Protein AF-A0A1A8CD62-F1 (afdb_monomer_lite)

InterPro domains:
  IPR043866 E3 ubiquitin-protein ligase TTC3/DZIP3 domain [PF19179] (141-256)

Organism: Nothobranchius kadleci (NCBI:txid1051664)

Structure (mmCIF, N/CA/C/O backbone):
data_AF-A0A1A8CD62-F1
#
_entry.id   AF-A0A1A8CD62-F1
#
loop_
_atom_site.group_PDB
_atom_site.id
_atom_site.type_symbol
_atom_site.label_atom_id
_atom_site.label_alt_id
_atom_site.label_comp_id
_atom_site.label_asym_id
_atom_site.label_entity_id
_atom_site.label_seq_id
_atom_site.pdbx_PDB_ins_code
_atom_site.Cartn_x
_atom_site.Cartn_y
_atom_site.Cartn_z
_atom_site.occupancy
_atom_site.B_iso_or_equiv
_atom_site.auth_seq_id
_atom_site.auth_comp_id
_atom_site.auth_asym_id
_atom_site.auth_atom_id
_atom_site.pdbx_PDB_model_num
ATOM 1 N N . MET A 1 1 ? -17.666 22.002 33.756 1.00 59.59 1 MET A N 1
ATOM 2 C CA . MET A 1 1 ? -17.504 20.567 34.100 1.00 59.59 1 MET A CA 1
ATOM 3 C C . MET A 1 1 ? -18.468 19.656 33.348 1.00 59.59 1 MET A C 1
ATOM 5 O O . MET A 1 1 ? -17.994 18.857 32.555 1.00 59.59 1 MET A O 1
ATOM 9 N N . SER A 1 2 ? -19.795 19.779 33.528 1.00 69.69 2 SER A N 1
ATOM 10 C CA . SER A 1 2 ? -20.780 18.970 32.771 1.00 69.69 2 SER A CA 1
ATOM 11 C C . SER A 1 2 ? -20.661 19.167 31.253 1.00 69.69 2 SER A C 1
ATOM 13 O O . SER A 1 2 ? -20.661 18.191 30.508 1.00 69.69 2 SER A O 1
ATOM 15 N N . ASP A 1 3 ? -20.462 20.410 30.804 1.00 84.31 3 ASP A N 1
ATOM 16 C CA . ASP A 1 3 ? -20.359 20.716 29.372 1.00 84.31 3 ASP A CA 1
ATOM 17 C C . ASP A 1 3 ? -19.035 20.247 28.757 1.00 84.31 3 ASP A C 1
ATOM 19 O O . ASP A 1 3 ? -19.058 19.605 27.715 1.00 84.31 3 ASP A O 1
ATOM 23 N N . MET A 1 4 ? -17.905 20.415 29.455 1.00 86.44 4 MET A N 1
ATOM 24 C CA . MET A 1 4 ? -16.602 19.898 28.999 1.00 86.44 4 MET A CA 1
ATOM 25 C C . MET A 1 4 ? -16.584 18.372 28.872 1.00 86.44 4 MET A C 1
ATOM 27 O O . MET A 1 4 ? -15.991 17.826 27.951 1.00 86.44 4 MET A O 1
ATOM 31 N N . ARG A 1 5 ? -17.259 17.650 29.774 1.00 89.56 5 ARG A N 1
ATOM 32 C CA . ARG A 1 5 ? -17.357 16.189 29.673 1.00 89.56 5 ARG A CA 1
ATOM 33 C C . ARG A 1 5 ? -18.199 15.752 28.470 1.00 89.56 5 ARG A C 1
ATOM 35 O O . ARG A 1 5 ? -17.867 14.758 27.831 1.00 89.56 5 ARG A O 1
ATOM 42 N N . LYS A 1 6 ? -19.278 16.480 28.160 1.00 90.69 6 LYS A N 1
ATOM 43 C CA . LYS A 1 6 ? -20.094 16.238 26.958 1.00 90.69 6 LYS A CA 1
ATOM 44 C C . LYS A 1 6 ? -19.318 16.557 25.684 1.00 90.69 6 LYS A C 1
ATOM 46 O O . LYS A 1 6 ? -19.394 15.795 24.728 1.00 90.69 6 LYS A O 1
ATOM 51 N N . GLU A 1 7 ? -18.558 17.646 25.691 1.00 93.81 7 GLU A N 1
ATOM 52 C CA . GLU A 1 7 ? -17.676 18.020 24.588 1.00 93.81 7 GLU A CA 1
ATOM 53 C C . GLU A 1 7 ? -16.600 16.956 24.358 1.00 93.81 7 GLU A C 1
ATOM 55 O O . GLU A 1 7 ? -16.443 16.486 23.235 1.00 93.81 7 GLU A O 1
ATOM 60 N N . LEU A 1 8 ? -15.950 16.473 25.423 1.00 94.50 8 LEU A N 1
ATOM 61 C CA . LEU A 1 8 ? -15.012 15.357 25.327 1.00 94.50 8 LEU A CA 1
ATOM 62 C C . LEU A 1 8 ? -15.681 14.110 24.738 1.00 94.50 8 LEU A C 1
ATOM 64 O O . LEU A 1 8 ? -15.114 13.468 23.863 1.00 94.50 8 LEU A O 1
ATOM 68 N N . GLN A 1 9 ? -16.888 13.766 25.190 1.00 94.12 9 GLN A N 1
ATOM 69 C CA . GLN A 1 9 ? -17.626 12.623 24.654 1.00 94.12 9 GLN A CA 1
ATOM 70 C C . GLN A 1 9 ? -17.927 12.776 23.154 1.00 94.12 9 GLN A C 1
ATOM 72 O O . GLN A 1 9 ? -17.804 11.804 22.412 1.00 94.12 9 GLN A O 1
ATOM 77 N N . PHE A 1 10 ? -18.292 13.979 22.707 1.00 95.31 10 PHE A N 1
ATOM 78 C CA . PHE A 1 10 ? -18.509 14.276 21.292 1.00 95.31 10 PHE A CA 1
ATOM 79 C C . PHE A 1 10 ? -17.214 14.148 20.478 1.00 95.31 10 PHE A C 1
ATOM 81 O O . PHE A 1 10 ? -17.202 13.464 19.457 1.00 95.31 10 PHE A O 1
ATOM 88 N N . LEU A 1 11 ? -16.113 14.732 20.961 1.00 96.69 11 LEU A N 1
ATOM 89 C CA . LEU A 1 11 ? -14.796 14.620 20.324 1.00 96.69 11 LEU A CA 1
ATOM 90 C C . LEU A 1 11 ? -14.342 13.164 20.232 1.00 96.69 11 LEU A C 1
ATOM 92 O O . LEU A 1 11 ? -13.807 12.751 19.209 1.00 96.69 11 LEU A O 1
ATOM 96 N N . MET A 1 12 ? -14.600 12.369 21.271 1.00 96.00 12 MET A N 1
ATOM 97 C CA . MET A 1 12 ? -14.300 10.941 21.271 1.00 96.00 12 MET A CA 1
ATOM 98 C C . MET A 1 12 ? -15.084 10.185 20.207 1.00 96.00 12 MET A C 1
ATOM 100 O O . MET A 1 12 ? -14.492 9.367 19.503 1.00 96.00 12 MET A O 1
ATOM 104 N N . GLN A 1 13 ? -16.381 10.473 20.073 1.00 94.12 13 GLN A N 1
ATOM 105 C CA . GLN A 1 13 ? -17.226 9.883 19.036 1.00 94.12 13 GLN A CA 1
ATOM 106 C C . GLN A 1 13 ? -16.718 10.218 17.634 1.00 94.12 13 GLN A C 1
ATOM 108 O O . GLN A 1 13 ? -16.503 9.314 16.828 1.00 94.12 13 GLN A O 1
ATOM 113 N N . ASP A 1 14 ? -16.452 11.496 17.359 1.00 94.00 14 ASP A N 1
ATOM 114 C CA . ASP A 1 14 ? -15.931 11.917 16.056 1.00 94.00 14 ASP A CA 1
ATOM 115 C C . ASP A 1 14 ? -14.551 11.305 15.770 1.00 94.00 14 ASP A C 1
ATOM 117 O O . ASP A 1 14 ? -14.309 10.802 14.674 1.00 94.00 14 ASP A O 1
ATOM 121 N N . ALA A 1 15 ? -13.667 11.259 16.771 1.00 95.44 15 ALA A N 1
ATOM 122 C CA . ALA A 1 15 ? -12.316 10.732 16.624 1.00 95.44 15 ALA A CA 1
ATOM 123 C C . ALA A 1 15 ? -12.294 9.241 16.257 1.00 95.44 15 ALA A C 1
ATOM 125 O O . ALA A 1 15 ? -11.614 8.858 15.300 1.00 95.44 15 ALA A O 1
ATOM 126 N N . HIS A 1 16 ? -13.037 8.391 16.980 1.00 92.69 16 HIS A N 1
ATOM 127 C CA . HIS A 1 16 ? -13.048 6.958 16.673 1.00 92.69 16 HIS A CA 1
ATOM 128 C C . HIS A 1 16 ? -13.810 6.655 15.377 1.00 92.69 16 HIS A C 1
ATOM 130 O O . HIS A 1 16 ? -13.374 5.798 14.613 1.00 92.69 16 HIS A O 1
ATOM 136 N N . MET A 1 17 ? -14.897 7.381 15.081 1.00 92.81 17 MET A N 1
ATOM 137 C CA . MET A 1 17 ? -15.609 7.233 13.807 1.00 92.81 17 MET A CA 1
ATOM 138 C C . MET A 1 17 ? -14.712 7.630 12.635 1.00 92.81 17 MET A C 1
ATOM 140 O O . MET A 1 17 ? -14.642 6.920 11.639 1.00 92.81 17 MET A O 1
ATOM 144 N N . ALA A 1 18 ? -13.967 8.730 12.763 1.00 92.25 18 ALA A N 1
ATOM 145 C CA . ALA A 1 18 ? -13.008 9.146 11.750 1.00 92.25 18 ALA A CA 1
ATOM 146 C C . ALA A 1 18 ? -11.869 8.129 11.566 1.00 92.25 18 ALA A C 1
ATOM 148 O O . ALA A 1 18 ? -11.416 7.951 10.436 1.00 92.25 18 ALA A O 1
ATOM 149 N N . LEU A 1 19 ? -11.417 7.449 12.629 1.00 90.31 19 LEU A N 1
ATOM 150 C CA . LEU A 1 19 ? -10.460 6.341 12.507 1.00 90.31 19 LEU A CA 1
ATOM 151 C C . LEU A 1 19 ? -11.047 5.165 11.721 1.00 90.31 19 LEU A C 1
ATOM 153 O O . LEU A 1 19 ? -10.398 4.681 10.794 1.00 90.31 19 LEU A O 1
ATOM 157 N N . ASP A 1 20 ? -12.258 4.724 12.067 1.00 88.19 20 ASP A N 1
ATOM 158 C CA . ASP A 1 20 ? -12.927 3.609 11.387 1.00 88.19 20 ASP A CA 1
ATOM 159 C C . ASP A 1 20 ? -13.234 3.933 9.910 1.00 88.19 20 ASP A C 1
ATOM 161 O O . ASP A 1 20 ? -13.096 3.066 9.048 1.00 88.19 20 ASP A O 1
ATOM 165 N N . ASP A 1 21 ? -13.548 5.195 9.603 1.00 90.69 21 ASP A N 1
ATOM 166 C CA . ASP A 1 21 ? -13.783 5.705 8.244 1.00 90.69 21 ASP A CA 1
ATOM 167 C C . ASP A 1 21 ? -12.489 5.990 7.451 1.00 90.69 21 ASP A C 1
ATOM 169 O O . ASP A 1 21 ? -12.551 6.498 6.327 1.00 90.69 21 ASP A O 1
ATOM 173 N N . LEU A 1 22 ? -11.305 5.731 8.021 1.00 88.38 22 LEU A N 1
ATOM 174 C CA . LEU A 1 22 ? -9.994 6.038 7.424 1.00 88.38 22 LEU A CA 1
ATOM 175 C C . LEU A 1 22 ? -9.773 7.539 7.129 1.00 88.38 22 LEU A C 1
ATOM 177 O O . LEU A 1 22 ? -8.967 7.920 6.274 1.00 88.38 22 LEU A O 1
ATOM 181 N N . ARG A 1 23 ? -10.459 8.421 7.862 1.00 93.00 23 ARG A N 1
ATOM 182 C CA . ARG A 1 23 ? -10.302 9.884 7.819 1.00 93.00 23 ARG A CA 1
ATOM 183 C C . ARG A 1 23 ? -9.226 10.337 8.812 1.00 93.00 23 ARG A C 1
ATOM 185 O O . ARG A 1 23 ? -9.494 11.103 9.738 1.00 93.00 23 ARG A O 1
ATOM 192 N N . SER A 1 24 ? -7.983 9.903 8.600 1.00 93.06 24 SER A N 1
ATOM 193 C CA . SER A 1 24 ? -6.886 10.028 9.580 1.00 93.06 24 SER A CA 1
ATOM 194 C C . SER A 1 24 ? -6.573 11.462 10.026 1.00 93.06 24 SER A C 1
ATOM 196 O O . SER A 1 24 ? -6.235 11.674 11.185 1.00 93.06 24 SER A O 1
ATOM 198 N N . ARG A 1 25 ? -6.726 12.470 9.151 1.00 95.06 25 ARG A N 1
ATOM 199 C CA . ARG A 1 25 ? -6.538 13.887 9.532 1.00 95.06 25 ARG A CA 1
ATOM 200 C C . ARG A 1 25 ? -7.602 14.374 10.511 1.00 95.06 25 ARG A C 1
ATOM 202 O O . ARG A 1 25 ? -7.264 15.019 11.497 1.00 95.06 25 ARG A O 1
ATOM 209 N N . ASN A 1 26 ? -8.863 14.029 10.259 1.00 94.88 26 ASN A N 1
ATOM 210 C CA . ASN A 1 26 ? -9.972 14.372 11.145 1.00 94.88 26 ASN A CA 1
ATOM 211 C C . ASN A 1 26 ? -9.812 13.659 12.489 1.00 94.88 26 ASN A C 1
ATOM 213 O O . ASN A 1 26 ? -9.926 14.298 13.527 1.00 94.88 26 ASN A O 1
ATOM 217 N N . ALA A 1 27 ? -9.456 12.371 12.466 1.00 96.50 27 ALA A N 1
ATOM 218 C CA . ALA A 1 27 ? -9.174 11.613 13.679 1.00 96.50 27 ALA A CA 1
ATOM 219 C C . ALA A 1 27 ? -8.044 12.250 14.502 1.00 96.50 27 ALA A C 1
ATOM 221 O O . ALA A 1 27 ? -8.212 12.489 15.696 1.00 96.50 27 ALA A O 1
ATOM 222 N N . ALA A 1 28 ? -6.910 12.577 13.869 1.00 96.50 28 ALA A N 1
ATOM 223 C CA . ALA A 1 28 ? -5.775 13.204 14.545 1.00 96.50 28 ALA A CA 1
ATOM 224 C C . ALA A 1 28 ? -6.158 14.555 15.168 1.00 96.50 28 ALA A C 1
ATOM 226 O O . ALA A 1 28 ? -5.782 14.832 16.308 1.00 96.50 28 ALA A O 1
ATOM 227 N N . GLN A 1 29 ? -6.945 15.366 14.453 1.00 97.12 29 GLN A N 1
ATOM 228 C CA . GLN A 1 29 ? -7.450 16.641 14.954 1.00 97.12 29 GLN A CA 1
ATOM 229 C C . GLN A 1 29 ? -8.401 16.456 16.143 1.00 97.12 29 GLN A C 1
ATOM 231 O O . GLN A 1 29 ? -8.217 17.117 17.162 1.00 97.12 29 GLN A O 1
ATOM 236 N N . ALA A 1 30 ? -9.379 15.555 16.043 1.00 97.12 30 ALA A N 1
ATOM 237 C CA . ALA A 1 30 ? -10.371 15.321 17.090 1.00 97.12 30 ALA A CA 1
ATOM 238 C C . ALA A 1 30 ? -9.733 14.750 18.369 1.00 97.12 30 ALA A C 1
ATOM 240 O O . ALA A 1 30 ? -9.969 15.272 19.460 1.00 97.12 30 ALA A O 1
ATOM 241 N N . PHE A 1 31 ? -8.836 13.758 18.252 1.00 97.88 31 PHE A N 1
ATOM 242 C CA . PHE A 1 31 ? -8.041 13.304 19.400 1.00 97.88 31 PHE A CA 1
ATOM 243 C C . PHE A 1 31 ? -7.157 14.414 19.960 1.00 97.88 31 PHE A C 1
ATOM 245 O O . PHE A 1 31 ? -6.906 14.453 21.163 1.00 97.88 31 PHE A O 1
ATOM 252 N N . GLY A 1 32 ? -6.665 15.309 19.104 1.00 96.94 32 GLY A N 1
ATOM 253 C CA . GLY A 1 32 ? -5.857 16.422 19.557 1.00 96.94 32 GLY A CA 1
ATOM 254 C C . GLY A 1 32 ? -6.628 17.426 20.393 1.00 96.94 32 GLY A C 1
ATOM 255 O O . GLY A 1 32 ? -6.209 17.719 21.506 1.00 96.94 32 GLY A O 1
ATOM 256 N N . GLN A 1 33 ? -7.802 17.834 19.923 1.00 97.00 33 GLN A N 1
ATOM 257 C CA . GLN A 1 33 ? -8.717 18.684 20.683 1.00 97.00 33 GLN A CA 1
ATOM 258 C C . GLN A 1 33 ? -9.151 18.016 21.995 1.00 97.00 33 GLN A C 1
ATOM 260 O O . GLN A 1 33 ? -9.226 18.675 23.029 1.00 97.00 33 GLN A O 1
ATOM 265 N N . ALA A 1 34 ? -9.383 16.698 21.980 1.00 96.56 34 ALA A N 1
ATOM 266 C CA . ALA A 1 34 ? -9.701 15.942 23.188 1.00 96.56 34 ALA A CA 1
ATOM 267 C C . ALA A 1 34 ? -8.547 15.973 24.206 1.00 96.56 34 ALA A C 1
ATOM 269 O O . ALA A 1 34 ? -8.785 16.155 25.399 1.00 96.56 34 ALA A O 1
ATOM 270 N N . LEU A 1 35 ? -7.300 15.827 23.750 1.00 95.81 35 LEU A N 1
ATOM 271 C CA . LEU A 1 35 ? -6.116 15.917 24.608 1.00 95.81 35 LEU A CA 1
ATOM 272 C C . LEU A 1 35 ? -5.921 17.328 25.173 1.00 95.81 35 LEU A C 1
ATOM 274 O O . LEU A 1 35 ? -5.675 17.449 26.371 1.00 95.81 35 LEU A O 1
ATOM 278 N N . ASP A 1 36 ? -6.102 18.373 24.364 1.00 95.06 36 ASP A N 1
ATOM 279 C CA . ASP A 1 36 ? -6.014 19.769 24.817 1.00 95.06 36 ASP A CA 1
ATOM 280 C C . ASP A 1 36 ? -7.058 20.054 25.914 1.00 95.06 36 ASP A C 1
ATOM 282 O O . ASP A 1 36 ? -6.767 20.670 26.944 1.00 95.06 36 ASP A O 1
ATOM 286 N N . LEU A 1 37 ? -8.275 19.525 25.745 1.00 94.31 37 LEU A N 1
ATOM 287 C CA . LEU A 1 37 ? -9.343 19.625 26.736 1.00 94.31 37 LEU A CA 1
ATOM 288 C C . LEU A 1 37 ? -8.982 18.898 28.043 1.00 94.31 37 LEU A C 1
ATOM 290 O O . LEU A 1 37 ? -9.209 19.437 29.129 1.00 94.31 37 LEU A O 1
ATOM 294 N N . VAL A 1 38 ? -8.380 17.708 27.957 1.00 93.50 38 VAL A N 1
ATOM 295 C CA . VAL A 1 38 ? -7.912 16.940 29.126 1.00 93.50 38 VAL A CA 1
ATOM 296 C C . VAL A 1 38 ? -6.777 17.647 29.863 1.00 93.50 38 VAL A C 1
ATOM 298 O O . VAL A 1 38 ? -6.758 17.640 31.096 1.00 93.50 38 VAL A O 1
ATOM 301 N N . GLU A 1 39 ? -5.857 18.283 29.139 1.00 91.00 39 GLU A N 1
ATOM 302 C CA . GLU A 1 39 ? -4.789 19.091 29.735 1.00 91.00 39 GLU A CA 1
ATOM 303 C C . GLU A 1 39 ? -5.353 20.334 30.440 1.00 91.00 39 GLU A C 1
ATOM 305 O O . GLU A 1 39 ? -4.861 20.702 31.507 1.00 91.00 39 GLU A O 1
ATOM 310 N N . SER A 1 40 ? -6.437 20.921 29.916 1.00 90.19 40 SER A N 1
ATOM 311 C CA . SER A 1 40 ? -7.086 22.097 30.511 1.00 90.19 40 SER A CA 1
ATOM 312 C C . SER A 1 40 ? -7.910 21.811 31.777 1.00 90.19 40 SER A C 1
ATOM 314 O O . SER A 1 40 ? -7.906 22.632 32.692 1.00 90.19 40 SER A O 1
ATOM 316 N N . ALA A 1 41 ? -8.607 20.670 31.853 1.00 82.06 41 ALA A N 1
ATOM 317 C CA . ALA A 1 41 ? -9.519 20.343 32.958 1.00 82.06 41 ALA A CA 1
ATOM 318 C C . ALA A 1 41 ? -8.994 19.280 33.928 1.00 82.06 41 ALA A C 1
ATOM 320 O O . ALA A 1 41 ? -9.689 18.938 34.862 1.00 82.06 41 ALA A O 1
ATOM 321 N N . THR A 1 42 ? -7.777 18.764 33.772 1.00 86.69 42 THR A N 1
ATOM 322 C CA . THR A 1 42 ? -7.264 17.572 34.475 1.00 86.69 42 THR A CA 1
ATOM 323 C C . THR A 1 42 ? -8.066 16.277 34.196 1.00 86.69 42 THR A C 1
ATOM 325 O O . THR A 1 42 ? -9.298 16.266 34.145 1.00 86.69 42 THR A O 1
ATOM 328 N N . PRO A 1 43 ? -7.405 15.108 34.063 1.00 88.75 43 PRO A N 1
ATOM 329 C CA . PRO A 1 43 ? -8.101 13.850 33.761 1.00 88.75 43 PRO A CA 1
ATOM 330 C C . PRO A 1 43 ? -9.172 13.442 34.789 1.00 88.75 43 PRO A C 1
ATOM 332 O O . PRO A 1 43 ? -10.243 12.960 34.420 1.00 88.75 43 PRO A O 1
ATOM 335 N N . LYS A 1 44 ? -8.910 13.654 36.089 1.00 88.38 44 LYS A N 1
ATOM 336 C CA . LYS A 1 44 ? -9.796 13.210 37.184 1.00 88.38 44 LYS A CA 1
ATOM 337 C C . LYS A 1 44 ? -11.140 13.935 37.182 1.00 88.38 44 LYS A C 1
ATOM 339 O O . LYS A 1 44 ? -12.177 13.325 37.424 1.00 88.38 44 LYS A O 1
ATOM 344 N N . GLU A 1 45 ? -11.116 15.223 36.884 1.00 87.25 45 GLU A N 1
ATOM 345 C CA . GLU A 1 45 ? -12.287 16.096 36.783 1.00 87.25 45 GLU A CA 1
ATOM 346 C C . GLU A 1 45 ? -13.216 15.724 35.617 1.00 87.25 45 GLU A C 1
ATOM 348 O O . GLU A 1 45 ? -14.435 15.889 35.708 1.00 87.25 45 GLU A O 1
ATOM 353 N N . LEU A 1 46 ? -12.655 15.164 34.544 1.00 89.06 46 LEU A N 1
ATOM 354 C CA . LEU A 1 46 ? -13.401 14.624 33.404 1.00 89.06 46 LEU A CA 1
ATOM 355 C C . LEU A 1 46 ? -13.852 13.169 33.626 1.00 89.06 46 LEU A C 1
ATOM 357 O O . LEU A 1 46 ? -14.586 12.611 32.805 1.00 89.06 46 LEU A O 1
ATOM 361 N N . GLY A 1 47 ? -13.466 12.569 34.757 1.00 90.25 47 GLY A N 1
ATOM 362 C CA . GLY A 1 47 ? -13.769 11.184 35.104 1.00 90.25 47 GLY A CA 1
ATOM 363 C C . GLY A 1 47 ? -12.964 10.166 34.297 1.00 90.25 47 GLY A C 1
ATOM 364 O O . GLY A 1 47 ? -13.468 9.072 34.057 1.00 90.25 47 GLY A O 1
ATOM 365 N N . LEU A 1 48 ? -11.758 10.535 33.855 1.00 94.38 48 LEU A N 1
ATOM 366 C CA . LEU A 1 48 ? -10.856 9.671 33.098 1.00 94.38 48 LEU A CA 1
ATOM 367 C C . LEU A 1 48 ? -9.851 8.973 34.017 1.00 94.38 48 LEU A C 1
ATOM 369 O O . LEU A 1 48 ? -9.273 9.580 34.924 1.00 94.38 48 LEU A O 1
ATOM 373 N N . SER A 1 49 ? -9.610 7.697 33.742 1.00 94.06 49 SER A N 1
ATOM 374 C CA . SER A 1 49 ? -8.512 6.920 34.311 1.00 94.06 49 SER A CA 1
ATOM 375 C C . SER A 1 49 ? -7.198 7.164 33.558 1.00 94.06 49 SER A C 1
ATOM 377 O O . SER A 1 49 ? -7.165 7.760 32.481 1.00 94.06 49 SER A O 1
ATOM 379 N N . THR A 1 50 ? -6.091 6.651 34.099 1.00 94.12 50 THR A N 1
ATOM 380 C CA . THR A 1 50 ? -4.799 6.647 33.398 1.00 94.12 50 THR A CA 1
ATOM 381 C C . THR A 1 50 ? -4.874 5.909 32.058 1.00 94.12 50 THR A C 1
ATOM 383 O O . THR A 1 50 ? -4.332 6.392 31.066 1.00 94.12 50 THR A O 1
ATOM 386 N N . LEU A 1 51 ? -5.590 4.777 32.006 1.00 94.81 51 LEU A N 1
ATOM 387 C CA . LEU A 1 51 ? -5.797 4.009 30.774 1.00 94.81 51 LEU A CA 1
ATOM 388 C C . LEU A 1 51 ? -6.576 4.808 29.728 1.00 94.81 51 LEU A C 1
ATOM 390 O O . LEU A 1 51 ? -6.249 4.736 28.548 1.00 94.81 51 LEU A O 1
ATOM 394 N N . ASP A 1 52 ? -7.552 5.617 30.144 1.00 95.56 52 ASP A N 1
ATOM 395 C CA . ASP A 1 52 ? -8.307 6.463 29.216 1.00 95.56 52 ASP A CA 1
ATOM 396 C C . ASP A 1 52 ? -7.413 7.519 28.551 1.00 95.56 52 ASP A C 1
ATOM 398 O O . ASP A 1 52 ? -7.496 7.748 27.344 1.00 95.56 52 ASP A O 1
ATOM 402 N N . VAL A 1 53 ? -6.509 8.131 29.322 1.00 95.81 53 VAL A N 1
ATOM 403 C CA . VAL A 1 53 ? -5.527 9.089 28.788 1.00 95.81 53 VAL A CA 1
ATOM 404 C C . VAL A 1 53 ? -4.546 8.397 27.840 1.00 95.81 53 VAL A C 1
ATOM 406 O O . VAL A 1 53 ? -4.233 8.930 26.776 1.00 95.81 53 VAL A O 1
ATOM 409 N N . LEU A 1 54 ? -4.096 7.188 28.181 1.00 97.19 54 LEU A N 1
ATOM 410 C CA . LEU A 1 54 ? -3.244 6.385 27.304 1.00 97.19 54 LEU A CA 1
ATOM 411 C C . LEU A 1 54 ? -3.954 6.002 25.999 1.00 97.19 54 LEU A C 1
ATOM 413 O O . LEU A 1 54 ? -3.339 6.067 24.938 1.00 97.19 54 LEU A O 1
ATOM 417 N N . LEU A 1 55 ? -5.252 5.688 26.041 1.00 97.19 55 LEU A N 1
ATOM 418 C CA . LEU A 1 55 ? -6.049 5.431 24.841 1.00 97.19 55 LEU A CA 1
ATOM 419 C C . LEU A 1 55 ? -6.174 6.671 23.951 1.00 97.19 55 LEU A C 1
ATOM 421 O O . LEU A 1 55 ? -6.032 6.545 22.739 1.00 97.19 55 LEU A O 1
ATOM 425 N N . LEU A 1 56 ? -6.375 7.864 24.517 1.00 97.06 56 LEU A N 1
ATOM 426 C CA . LEU A 1 56 ? -6.377 9.117 23.747 1.00 97.06 56 LEU A CA 1
ATOM 427 C C . LEU A 1 56 ? -5.054 9.330 22.997 1.00 97.06 56 LEU A C 1
ATOM 429 O O . LEU A 1 56 ? -5.045 9.608 21.795 1.00 97.06 56 LEU A O 1
ATOM 433 N N . LEU A 1 57 ? -3.932 9.166 23.705 1.00 97.88 57 LEU A N 1
ATOM 434 C CA . LEU A 1 57 ? -2.592 9.285 23.129 1.00 97.88 57 LEU A CA 1
ATOM 435 C C . LEU A 1 57 ? -2.358 8.224 22.045 1.00 97.88 57 LEU A C 1
ATOM 437 O O . LEU A 1 57 ? -1.835 8.538 20.973 1.00 97.88 57 LEU A O 1
ATOM 441 N N . PHE A 1 58 ? -2.787 6.987 22.293 1.00 98.06 58 PHE A N 1
ATOM 442 C CA . PHE A 1 58 ? -2.686 5.878 21.350 1.00 98.06 58 PHE A CA 1
ATOM 443 C C . PHE A 1 58 ? -3.515 6.126 20.084 1.00 98.06 58 PHE A C 1
ATOM 445 O O . PHE A 1 58 ? -2.986 6.003 18.981 1.00 98.06 58 PHE A O 1
ATOM 452 N N . GLY A 1 59 ? -4.770 6.562 20.218 1.00 97.62 59 GLY A N 1
ATOM 453 C CA . GLY A 1 59 ? -5.642 6.906 19.093 1.00 97.62 59 GLY A CA 1
ATOM 454 C C . GLY A 1 59 ? -5.056 8.013 18.215 1.00 97.62 59 GLY A C 1
ATOM 455 O O . GLY A 1 59 ? -4.964 7.845 16.995 1.00 97.62 59 GLY A O 1
ATOM 456 N N . ARG A 1 60 ? -4.552 9.099 18.824 1.00 98.12 60 ARG A N 1
ATOM 457 C CA . ARG A 1 60 ? -3.844 10.167 18.091 1.00 98.12 60 ARG A CA 1
ATOM 458 C C . ARG A 1 60 ? -2.598 9.636 17.385 1.00 98.12 60 ARG A C 1
ATOM 460 O O . ARG A 1 60 ? -2.368 9.967 16.226 1.00 98.12 60 ARG A O 1
ATOM 467 N N . THR A 1 61 ? -1.818 8.793 18.062 1.00 98.38 61 THR A N 1
ATOM 468 C CA . THR A 1 61 ? -0.608 8.175 17.499 1.00 98.38 61 THR A CA 1
ATOM 469 C C . THR A 1 61 ? -0.939 7.346 16.260 1.00 98.38 61 THR A C 1
ATOM 471 O O . THR A 1 61 ? -0.273 7.496 15.234 1.00 98.38 61 THR A O 1
ATOM 474 N N . LEU A 1 62 ? -1.980 6.509 16.315 1.00 97.44 62 LEU A N 1
ATOM 475 C CA . LEU A 1 62 ? -2.429 5.728 15.162 1.00 97.44 62 LEU A CA 1
ATOM 476 C C . LEU A 1 62 ? -2.879 6.640 14.016 1.00 97.44 62 LEU A C 1
ATOM 478 O O . LEU A 1 62 ? -2.433 6.448 12.888 1.00 97.44 62 LEU A O 1
ATOM 482 N N . ALA A 1 63 ? -3.680 7.669 14.301 1.00 97.62 63 ALA A N 1
ATOM 483 C CA . ALA A 1 63 ? -4.143 8.617 13.290 1.00 97.62 63 ALA A CA 1
ATOM 484 C C . ALA A 1 63 ? -2.975 9.328 12.577 1.00 97.62 63 ALA A C 1
ATOM 486 O O . ALA A 1 63 ? -2.919 9.340 11.347 1.00 97.62 63 ALA A O 1
ATOM 487 N N . LEU A 1 64 ? -2.006 9.854 13.334 1.00 98.00 64 LEU A N 1
ATOM 488 C CA . LEU A 1 64 ? -0.795 10.492 12.800 1.00 98.00 64 LEU A CA 1
ATOM 489 C C . LEU A 1 64 ? 0.054 9.514 11.974 1.00 98.00 64 LEU A C 1
ATOM 491 O O . LEU A 1 64 ? 0.525 9.847 10.887 1.00 98.00 64 LEU A O 1
ATOM 495 N N . THR A 1 65 ? 0.186 8.275 12.449 1.00 97.56 65 THR A N 1
ATOM 496 C CA . THR A 1 65 ? 0.910 7.214 11.736 1.00 97.56 65 THR A CA 1
ATOM 497 C C . THR A 1 65 ? 0.247 6.882 10.399 1.00 97.56 65 THR A C 1
ATOM 499 O O . THR A 1 65 ? 0.931 6.667 9.400 1.00 97.56 65 THR A O 1
ATOM 502 N N . GLU A 1 66 ? -1.084 6.867 10.340 1.00 94.00 66 GLU A N 1
ATOM 503 C CA . GLU A 1 66 ? -1.821 6.629 9.098 1.00 94.00 66 GLU A CA 1
ATOM 504 C C . GLU A 1 66 ? -1.743 7.810 8.110 1.00 94.00 66 GLU A C 1
ATOM 506 O O . GLU A 1 66 ? -1.824 7.576 6.904 1.00 94.00 66 GLU A O 1
ATOM 511 N N . ILE A 1 67 ? -1.525 9.051 8.575 1.00 94.38 67 ILE A N 1
ATOM 512 C CA . ILE A 1 67 ? -1.216 10.203 7.699 1.00 94.38 67 ILE A CA 1
ATOM 513 C C . ILE A 1 67 ? 0.144 10.008 7.011 1.00 94.38 67 ILE A C 1
ATOM 515 O O . ILE A 1 67 ? 0.269 10.263 5.811 1.00 94.38 67 ILE A O 1
ATOM 519 N N . GLY A 1 68 ? 1.149 9.542 7.759 1.00 90.56 68 GLY A N 1
ATOM 520 C CA . GLY A 1 68 ? 2.418 9.051 7.213 1.00 90.56 68 GLY A CA 1
ATOM 521 C C . GLY A 1 68 ? 3.371 10.112 6.657 1.00 90.56 68 GLY A C 1
ATOM 522 O O . GLY A 1 68 ? 4.304 9.754 5.946 1.00 90.56 68 GLY A O 1
ATOM 523 N N . GLN A 1 69 ? 3.148 11.395 6.946 1.00 91.62 69 GLN A N 1
ATOM 524 C CA . GLN A 1 69 ? 4.090 12.474 6.625 1.00 91.62 69 GLN A CA 1
ATOM 525 C C . GLN A 1 69 ? 5.193 12.574 7.704 1.00 91.62 69 GLN A C 1
ATOM 527 O O . GLN A 1 69 ? 4.955 12.176 8.849 1.00 91.62 69 GLN A O 1
ATOM 532 N N . PRO A 1 70 ? 6.401 13.075 7.377 1.00 92.19 70 PRO A N 1
ATOM 533 C CA . PRO A 1 70 ? 7.529 13.107 8.316 1.00 92.19 70 PRO A CA 1
ATOM 534 C C . PRO A 1 70 ? 7.250 13.859 9.626 1.00 92.19 70 PRO A C 1
ATOM 536 O O . PRO A 1 70 ? 7.673 13.418 10.701 1.00 92.19 70 PRO A O 1
ATOM 539 N N . GLU A 1 71 ? 6.537 14.982 9.556 1.00 94.94 71 GLU A N 1
ATOM 540 C CA . GLU A 1 71 ? 6.196 15.812 10.710 1.00 94.94 71 GLU A CA 1
ATOM 541 C C . GLU A 1 71 ? 5.259 15.063 11.669 1.00 94.94 71 GLU A C 1
ATOM 543 O O . GLU A 1 71 ? 5.543 14.957 12.865 1.00 94.94 71 GLU A O 1
ATOM 548 N N . GLU A 1 72 ? 4.197 14.462 11.137 1.00 96.94 72 GLU A N 1
ATOM 549 C CA . GLU A 1 72 ? 3.217 13.676 11.883 1.00 96.94 72 GLU A CA 1
ATOM 550 C C . GLU A 1 72 ? 3.829 12.400 12.473 1.00 96.94 72 GLU A C 1
ATOM 552 O O . GLU A 1 72 ? 3.525 12.051 13.613 1.00 96.94 72 GLU A O 1
ATOM 557 N N . LEU A 1 73 ? 4.729 11.720 11.754 1.00 96.19 73 LEU A N 1
ATOM 558 C CA . LEU A 1 73 ? 5.454 10.559 12.286 1.00 96.19 73 LEU A CA 1
ATOM 559 C C . LEU A 1 73 ? 6.384 10.957 13.440 1.00 96.19 73 LEU A C 1
ATOM 561 O O . LEU A 1 73 ? 6.461 10.250 14.448 1.00 96.19 73 LEU A O 1
ATOM 565 N N . THR A 1 74 ? 7.035 12.119 13.340 1.00 95.88 74 THR A N 1
ATOM 566 C CA . THR A 1 74 ? 7.850 12.673 14.431 1.00 95.88 74 THR A CA 1
ATOM 567 C C . THR A 1 74 ? 6.988 13.002 15.652 1.00 95.88 74 THR A C 1
ATOM 569 O O . THR A 1 74 ? 7.383 12.741 16.790 1.00 95.88 74 THR A O 1
ATOM 572 N N . GLU A 1 75 ? 5.797 13.566 15.447 1.00 97.56 75 GLU A N 1
ATOM 573 C CA . GLU A 1 75 ? 4.842 13.823 16.525 1.00 97.56 75 GLU A CA 1
ATOM 574 C C . GLU A 1 75 ? 4.324 12.522 17.157 1.00 97.56 75 GLU A C 1
ATOM 576 O O . GLU A 1 75 ? 4.310 12.406 18.383 1.00 97.56 75 GLU A O 1
ATOM 581 N N . ALA A 1 76 ? 3.992 11.512 16.350 1.00 98.12 76 ALA A N 1
ATOM 582 C CA . ALA A 1 76 ? 3.580 10.192 16.825 1.00 98.12 76 ALA A CA 1
ATOM 583 C C . ALA A 1 76 ? 4.648 9.555 17.734 1.00 98.12 76 ALA A C 1
ATOM 585 O O . ALA A 1 76 ? 4.324 9.038 18.803 1.00 98.12 76 ALA A O 1
ATOM 586 N N . GLN A 1 77 ? 5.932 9.656 17.370 1.00 96.31 77 GLN A N 1
ATOM 587 C CA . GLN A 1 77 ? 7.037 9.194 18.220 1.00 96.31 77 GLN A CA 1
ATOM 588 C C . GLN A 1 77 ? 7.117 9.965 19.544 1.00 96.31 77 GLN A C 1
ATOM 590 O O . GLN A 1 77 ? 7.293 9.351 20.595 1.00 96.31 77 GLN A O 1
ATOM 595 N N . LYS A 1 78 ? 6.926 11.292 19.538 1.00 97.12 78 LYS A N 1
ATOM 596 C CA . LYS A 1 78 ? 6.888 12.091 20.780 1.00 97.12 78 LYS A CA 1
ATOM 597 C C . LYS A 1 78 ? 5.738 11.671 21.697 1.00 97.12 78 LYS A C 1
ATOM 599 O O . LYS A 1 78 ? 5.929 11.589 22.910 1.00 97.12 78 LYS A O 1
ATOM 604 N N . LEU A 1 79 ? 4.561 11.382 21.137 1.00 97.44 79 LEU A N 1
ATOM 605 C CA . LEU A 1 79 ? 3.424 10.863 21.903 1.00 97.44 79 LEU A CA 1
ATOM 606 C C . LEU A 1 79 ? 3.726 9.477 22.482 1.00 97.44 79 LEU A C 1
ATOM 608 O O . LEU A 1 79 ? 3.395 9.226 23.636 1.00 97.44 79 LEU A O 1
ATOM 612 N N . LEU A 1 80 ? 4.409 8.606 21.734 1.00 96.38 80 LEU A N 1
ATOM 613 C CA . LEU A 1 80 ? 4.870 7.301 22.221 1.00 96.38 80 LEU A CA 1
ATOM 614 C C . LEU A 1 80 ? 5.851 7.424 23.390 1.00 96.38 80 LEU A C 1
ATOM 616 O O . LEU A 1 80 ? 5.708 6.700 24.374 1.00 96.38 80 LEU A O 1
ATOM 620 N N . GLU A 1 81 ? 6.795 8.363 23.336 1.00 94.75 81 GLU A N 1
ATOM 621 C CA . GLU A 1 81 ? 7.679 8.648 24.473 1.00 94.75 81 GLU A CA 1
ATOM 622 C C . GLU A 1 81 ? 6.907 9.212 25.675 1.00 94.75 81 GLU A C 1
ATOM 624 O O . GLU A 1 81 ? 7.147 8.794 26.809 1.00 94.75 81 GLU A O 1
ATOM 629 N N . LYS A 1 82 ? 5.907 10.079 25.446 1.00 94.50 82 LYS A N 1
ATOM 630 C CA . LYS A 1 82 ? 4.990 10.533 26.508 1.00 94.50 82 LYS A CA 1
ATOM 631 C C . LYS A 1 82 ? 4.246 9.344 27.126 1.00 94.50 82 LYS A C 1
ATOM 633 O O . LYS A 1 82 ? 4.215 9.241 28.346 1.00 94.50 82 LYS A O 1
ATOM 638 N N . MET A 1 83 ? 3.715 8.413 26.331 1.00 95.19 83 MET A N 1
ATOM 639 C CA . MET A 1 83 ? 3.033 7.209 26.833 1.00 95.19 83 MET A CA 1
ATOM 640 C C . MET A 1 83 ? 3.951 6.306 27.669 1.00 95.19 83 MET A C 1
ATOM 642 O O . MET A 1 83 ? 3.510 5.786 28.688 1.00 95.19 83 MET A O 1
ATOM 646 N N . LYS A 1 84 ? 5.232 6.165 27.304 1.00 90.50 84 LYS A N 1
ATOM 647 C CA . LYS A 1 84 ? 6.215 5.374 28.075 1.00 90.50 84 LYS A CA 1
ATOM 648 C C . LYS A 1 84 ? 6.506 5.932 29.471 1.00 90.50 84 LYS A C 1
ATOM 650 O O . LYS A 1 84 ? 6.966 5.182 30.326 1.00 90.50 84 LYS A O 1
ATOM 655 N N . SER A 1 85 ? 6.265 7.227 29.702 1.00 91.06 85 SER A N 1
ATOM 656 C CA . SER A 1 85 ? 6.427 7.849 31.023 1.00 91.06 85 SER A CA 1
ATOM 657 C C . SER A 1 85 ? 5.345 7.448 32.029 1.00 91.06 85 SER A C 1
ATOM 659 O O . SER A 1 85 ? 5.521 7.666 33.225 1.00 91.06 85 SER A O 1
ATOM 661 N N . TYR A 1 86 ? 4.242 6.847 31.570 1.00 91.25 86 TYR A N 1
ATOM 662 C CA . TYR A 1 86 ? 3.200 6.328 32.450 1.00 91.25 86 TYR A CA 1
ATOM 663 C C . TYR A 1 86 ? 3.601 4.954 32.998 1.00 91.25 86 TYR A C 1
ATOM 665 O O . TYR A 1 86 ? 4.012 4.070 32.248 1.00 91.25 86 TYR A O 1
ATOM 673 N N . GLU A 1 87 ? 3.407 4.734 34.299 1.00 86.06 87 GLU A N 1
ATOM 674 C CA . GLU A 1 87 ? 3.721 3.467 34.983 1.00 86.06 87 GLU A CA 1
ATOM 675 C C . GLU A 1 87 ? 2.683 2.352 34.716 1.00 86.06 87 GLU A C 1
ATOM 677 O O . GLU A 1 87 ? 2.377 1.543 35.589 1.00 86.06 87 GLU A O 1
ATOM 682 N N . GLU A 1 88 ? 2.123 2.281 33.504 1.00 90.62 88 GLU A N 1
ATOM 683 C CA . GLU A 1 88 ? 1.090 1.304 33.141 1.00 90.62 88 GLU A CA 1
ATOM 684 C C . GLU A 1 88 ? 1.673 0.172 32.289 1.00 90.62 88 GLU A C 1
ATOM 686 O O . GLU A 1 88 ? 1.599 0.155 31.056 1.00 90.62 88 GLU A O 1
ATOM 691 N N . ARG A 1 89 ? 2.272 -0.812 32.967 1.00 89.31 89 ARG A N 1
ATOM 692 C CA . ARG A 1 89 ? 2.985 -1.927 32.320 1.00 89.31 89 ARG A CA 1
ATOM 693 C C . ARG A 1 89 ? 2.101 -2.726 31.363 1.00 89.31 89 ARG A C 1
ATOM 695 O O . ARG A 1 89 ? 2.607 -3.250 30.371 1.00 89.31 89 ARG A O 1
ATOM 702 N N . THR A 1 90 ? 0.806 -2.839 31.653 1.00 90.75 90 THR A N 1
ATOM 703 C CA . THR A 1 90 ? -0.130 -3.598 30.814 1.00 90.75 90 THR A CA 1
ATOM 704 C C . THR A 1 90 ? -0.335 -2.945 29.449 1.00 90.75 90 THR A C 1
ATOM 706 O O . THR A 1 90 ? -0.502 -3.653 28.463 1.00 90.75 90 THR A O 1
ATOM 709 N N . PHE A 1 91 ? -0.230 -1.616 29.358 1.00 94.94 91 PHE A N 1
ATOM 710 C CA . PHE A 1 91 ? -0.416 -0.858 28.119 1.00 94.94 91 PHE A CA 1
ATOM 711 C C . PHE A 1 91 ? 0.817 -0.882 27.202 1.00 94.94 91 PHE A C 1
ATOM 713 O O . PHE A 1 91 ? 0.727 -0.609 26.006 1.00 94.94 91 PHE A O 1
ATOM 720 N N . GLN A 1 92 ? 1.981 -1.257 27.735 1.00 93.25 92 GLN A N 1
ATOM 721 C CA . GLN A 1 92 ? 3.251 -1.209 27.014 1.00 93.25 92 GLN A CA 1
ATOM 722 C C . GLN A 1 92 ? 3.265 -2.078 25.739 1.00 93.25 92 GLN A C 1
ATOM 724 O O . GLN A 1 92 ? 3.950 -1.732 24.775 1.00 93.25 92 GLN A O 1
ATOM 729 N N . CYS A 1 93 ? 2.471 -3.156 25.676 1.00 95.06 93 CYS A N 1
ATOM 730 C CA . CYS A 1 93 ? 2.330 -3.950 24.452 1.00 95.06 93 CYS A CA 1
ATOM 731 C C . CYS A 1 93 ? 1.758 -3.118 23.287 1.00 95.06 93 CYS A C 1
ATOM 733 O O . CYS A 1 93 ? 2.218 -3.256 22.152 1.00 95.06 93 CYS A O 1
ATOM 735 N N . LEU A 1 94 ? 0.820 -2.204 23.564 1.00 97.25 94 LEU A N 1
ATOM 736 C CA . LEU A 1 94 ? 0.247 -1.285 22.578 1.00 97.25 94 LEU A CA 1
ATOM 737 C C . LEU A 1 94 ? 1.250 -0.200 22.175 1.00 97.25 94 LEU A C 1
ATOM 739 O O . LEU A 1 94 ? 1.322 0.142 20.997 1.00 97.25 94 LEU A O 1
ATOM 743 N N . CYS A 1 95 ? 2.079 0.283 23.109 1.00 96.62 95 CYS A N 1
ATOM 744 C CA . CYS A 1 95 ? 3.173 1.209 22.798 1.00 96.62 95 CYS A CA 1
ATOM 745 C C . CYS A 1 95 ? 4.175 0.588 21.815 1.00 96.62 95 CYS A C 1
ATOM 747 O O . CYS A 1 95 ? 4.534 1.220 20.822 1.00 96.62 95 CYS A O 1
ATOM 749 N N . PHE A 1 96 ? 4.594 -0.660 22.049 1.00 97.38 96 PHE A N 1
ATOM 750 C CA . PHE A 1 96 ? 5.471 -1.380 21.121 1.00 97.38 96 PHE A CA 1
ATOM 751 C C . PHE A 1 96 ? 4.810 -1.586 19.755 1.00 97.38 96 PHE A C 1
ATOM 753 O O . PHE A 1 96 ? 5.433 -1.336 18.726 1.00 97.38 96 PHE A O 1
ATOM 760 N N . TYR A 1 97 ? 3.533 -1.969 19.729 1.00 98.06 97 TYR A N 1
ATOM 761 C CA . TYR A 1 97 ? 2.784 -2.106 18.481 1.00 98.06 97 TYR A CA 1
ATOM 762 C C . TYR A 1 97 ? 2.705 -0.786 17.696 1.00 98.06 97 TYR A C 1
ATOM 764 O O . TYR A 1 97 ? 3.037 -0.756 16.511 1.00 98.06 97 TYR A O 1
ATOM 772 N N . ALA A 1 98 ? 2.323 0.316 18.345 1.00 98.12 98 ALA A N 1
ATOM 773 C CA . ALA A 1 98 ? 2.234 1.625 17.701 1.00 98.12 98 ALA A CA 1
ATOM 774 C C . ALA A 1 9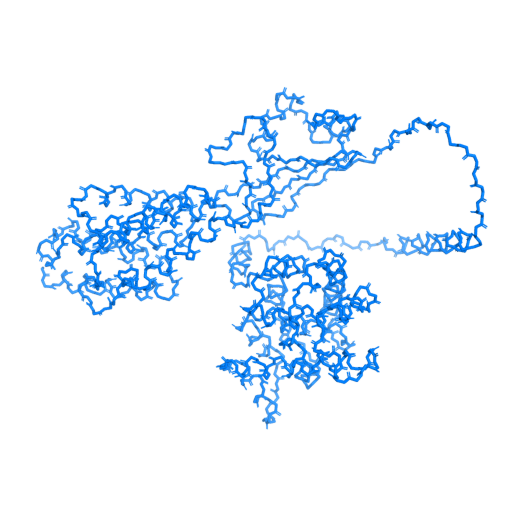8 ? 3.600 2.116 17.198 1.00 98.12 98 ALA A C 1
ATOM 776 O O . ALA A 1 98 ? 3.695 2.629 16.085 1.00 98.12 98 ALA A O 1
ATOM 777 N N . LEU A 1 99 ? 4.677 1.891 17.957 1.00 97.88 99 LEU A N 1
ATOM 778 C CA . LEU A 1 99 ? 6.030 2.224 17.511 1.00 97.88 99 LEU A CA 1
ATOM 779 C C . LEU A 1 99 ? 6.470 1.355 16.319 1.00 97.88 99 LEU A C 1
ATOM 781 O O . LEU A 1 99 ? 7.057 1.861 15.363 1.00 97.88 99 LEU A O 1
ATOM 785 N N . GLY A 1 100 ? 6.117 0.068 16.322 1.00 98.06 100 GLY A N 1
ATOM 786 C CA . GLY A 1 100 ? 6.296 -0.817 15.172 1.00 98.06 100 GLY A CA 1
ATOM 787 C C . GLY A 1 100 ? 5.549 -0.319 13.933 1.00 98.06 100 GLY A C 1
ATOM 788 O O . GLY A 1 100 ? 6.118 -0.304 12.844 1.00 98.06 100 GLY A O 1
ATOM 789 N N . LYS A 1 101 ? 4.310 0.163 14.090 1.00 98.12 101 LYS A N 1
ATOM 790 C CA . LYS A 1 101 ? 3.514 0.770 13.009 1.00 98.12 101 LYS A CA 1
ATOM 791 C C . LYS A 1 101 ? 4.172 2.029 12.441 1.00 98.12 101 LYS A C 1
ATOM 793 O O . LYS A 1 101 ? 4.189 2.179 11.221 1.00 98.12 101 LYS A O 1
ATOM 798 N N . VAL A 1 102 ? 4.750 2.887 13.283 1.00 97.62 102 VAL A N 1
ATOM 799 C CA . VAL A 1 102 ? 5.529 4.057 12.837 1.00 97.62 102 VAL A CA 1
ATOM 800 C C . VAL A 1 102 ? 6.723 3.616 11.989 1.00 97.62 102 VAL A C 1
ATOM 802 O O . VAL A 1 102 ? 6.866 4.060 10.853 1.00 97.62 102 VAL A O 1
ATOM 805 N N . PHE A 1 103 ? 7.541 2.682 12.477 1.00 96.56 103 PHE A N 1
ATOM 806 C CA . PHE A 1 103 ? 8.697 2.198 11.712 1.00 96.56 103 PHE A CA 1
ATOM 807 C C . PHE A 1 103 ? 8.306 1.451 10.438 1.00 96.56 103 PHE A C 1
ATOM 809 O O . PHE A 1 103 ? 9.017 1.525 9.436 1.00 96.56 103 PHE A O 1
ATOM 816 N N . LEU A 1 104 ? 7.168 0.758 10.449 1.00 96.44 104 LEU A N 1
ATOM 817 C CA . LEU A 1 104 ? 6.616 0.134 9.256 1.00 96.44 104 LEU A CA 1
ATOM 818 C C . LEU A 1 104 ? 6.234 1.191 8.211 1.00 96.44 104 LEU A C 1
ATOM 820 O O . LEU A 1 104 ? 6.547 1.017 7.038 1.00 96.44 104 LEU A O 1
ATOM 824 N N . ARG A 1 105 ? 5.623 2.307 8.630 1.00 95.19 105 ARG A N 1
ATOM 825 C CA . ARG A 1 105 ? 5.336 3.450 7.748 1.00 95.19 105 ARG A CA 1
ATOM 826 C C . ARG A 1 105 ? 6.596 4.112 7.192 1.00 95.19 105 ARG A C 1
ATOM 828 O O . ARG A 1 105 ? 6.579 4.560 6.054 1.00 95.19 105 ARG A O 1
ATOM 835 N N . GLU A 1 106 ? 7.694 4.096 7.940 1.00 93.38 106 GLU A N 1
ATOM 836 C CA . GLU A 1 106 ? 9.024 4.526 7.477 1.00 93.38 106 GLU A CA 1
ATOM 837 C C . GLU A 1 106 ? 9.744 3.467 6.608 1.00 93.38 106 GLU A C 1
ATOM 839 O O . GLU A 1 106 ? 10.921 3.633 6.280 1.00 93.38 106 GLU A O 1
ATOM 844 N N . ASN A 1 107 ? 9.095 2.341 6.276 1.00 94.88 107 ASN A N 1
ATOM 845 C CA . ASN A 1 107 ? 9.679 1.157 5.625 1.00 94.88 107 ASN A CA 1
ATOM 846 C C . ASN A 1 107 ? 11.002 0.699 6.288 1.00 94.88 107 ASN A C 1
ATOM 848 O O . ASN A 1 107 ? 11.955 0.296 5.614 1.00 94.88 107 ASN A O 1
ATOM 852 N N . ARG A 1 108 ? 11.099 0.804 7.620 1.00 94.31 108 ARG A N 1
ATOM 853 C CA . ARG A 1 108 ? 12.220 0.325 8.451 1.00 94.31 108 ARG A CA 1
ATOM 854 C C . ARG A 1 108 ? 11.874 -1.037 9.043 1.00 94.31 108 ARG A C 1
ATOM 856 O O . ARG A 1 108 ? 11.794 -1.212 10.260 1.00 94.31 108 ARG A O 1
ATOM 863 N N . PHE A 1 109 ? 11.668 -2.009 8.158 1.00 94.62 109 PHE A N 1
ATOM 864 C CA . PHE A 1 109 ? 11.106 -3.322 8.486 1.00 94.62 109 PHE A CA 1
ATOM 865 C C . PHE A 1 109 ? 11.871 -4.071 9.581 1.00 94.62 109 PHE A C 1
ATOM 867 O O . PHE A 1 109 ? 11.246 -4.629 10.474 1.00 94.62 109 PHE A O 1
ATOM 874 N N . ALA A 1 110 ? 13.207 -4.020 9.584 1.00 91.88 110 ALA A N 1
ATOM 875 C CA . ALA A 1 110 ? 14.012 -4.680 10.615 1.00 91.88 110 ALA A CA 1
ATOM 876 C C . ALA A 1 110 ? 13.758 -4.112 12.025 1.00 91.88 110 ALA A C 1
ATOM 878 O O . ALA A 1 110 ? 13.655 -4.861 12.994 1.00 91.88 110 ALA A O 1
ATOM 879 N N . VAL A 1 111 ? 13.610 -2.788 12.144 1.00 94.62 111 VAL A N 1
ATOM 880 C CA . VAL A 1 111 ? 13.330 -2.133 13.431 1.00 94.62 111 VAL A CA 1
ATOM 881 C C . VAL A 1 111 ? 11.877 -2.378 13.840 1.00 94.62 111 VAL A C 1
ATOM 883 O O . VAL A 1 111 ? 11.611 -2.716 14.992 1.00 94.62 111 VAL A O 1
ATOM 886 N N . ALA A 1 112 ? 10.943 -2.280 12.888 1.00 97.50 112 ALA A N 1
ATOM 887 C CA . ALA A 1 112 ? 9.531 -2.583 13.108 1.00 97.50 112 ALA A CA 1
ATOM 888 C C . ALA A 1 112 ? 9.319 -4.032 13.583 1.00 97.50 112 ALA A C 1
ATOM 890 O O . ALA A 1 112 ? 8.558 -4.266 14.520 1.00 97.50 112 ALA A O 1
ATOM 891 N N . LEU A 1 113 ? 10.038 -4.994 12.992 1.00 97.81 113 LEU A N 1
ATOM 892 C CA . LEU A 1 113 ? 10.001 -6.410 13.363 1.00 97.81 113 LEU A CA 1
ATOM 893 C C . LEU A 1 113 ? 10.318 -6.620 14.842 1.00 97.81 113 LEU A C 1
ATOM 895 O O . LEU A 1 113 ? 9.619 -7.384 15.511 1.00 97.81 113 LEU A O 1
ATOM 899 N N . GLN A 1 114 ? 11.350 -5.942 15.350 1.00 97.44 114 GLN A N 1
ATOM 900 C CA . GLN A 1 114 ? 11.715 -6.031 16.759 1.00 97.44 114 GLN A CA 1
ATOM 901 C C . GLN A 1 114 ? 10.579 -5.512 17.645 1.00 97.44 114 GLN A C 1
ATOM 903 O O . GLN A 1 114 ? 10.164 -6.210 18.563 1.00 97.44 114 GLN A O 1
ATOM 908 N N . GLN A 1 115 ? 10.009 -4.347 17.318 1.00 98.19 115 GLN A N 1
ATOM 909 C CA . GLN A 1 115 ? 8.914 -3.761 18.099 1.00 98.19 115 GLN A CA 1
ATOM 910 C C . GLN A 1 115 ? 7.666 -4.656 18.122 1.00 98.19 115 GLN A C 1
ATOM 912 O O . GLN A 1 115 ? 7.081 -4.887 19.179 1.00 98.19 115 GLN A O 1
ATOM 917 N N . PHE A 1 116 ? 7.268 -5.215 16.976 1.00 98.56 116 PHE A N 1
ATOM 918 C CA . PHE A 1 116 ? 6.139 -6.146 16.932 1.00 98.56 116 PHE A CA 1
ATOM 919 C C . PHE A 1 116 ? 6.432 -7.450 17.677 1.00 98.56 116 PHE A C 1
ATOM 921 O O . PHE A 1 116 ? 5.548 -7.983 18.346 1.00 98.56 116 PHE A O 1
ATOM 928 N N . SER A 1 117 ? 7.671 -7.943 17.611 1.00 97.75 117 SER A N 1
ATOM 929 C CA . SER A 1 117 ? 8.089 -9.128 18.364 1.00 97.75 117 SER A CA 1
ATOM 930 C C . SER A 1 117 ? 8.022 -8.879 19.870 1.00 97.75 117 SER A C 1
ATOM 932 O O . SER A 1 117 ? 7.457 -9.705 20.583 1.00 97.75 117 SER A O 1
ATOM 934 N N . ASP A 1 118 ? 8.513 -7.733 20.346 1.00 96.69 118 ASP A N 1
ATOM 935 C CA . ASP A 1 118 ? 8.452 -7.342 21.759 1.00 96.69 118 ASP A CA 1
ATOM 936 C C . ASP A 1 118 ? 6.996 -7.216 22.234 1.00 96.69 118 ASP A C 1
ATOM 938 O O . ASP A 1 118 ? 6.628 -7.764 23.276 1.00 96.69 118 ASP A O 1
ATOM 942 N N . SER A 1 119 ? 6.135 -6.586 21.425 1.00 97.50 119 SER A N 1
ATOM 943 C CA . SER A 1 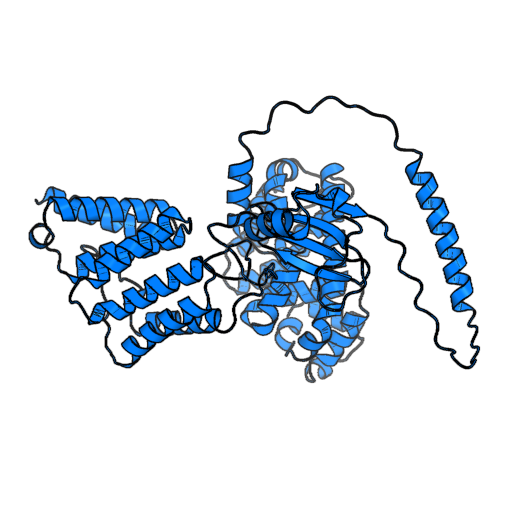119 ? 4.691 -6.512 21.679 1.00 97.50 119 SER A CA 1
ATOM 944 C C . SER A 1 119 ? 4.055 -7.905 21.801 1.00 97.50 119 SER A C 1
ATOM 946 O O . SER A 1 119 ? 3.366 -8.192 22.783 1.00 97.50 119 SER A O 1
ATOM 948 N N . LEU A 1 120 ? 4.348 -8.814 20.863 1.00 97.06 120 LEU A N 1
ATOM 949 C CA . LEU A 1 120 ? 3.817 -10.180 20.877 1.00 97.06 120 LEU A CA 1
ATOM 950 C C . LEU A 1 120 ? 4.320 -10.985 22.081 1.00 97.06 120 LEU A C 1
ATOM 952 O O . LEU A 1 120 ? 3.558 -11.767 22.649 1.00 97.06 120 LEU A O 1
ATOM 956 N N . GLN A 1 121 ? 5.574 -10.798 22.500 1.00 96.19 121 GLN A N 1
ATOM 957 C CA . GLN A 1 121 ? 6.097 -11.440 23.709 1.00 96.19 121 GLN A CA 1
ATOM 958 C C . GLN A 1 121 ? 5.350 -10.979 24.963 1.00 96.19 121 GLN A C 1
ATOM 960 O O . GLN A 1 121 ? 5.023 -11.805 25.814 1.00 96.19 121 GLN A O 1
ATOM 965 N N . MET A 1 122 ? 5.009 -9.692 25.071 1.00 95.25 122 MET A N 1
ATOM 966 C CA . MET A 1 122 ? 4.190 -9.197 26.183 1.00 95.25 122 MET A CA 1
ATOM 967 C C . MET A 1 122 ? 2.801 -9.839 26.205 1.00 95.25 122 MET A C 1
ATOM 969 O O . MET A 1 122 ? 2.365 -10.304 27.259 1.00 95.25 122 MET A O 1
ATOM 973 N N . VAL A 1 123 ? 2.147 -9.945 25.045 1.00 94.19 123 VAL A N 1
ATOM 974 C CA . VAL A 1 123 ? 0.840 -10.608 24.914 1.00 94.19 123 VAL A CA 1
ATOM 975 C C . VAL A 1 123 ? 0.928 -12.090 25.297 1.00 94.19 123 VAL A C 1
ATOM 977 O O . VAL A 1 123 ? 0.099 -12.569 26.067 1.00 94.19 123 VAL A O 1
ATOM 980 N N . LYS A 1 124 ? 1.962 -12.813 24.841 1.00 93.00 124 LYS A N 1
ATOM 981 C CA . LYS A 1 124 ? 2.207 -14.223 25.209 1.00 93.00 124 LYS A CA 1
ATOM 982 C C . LYS A 1 124 ? 2.433 -14.411 26.710 1.00 93.00 124 LYS A C 1
ATOM 984 O O . LYS A 1 124 ? 1.970 -15.395 27.278 1.00 93.00 124 LYS A O 1
ATOM 989 N N . ASN A 1 125 ? 3.076 -13.438 27.351 1.00 93.19 125 ASN A N 1
ATOM 990 C CA . ASN A 1 125 ? 3.277 -13.398 28.798 1.00 93.19 125 ASN A CA 1
ATOM 991 C C . ASN A 1 125 ? 2.040 -12.905 29.572 1.00 93.19 125 ASN A C 1
ATOM 993 O O . ASN A 1 125 ? 2.136 -12.690 30.778 1.00 93.19 125 ASN A O 1
ATOM 997 N N . GLN A 1 126 ? 0.894 -12.716 28.904 1.00 91.75 126 GLN A N 1
ATOM 998 C CA . GLN A 1 126 ? -0.362 -12.225 29.486 1.00 91.75 126 GLN A CA 1
ATOM 999 C C . GLN A 1 126 ? -0.251 -10.808 30.082 1.00 91.75 126 GLN A C 1
ATOM 1001 O O . GLN A 1 126 ? -1.036 -10.418 30.942 1.00 91.75 126 GLN A O 1
ATOM 1006 N N . ILE A 1 127 ? 0.704 -10.007 29.598 1.00 91.56 127 ILE A N 1
ATOM 1007 C CA . ILE A 1 127 ? 0.892 -8.604 29.979 1.00 91.56 127 ILE A CA 1
ATOM 1008 C C . ILE A 1 127 ? 0.198 -7.736 28.924 1.00 91.56 127 ILE A C 1
ATOM 1010 O O . ILE A 1 127 ? 0.829 -7.239 27.993 1.00 91.56 127 ILE A O 1
ATOM 1014 N N . SER A 1 128 ? -1.121 -7.609 29.052 1.00 90.88 128 SER A N 1
ATOM 1015 C CA . SER A 1 128 ? -1.974 -6.799 28.172 1.00 90.88 128 SER A CA 1
ATOM 1016 C C . SER A 1 128 ? -3.090 -6.143 28.991 1.00 90.88 128 SER A C 1
ATOM 1018 O O . SER A 1 128 ? -3.432 -6.672 30.052 1.00 90.88 128 SER A O 1
ATOM 1020 N N . PRO A 1 129 ? -3.680 -5.023 28.541 1.00 90.69 129 PRO A N 1
ATOM 1021 C CA . PRO A 1 129 ? -4.684 -4.312 29.329 1.00 90.69 129 PRO A CA 1
ATOM 1022 C C . PRO A 1 129 ? -6.079 -4.964 29.261 1.00 90.69 129 PRO A C 1
ATOM 1024 O O . PRO A 1 129 ? -7.014 -4.501 29.910 1.00 90.69 129 PRO A O 1
ATOM 1027 N N . GLY A 1 130 ? -6.237 -6.040 28.482 1.00 91.00 130 GLY A N 1
ATOM 1028 C CA . GLY A 1 130 ? -7.533 -6.642 28.183 1.00 91.00 130 GLY A CA 1
ATOM 1029 C C . GLY A 1 130 ? -8.387 -5.767 27.263 1.00 91.00 130 GLY A C 1
ATOM 1030 O O . GLY A 1 130 ? -7.916 -4.790 26.687 1.00 91.00 130 GLY A O 1
ATOM 1031 N N . LYS A 1 131 ? -9.664 -6.135 27.115 1.00 95.12 131 LYS A N 1
ATOM 1032 C CA . LYS A 1 131 ? -10.613 -5.428 26.248 1.00 95.12 131 LYS A CA 1
ATOM 1033 C C . LYS A 1 131 ? -10.951 -4.055 26.835 1.00 95.12 131 LYS A C 1
ATOM 1035 O O . LYS A 1 131 ? -11.615 -3.982 27.867 1.00 95.12 131 LYS A O 1
ATOM 1040 N N . LEU A 1 132 ? -10.568 -2.992 26.132 1.00 96.12 132 LEU A N 1
ATOM 1041 C CA . LEU A 1 132 ? -10.892 -1.611 26.481 1.00 96.12 132 LEU A CA 1
ATOM 1042 C C . LEU A 1 132 ? -11.855 -0.984 25.464 1.00 96.12 132 LEU A C 1
ATOM 1044 O O . LEU A 1 132 ? -11.962 -1.414 24.312 1.00 96.12 132 LEU A O 1
ATOM 1048 N N . THR A 1 133 ? -12.547 0.065 25.896 1.00 96.62 133 THR A N 1
ATOM 1049 C CA . THR A 1 133 ? -13.394 0.912 25.047 1.00 96.62 133 THR A CA 1
ATOM 1050 C C . THR A 1 133 ? -12.800 2.304 24.933 1.00 96.62 133 THR A C 1
ATOM 1052 O O . THR A 1 133 ? -12.142 2.765 25.864 1.00 96.62 133 THR A O 1
ATOM 1055 N N . TRP A 1 134 ? -13.063 2.997 23.826 1.00 96.25 134 TRP A N 1
ATOM 1056 C CA . TRP A 1 134 ? -12.695 4.404 23.710 1.00 96.25 134 TRP A CA 1
ATOM 1057 C C . TRP A 1 134 ? -13.335 5.206 24.859 1.00 96.25 134 TRP A C 1
ATOM 1059 O O . TRP A 1 134 ? -14.524 4.995 25.142 1.00 96.25 134 TRP A O 1
ATOM 1069 N N . PRO A 1 135 ? -12.588 6.116 25.513 1.00 94.88 135 PRO A N 1
ATOM 1070 C CA . PRO A 1 135 ? -13.075 6.876 26.660 1.00 94.88 135 PRO A CA 1
ATOM 1071 C C . PRO A 1 135 ? -14.453 7.504 26.433 1.00 94.88 135 PRO A C 1
ATOM 1073 O O . PRO A 1 135 ? -14.709 8.096 25.389 1.00 94.88 135 PRO A O 1
ATOM 1076 N N . LEU A 1 136 ? -15.347 7.388 27.421 1.00 93.38 136 LEU A N 1
ATOM 1077 C CA . LEU A 1 136 ? -16.719 7.931 27.388 1.00 93.38 136 LEU A CA 1
ATOM 1078 C C . LEU A 1 136 ? -17.629 7.392 26.260 1.00 93.38 136 LEU A C 1
ATOM 1080 O O . LEU A 1 136 ? -18.725 7.921 26.042 1.00 93.38 136 LEU A O 1
ATOM 1084 N N . THR A 1 137 ? -17.229 6.316 25.581 1.00 93.31 137 THR A N 1
ATOM 1085 C CA . THR A 1 137 ? -18.032 5.636 24.555 1.00 93.31 137 THR A CA 1
ATOM 1086 C C . THR A 1 137 ? -18.275 4.167 24.918 1.00 93.31 137 THR A C 1
ATOM 1088 O O . THR A 1 137 ? -17.792 3.672 25.935 1.00 93.31 137 THR A O 1
ATOM 1091 N N . LYS A 1 138 ? -19.050 3.463 24.085 1.00 93.44 138 LYS A N 1
ATOM 1092 C CA . LYS A 1 138 ? -19.235 2.004 24.173 1.00 93.44 138 LYS A CA 1
ATOM 1093 C C . LYS A 1 138 ? -18.413 1.244 23.129 1.00 93.44 138 LYS A C 1
ATOM 1095 O O . LYS A 1 138 ? -18.462 0.016 23.104 1.00 93.44 138 LYS A O 1
ATOM 1100 N N . GLU A 1 139 ? -17.682 1.962 22.280 1.00 95.00 139 GLU A N 1
ATOM 1101 C CA . GLU A 1 139 ? -16.970 1.372 21.156 1.00 95.00 139 GLU A CA 1
ATOM 1102 C C . GLU A 1 139 ? -15.662 0.748 21.613 1.00 95.00 139 GLU A C 1
ATOM 1104 O O . GLU A 1 139 ? -14.878 1.348 22.349 1.00 95.00 139 GLU A O 1
ATOM 1109 N N . VAL A 1 140 ? -15.440 -0.491 21.187 1.00 95.94 140 VAL A N 1
ATOM 1110 C CA . VAL A 1 140 ? -14.286 -1.290 21.598 1.00 95.94 140 VAL A CA 1
ATOM 1111 C C . VAL A 1 140 ? -13.077 -0.911 20.756 1.00 95.94 140 VAL A C 1
ATOM 1113 O O . VAL A 1 140 ? -13.144 -0.917 19.528 1.00 95.94 140 VAL A O 1
ATOM 1116 N N . VAL A 1 141 ? -11.937 -0.688 21.406 1.00 96.12 141 VAL A N 1
ATOM 1117 C CA . VAL A 1 141 ? -10.664 -0.502 20.704 1.00 96.12 141 VAL A CA 1
ATOM 1118 C C . VAL A 1 141 ? -10.198 -1.864 20.200 1.00 96.12 141 VAL A C 1
ATOM 1120 O O . VAL A 1 141 ? -9.853 -2.740 20.999 1.00 96.12 141 VAL A O 1
ATOM 1123 N N . LYS A 1 142 ? -10.233 -2.080 18.881 1.00 92.94 142 LYS A N 1
ATOM 1124 C CA . LYS A 1 142 ? -9.991 -3.391 18.248 1.00 92.94 142 LYS A CA 1
ATOM 1125 C C . LYS A 1 142 ? -8.645 -3.980 18.673 1.00 92.94 142 LYS A C 1
ATOM 1127 O O . LYS A 1 142 ? -8.588 -5.138 19.075 1.00 92.94 142 LYS A O 1
ATOM 1132 N N . GLU A 1 143 ? -7.604 -3.155 18.704 1.00 94.19 143 GLU A N 1
ATOM 1133 C CA . GLU A 1 143 ? -6.230 -3.493 19.094 1.00 94.19 143 GLU A CA 1
ATOM 1134 C C . GLU A 1 143 ? -6.085 -3.932 20.559 1.00 94.19 143 GLU A C 1
ATOM 1136 O O . GLU A 1 143 ? -5.038 -4.435 20.939 1.00 94.19 143 GLU A O 1
ATOM 1141 N N . THR A 1 144 ? -7.116 -3.778 21.393 1.00 95.00 144 THR A N 1
ATOM 1142 C CA . THR A 1 144 ? -7.096 -4.232 22.796 1.00 95.00 144 THR A CA 1
ATOM 1143 C C . THR A 1 144 ? -7.749 -5.604 22.984 1.00 95.00 144 THR A C 1
ATOM 1145 O O . THR A 1 144 ? -7.660 -6.205 24.053 1.00 95.00 144 THR A O 1
ATOM 1148 N N . GLN A 1 145 ? -8.399 -6.142 21.947 1.00 94.62 145 GLN A N 1
ATOM 1149 C CA . GLN A 1 145 ? -9.003 -7.472 21.996 1.00 94.62 145 GLN A CA 1
ATOM 1150 C C . GLN A 1 145 ? -7.916 -8.549 21.825 1.00 94.62 145 GLN A C 1
ATOM 1152 O O . GLN A 1 145 ? -7.248 -8.541 20.792 1.00 94.62 145 GLN A O 1
ATOM 1157 N N . PRO A 1 146 ? -7.740 -9.492 22.774 1.00 89.50 146 PRO A N 1
ATOM 1158 C CA . PRO A 1 146 ? -6.582 -10.393 22.789 1.00 89.50 146 PRO A CA 1
ATOM 1159 C C . PRO A 1 146 ? -6.366 -11.203 21.506 1.00 89.50 146 PRO A C 1
ATOM 1161 O O . PRO A 1 146 ? -5.254 -11.221 20.982 1.00 89.50 146 PRO A O 1
ATOM 1164 N N . ASP A 1 147 ? -7.417 -11.844 20.982 1.00 90.56 147 ASP A N 1
ATOM 1165 C CA . ASP A 1 147 ? -7.301 -12.684 19.784 1.00 90.56 147 ASP A CA 1
ATOM 1166 C C . ASP A 1 147 ? -7.010 -11.852 18.536 1.00 90.56 147 ASP A C 1
ATOM 1168 O O . ASP A 1 147 ? -6.037 -12.110 17.833 1.00 90.56 147 ASP A O 1
ATOM 1172 N N . TYR A 1 148 ? -7.777 -10.780 18.326 1.00 94.25 148 TYR A N 1
ATOM 1173 C CA . TYR A 1 148 ? -7.557 -9.865 17.208 1.00 94.25 148 TYR A CA 1
ATOM 1174 C C . TYR A 1 148 ? -6.156 -9.243 17.240 1.00 94.25 148 TYR A C 1
ATOM 1176 O O . TYR A 1 148 ? -5.496 -9.135 16.206 1.00 94.25 148 TYR A O 1
ATOM 1184 N N . PHE A 1 149 ? -5.691 -8.828 18.419 1.00 95.88 149 PHE A N 1
ATOM 1185 C CA . PHE A 1 149 ? -4.401 -8.167 18.568 1.00 95.88 149 PHE A CA 1
ATOM 1186 C C . PHE A 1 149 ? -3.230 -9.118 18.311 1.00 95.88 149 PHE A C 1
ATOM 1188 O O . PHE A 1 149 ? -2.271 -8.736 17.641 1.00 95.88 149 PHE A O 1
ATOM 1195 N N . ARG A 1 150 ? -3.323 -10.371 18.772 1.00 94.81 150 ARG A N 1
ATOM 1196 C CA . ARG A 1 150 ? -2.333 -11.413 18.464 1.00 94.81 150 ARG A CA 1
ATOM 1197 C C . ARG A 1 150 ? -2.237 -11.651 16.955 1.00 94.81 150 ARG A C 1
ATOM 1199 O O . ARG A 1 150 ? -1.141 -11.561 16.407 1.00 94.81 150 ARG A O 1
ATOM 1206 N N . ASP A 1 151 ? -3.368 -11.867 16.288 1.00 95.00 151 ASP A N 1
ATOM 1207 C CA . ASP A 1 151 ? -3.408 -12.138 14.845 1.00 95.00 151 ASP A CA 1
ATOM 1208 C C . ASP A 1 151 ? -2.916 -10.924 14.029 1.00 95.00 151 ASP A C 1
ATOM 1210 O O . ASP A 1 151 ? -2.273 -11.048 12.984 1.00 95.00 151 ASP A O 1
ATOM 1214 N N . LEU A 1 152 ? -3.191 -9.707 14.510 1.00 96.44 152 LEU A N 1
ATOM 1215 C CA . LEU A 1 152 ? -2.662 -8.472 13.935 1.00 96.44 152 LEU A CA 1
ATOM 1216 C C . LEU A 1 152 ? -1.133 -8.398 14.044 1.00 96.44 152 LEU A C 1
ATOM 1218 O O . LEU A 1 152 ? -0.470 -8.098 13.051 1.00 96.44 152 LEU A O 1
ATOM 1222 N N . LEU A 1 153 ? -0.572 -8.699 15.218 1.00 97.44 153 LEU A N 1
ATOM 1223 C CA . LEU A 1 153 ? 0.874 -8.711 15.439 1.00 97.44 153 LEU A CA 1
ATOM 1224 C C . LEU A 1 153 ? 1.580 -9.762 14.583 1.00 97.44 153 LEU A C 1
ATOM 1226 O O . LEU A 1 153 ? 2.623 -9.464 14.006 1.00 97.44 153 LEU A O 1
ATOM 1230 N N . GLU A 1 154 ? 1.017 -10.964 14.466 1.00 97.00 154 GLU A N 1
ATOM 1231 C CA . GLU A 1 154 ? 1.586 -12.038 13.645 1.00 97.00 154 GLU A CA 1
ATOM 1232 C C . GLU A 1 154 ? 1.666 -11.640 12.167 1.00 97.00 154 GLU A C 1
ATOM 1234 O O . GLU A 1 154 ? 2.734 -11.770 11.565 1.00 97.00 154 GLU A O 1
ATOM 1239 N N . ARG A 1 155 ? 0.605 -11.030 11.619 1.00 96.38 155 ARG A N 1
ATOM 1240 C CA . ARG A 1 155 ? 0.615 -10.481 10.251 1.00 96.38 155 ARG A CA 1
ATOM 1241 C C . ARG A 1 155 ? 1.656 -9.377 10.067 1.00 96.38 155 ARG A C 1
ATOM 1243 O O . ARG A 1 155 ? 2.365 -9.354 9.064 1.00 96.38 155 ARG A O 1
ATOM 1250 N N . CYS A 1 156 ? 1.777 -8.462 11.031 1.00 96.38 156 CYS A N 1
ATOM 1251 C CA . CYS A 1 156 ? 2.797 -7.411 10.984 1.00 96.38 156 CYS A CA 1
ATOM 1252 C C . CYS A 1 156 ? 4.225 -7.982 11.045 1.00 96.38 156 CYS A C 1
ATOM 1254 O O . CYS A 1 156 ? 5.108 -7.507 10.333 1.00 96.38 156 CYS A O 1
ATOM 1256 N N . ILE A 1 157 ? 4.458 -9.010 11.865 1.00 96.94 157 ILE A N 1
ATOM 1257 C CA . ILE A 1 157 ? 5.747 -9.709 11.961 1.00 96.94 157 ILE A CA 1
ATOM 1258 C C . ILE A 1 157 ? 6.081 -10.409 10.645 1.00 96.94 157 ILE A C 1
ATOM 1260 O O . ILE A 1 157 ? 7.218 -10.314 10.185 1.00 96.94 157 ILE A O 1
ATOM 1264 N N . GLU A 1 158 ? 5.119 -11.099 10.038 1.00 96.56 158 GLU A N 1
ATOM 1265 C CA . GLU A 1 158 ? 5.303 -11.782 8.757 1.00 96.56 158 GLU A CA 1
ATOM 1266 C C . GLU A 1 158 ? 5.678 -10.799 7.643 1.00 96.56 158 GLU A C 1
ATOM 1268 O O . GLU A 1 158 ? 6.704 -10.988 6.987 1.00 96.56 158 GLU A O 1
ATOM 1273 N N . LEU A 1 159 ? 4.940 -9.692 7.522 1.00 91.81 159 LEU A N 1
ATOM 1274 C CA . LEU A 1 159 ? 5.251 -8.609 6.585 1.00 91.81 159 LEU A CA 1
ATOM 1275 C C . LEU A 1 159 ? 6.679 -8.074 6.779 1.00 91.81 159 LEU A C 1
ATOM 1277 O O . LEU A 1 159 ? 7.398 -7.848 5.812 1.00 91.81 159 LEU A O 1
ATOM 1281 N N . CYS A 1 160 ? 7.116 -7.873 8.025 1.00 92.25 160 CYS A N 1
ATOM 1282 C CA . CYS A 1 160 ? 8.459 -7.361 8.298 1.00 92.25 160 CYS A CA 1
ATOM 1283 C C . CYS A 1 160 ? 9.573 -8.405 8.105 1.00 92.25 160 CYS A C 1
ATOM 1285 O O . CYS A 1 160 ? 10.723 -8.018 7.893 1.00 92.25 160 CYS A O 1
ATOM 1287 N N . ARG A 1 161 ? 9.269 -9.708 8.189 1.00 92.69 161 ARG A N 1
ATOM 1288 C CA . ARG A 1 161 ? 10.211 -10.791 7.845 1.00 92.69 161 ARG A CA 1
ATOM 1289 C C . ARG A 1 161 ? 10.405 -10.910 6.340 1.00 92.69 161 ARG A C 1
ATOM 1291 O O . ARG A 1 161 ? 11.509 -11.220 5.900 1.00 92.69 161 ARG A O 1
ATOM 1298 N N . PHE A 1 162 ? 9.347 -10.646 5.581 1.00 90.19 162 PHE A N 1
ATOM 1299 C CA . PHE A 1 162 ? 9.328 -10.723 4.126 1.00 90.19 162 PHE A CA 1
ATOM 1300 C C . PHE A 1 162 ? 8.894 -9.379 3.528 1.00 90.19 162 PHE A C 1
ATOM 1302 O O . PHE A 1 162 ? 7.815 -9.283 2.939 1.00 90.19 162 PHE A O 1
ATOM 1309 N N . PRO A 1 163 ? 9.710 -8.321 3.695 1.00 90.56 163 PRO A N 1
ATOM 1310 C CA . PRO A 1 163 ? 9.354 -7.007 3.192 1.00 90.56 163 PRO A CA 1
ATOM 1311 C C . PRO A 1 163 ? 9.340 -6.986 1.656 1.00 90.56 163 PRO A C 1
ATOM 1313 O O . PRO A 1 163 ? 10.046 -7.778 1.019 1.00 90.56 163 PRO A O 1
ATOM 1316 N N . PRO A 1 164 ? 8.584 -6.058 1.044 1.00 87.94 164 PRO A N 1
ATOM 1317 C CA . PRO A 1 164 ? 8.663 -5.826 -0.392 1.00 87.94 164 PRO A CA 1
ATOM 1318 C C . PRO A 1 164 ? 10.097 -5.473 -0.802 1.00 87.94 164 PRO A C 1
ATOM 1320 O O . PRO A 1 164 ? 10.854 -4.876 -0.033 1.00 87.94 164 PRO A O 1
ATOM 1323 N N . ALA A 1 165 ? 10.475 -5.831 -2.030 1.00 90.12 165 ALA A N 1
ATOM 1324 C CA . ALA A 1 165 ? 11.782 -5.465 -2.556 1.00 90.12 165 ALA A CA 1
ATOM 1325 C C . ALA A 1 165 ? 11.902 -3.931 -2.652 1.00 90.12 165 ALA A C 1
ATOM 1327 O O . ALA A 1 165 ? 10.954 -3.280 -3.095 1.00 90.12 165 ALA A O 1
ATOM 1328 N N . PRO A 1 166 ? 13.048 -3.342 -2.269 1.00 93.62 166 PRO A N 1
ATOM 1329 C CA . PRO A 1 166 ? 13.256 -1.911 -2.426 1.00 93.62 166 PRO A CA 1
ATOM 1330 C C . PRO A 1 166 ? 13.340 -1.524 -3.903 1.00 93.62 166 PRO A C 1
ATOM 1332 O O . PRO A 1 166 ? 13.888 -2.266 -4.723 1.00 93.62 166 PRO A O 1
ATOM 1335 N N . ASP A 1 167 ? 12.862 -0.325 -4.229 1.00 93.06 167 ASP A N 1
ATOM 1336 C CA . ASP A 1 167 ? 12.919 0.228 -5.586 1.00 93.06 167 ASP A CA 1
ATOM 1337 C C . ASP A 1 167 ? 14.363 0.486 -6.041 1.00 93.06 167 ASP A C 1
ATOM 1339 O O . ASP A 1 167 ? 14.693 0.375 -7.228 1.00 93.06 167 ASP A O 1
ATOM 1343 N N . ALA A 1 168 ? 15.231 0.827 -5.085 1.00 93.81 168 ALA A N 1
ATOM 1344 C CA . ALA A 1 168 ? 16.664 0.979 -5.279 1.00 93.81 168 ALA A CA 1
ATOM 1345 C C . ALA A 1 168 ? 17.441 0.720 -3.979 1.00 93.81 168 ALA A C 1
ATOM 1347 O O . ALA A 1 168 ? 16.906 0.827 -2.877 1.00 93.81 168 ALA A O 1
ATOM 1348 N N . VAL A 1 169 ? 18.736 0.418 -4.086 1.00 94.62 169 VAL A N 1
ATOM 1349 C CA . VAL A 1 169 ? 19.626 0.275 -2.920 1.00 94.62 169 VAL A CA 1
ATOM 1350 C C . VAL A 1 169 ? 20.848 1.158 -3.098 1.00 94.62 169 VAL A C 1
ATOM 1352 O O . VAL A 1 169 ? 21.644 0.963 -4.018 1.00 94.62 169 VAL A O 1
ATOM 1355 N N . CYS A 1 170 ? 21.027 2.109 -2.185 1.00 94.88 170 CYS A N 1
ATOM 1356 C CA . CYS A 1 170 ? 22.167 3.011 -2.188 1.00 94.88 170 CYS A CA 1
ATOM 1357 C C . CYS A 1 170 ? 23.485 2.234 -2.038 1.00 94.88 170 CYS A C 1
ATOM 1359 O O . CYS A 1 170 ? 23.700 1.545 -1.044 1.00 94.88 170 CYS A O 1
ATOM 1361 N N . ARG A 1 171 ? 24.390 2.373 -3.013 1.00 93.00 171 ARG A N 1
ATOM 1362 C CA . ARG A 1 171 ? 25.697 1.689 -3.055 1.00 93.00 171 ARG A CA 1
ATOM 1363 C C . ARG A 1 171 ? 26.873 2.579 -2.656 1.00 93.00 171 ARG A C 1
ATOM 1365 O O . ARG A 1 171 ? 28.014 2.264 -2.979 1.00 93.00 171 ARG A O 1
ATOM 1372 N N . LEU A 1 172 ? 26.611 3.701 -1.984 1.00 90.31 172 LEU A N 1
ATOM 1373 C CA . LEU A 1 172 ? 27.680 4.497 -1.383 1.00 90.31 172 LEU A CA 1
ATOM 1374 C C . LEU A 1 172 ? 28.241 3.739 -0.171 1.00 90.31 172 LEU A C 1
ATOM 1376 O O . LEU A 1 172 ? 27.458 3.302 0.666 1.00 90.31 172 LEU A O 1
ATOM 1380 N N . GLU A 1 173 ? 29.569 3.614 -0.073 1.00 83.81 173 GLU A N 1
ATOM 1381 C CA . GLU A 1 173 ? 30.248 2.874 1.010 1.00 83.81 173 GLU A CA 1
ATOM 1382 C C . GLU A 1 173 ? 29.791 3.322 2.404 1.00 83.81 173 GLU A C 1
ATOM 1384 O O . GLU A 1 173 ? 29.531 2.495 3.273 1.00 83.81 173 GLU A O 1
ATOM 1389 N N . ILE A 1 174 ? 29.634 4.637 2.587 1.00 86.19 174 ILE A N 1
ATOM 1390 C CA . ILE A 1 174 ? 29.054 5.242 3.785 1.00 86.19 174 ILE A CA 1
ATOM 1391 C C . ILE A 1 174 ? 27.820 6.025 3.346 1.00 86.19 174 ILE A C 1
ATOM 1393 O O . ILE A 1 174 ? 27.914 7.165 2.887 1.00 86.19 174 ILE A O 1
ATOM 1397 N N . CYS A 1 175 ? 26.653 5.387 3.426 1.00 89.44 175 CYS A N 1
ATOM 1398 C CA . CYS A 1 175 ? 25.388 6.024 3.084 1.00 89.44 175 CYS A CA 1
ATOM 1399 C C . CYS A 1 175 ? 25.134 7.233 4.000 1.00 89.44 175 CYS A C 1
ATOM 1401 O O . CYS A 1 175 ? 25.167 7.116 5.219 1.00 89.44 175 CYS A O 1
ATOM 1403 N N . LEU A 1 176 ? 24.844 8.392 3.403 1.00 87.19 176 LEU A N 1
ATOM 1404 C CA . LEU A 1 176 ? 24.505 9.619 4.135 1.00 87.19 176 LEU A CA 1
ATOM 1405 C C . LEU A 1 176 ? 23.040 9.665 4.589 1.00 87.19 176 LEU A C 1
ATOM 1407 O O . LEU A 1 176 ? 22.642 10.613 5.263 1.00 87.19 176 LEU A O 1
ATOM 1411 N N . CYS A 1 177 ? 22.219 8.695 4.177 1.00 82.69 177 CYS A N 1
ATOM 1412 C CA . CYS A 1 177 ? 20.881 8.540 4.730 1.00 82.69 177 CYS A CA 1
ATOM 1413 C C . CYS A 1 177 ? 21.014 7.914 6.126 1.00 82.69 177 CYS A C 1
ATOM 1415 O O . CYS A 1 177 ? 21.519 6.795 6.225 1.00 82.69 177 CYS A O 1
ATOM 1417 N N . PRO A 1 178 ? 20.582 8.601 7.197 1.00 74.12 178 PRO A N 1
ATOM 1418 C CA . PRO A 1 178 ? 20.784 8.121 8.562 1.00 74.12 178 PRO A CA 1
ATOM 1419 C C . PRO A 1 178 ? 19.895 6.920 8.913 1.00 74.12 178 PRO A C 1
ATOM 1421 O O . PRO A 1 178 ? 20.138 6.259 9.918 1.00 74.12 178 PRO A O 1
ATOM 1424 N N . LEU A 1 179 ? 18.855 6.648 8.117 1.00 79.19 179 LEU A N 1
ATOM 1425 C CA . LEU A 1 179 ? 17.853 5.633 8.432 1.00 79.19 179 LEU A CA 1
ATOM 1426 C C . LEU A 1 179 ? 18.200 4.256 7.860 1.00 79.19 179 LEU A C 1
ATOM 1428 O O . LEU A 1 179 ? 18.121 3.268 8.589 1.00 79.19 179 LEU A O 1
ATOM 1432 N N . LYS A 1 180 ? 18.527 4.182 6.563 1.00 87.75 180 LYS A N 1
ATOM 1433 C CA . LYS A 1 180 ? 18.721 2.920 5.828 1.00 87.75 180 LYS A CA 1
ATOM 1434 C C . LYS A 1 180 ? 19.368 3.132 4.453 1.00 87.75 180 LYS A C 1
ATOM 1436 O O . LYS A 1 180 ? 19.516 4.262 3.984 1.00 87.75 180 LYS A O 1
ATOM 1441 N N . THR A 1 181 ? 19.777 2.037 3.811 1.00 92.06 181 THR A N 1
ATOM 1442 C CA . THR A 1 181 ? 20.386 2.057 2.464 1.00 92.06 181 THR A CA 1
ATOM 1443 C C . THR A 1 181 ? 19.375 1.803 1.350 1.00 92.06 181 THR A C 1
ATOM 1445 O O . THR A 1 181 ? 19.560 2.263 0.225 1.00 92.06 181 THR A O 1
ATOM 1448 N N . GLU A 1 182 ? 18.321 1.076 1.684 1.00 93.62 182 GLU A N 1
ATOM 1449 C CA . GLU A 1 182 ? 17.173 0.728 0.873 1.00 93.62 182 GLU A CA 1
ATOM 1450 C C . GLU A 1 182 ? 16.320 1.969 0.621 1.00 93.62 182 GLU A C 1
ATOM 1452 O O . GLU A 1 182 ? 16.032 2.731 1.541 1.00 93.62 182 GLU A O 1
ATOM 1457 N N . ILE A 1 183 ? 15.911 2.156 -0.626 1.00 94.12 183 ILE A N 1
ATOM 1458 C CA . ILE A 1 183 ? 15.123 3.294 -1.081 1.00 94.12 183 ILE A CA 1
ATOM 1459 C C . ILE A 1 183 ? 13.776 2.752 -1.526 1.00 94.12 183 ILE A C 1
ATOM 1461 O O . ILE A 1 183 ? 13.723 1.938 -2.452 1.00 94.12 183 ILE A O 1
ATOM 1465 N N . TYR A 1 184 ? 12.709 3.236 -0.901 1.00 93.12 184 TYR A N 1
ATOM 1466 C CA . TYR A 1 184 ? 11.345 2.951 -1.323 1.00 93.12 184 TYR A CA 1
ATOM 1467 C C . TYR A 1 184 ? 10.694 4.236 -1.828 1.00 93.12 184 TYR A C 1
ATOM 1469 O O . TYR A 1 184 ? 10.823 5.296 -1.214 1.00 93.12 184 TYR A O 1
ATOM 1477 N N . LEU A 1 185 ? 9.940 4.154 -2.922 1.00 91.38 185 LEU A N 1
ATOM 1478 C CA . LEU A 1 185 ? 9.110 5.268 -3.397 1.00 91.38 185 LEU A CA 1
ATOM 1479 C C . LEU A 1 185 ? 8.052 5.672 -2.359 1.00 91.38 185 LEU A C 1
ATOM 1481 O O . LEU A 1 185 ? 7.582 6.807 -2.354 1.00 91.38 185 LEU A O 1
ATOM 1485 N N . THR A 1 186 ? 7.688 4.737 -1.482 1.00 90.12 186 THR A N 1
ATOM 1486 C CA . THR A 1 186 ? 6.762 4.921 -0.363 1.00 90.12 186 THR A CA 1
ATOM 1487 C C . THR A 1 186 ? 7.423 5.477 0.897 1.00 90.12 186 THR A C 1
ATOM 1489 O O . THR A 1 186 ? 6.758 5.540 1.930 1.00 90.12 186 THR A O 1
ATOM 1492 N N . ASP A 1 187 ? 8.712 5.832 0.869 1.00 91.06 187 ASP A N 1
ATOM 1493 C CA . ASP A 1 187 ? 9.355 6.460 2.023 1.00 91.06 187 ASP A CA 1
ATOM 1494 C C . ASP A 1 187 ? 8.742 7.849 2.291 1.00 91.06 187 ASP A C 1
ATOM 1496 O O . ASP A 1 187 ? 8.612 8.647 1.358 1.00 91.06 187 ASP A O 1
ATOM 1500 N N . PRO A 1 188 ? 8.378 8.176 3.549 1.00 89.31 188 PRO A N 1
ATOM 1501 C CA . PRO A 1 188 ? 7.753 9.456 3.897 1.00 89.31 188 PRO A CA 1
ATOM 1502 C C . PRO A 1 188 ? 8.542 10.690 3.445 1.00 89.31 188 PRO A C 1
ATOM 1504 O O . PRO A 1 188 ? 7.963 11.716 3.098 1.00 89.31 188 PRO A O 1
ATOM 1507 N N . ASP A 1 189 ? 9.871 10.596 3.445 1.00 85.94 189 ASP A N 1
ATOM 1508 C CA . ASP A 1 189 ? 10.796 11.666 3.084 1.00 85.94 189 ASP A CA 1
ATOM 1509 C C . ASP A 1 189 ? 11.447 11.454 1.708 1.00 85.94 189 ASP A C 1
ATOM 1511 O O . ASP A 1 189 ? 12.496 12.042 1.414 1.00 85.94 189 ASP A O 1
ATOM 1515 N N . PHE A 1 190 ? 10.838 10.630 0.848 1.00 91.12 190 PHE A N 1
ATOM 1516 C CA . PHE A 1 190 ? 11.394 10.283 -0.452 1.00 91.12 190 PHE A CA 1
ATOM 1517 C C . PHE A 1 190 ? 11.651 11.528 -1.319 1.00 91.12 190 PHE A C 1
ATOM 1519 O O . PHE A 1 190 ? 10.747 12.238 -1.759 1.00 91.12 190 PHE A O 1
ATOM 1526 N N . LYS A 1 191 ? 12.931 11.783 -1.612 1.00 89.50 191 LYS A N 1
ATOM 1527 C CA . LYS A 1 191 ? 13.391 12.936 -2.413 1.00 89.50 191 LYS A CA 1
ATOM 1528 C C . LYS A 1 191 ? 13.780 12.570 -3.846 1.00 89.50 191 LYS A C 1
ATOM 1530 O O . LYS A 1 191 ? 14.277 13.430 -4.578 1.00 89.50 191 LYS A O 1
ATOM 1535 N N . GLY A 1 192 ? 13.579 11.317 -4.250 1.00 92.25 192 GLY A N 1
ATOM 1536 C CA . GLY A 1 192 ? 14.158 10.761 -5.468 1.00 92.25 192 GLY A CA 1
ATOM 1537 C C . GLY A 1 192 ? 15.432 9.955 -5.213 1.00 92.25 192 GLY A C 1
ATOM 1538 O O . GLY A 1 192 ? 15.935 9.862 -4.090 1.00 92.25 192 GLY A O 1
ATOM 1539 N N . TYR A 1 193 ? 15.998 9.409 -6.285 1.00 95.94 193 TYR A N 1
ATOM 1540 C CA . TYR A 1 193 ? 17.297 8.737 -6.273 1.00 95.94 193 TYR A CA 1
ATOM 1541 C C . TYR A 1 193 ? 17.970 8.833 -7.645 1.00 95.94 193 TYR A C 1
ATOM 1543 O O . TYR A 1 193 ? 17.345 9.195 -8.645 1.00 95.94 193 TYR A O 1
ATOM 1551 N N . VAL A 1 194 ? 19.266 8.538 -7.699 1.00 95.56 194 VAL A N 1
ATOM 1552 C CA . VAL A 1 194 ? 20.040 8.500 -8.944 1.00 95.56 194 VAL A CA 1
ATOM 1553 C C . VAL A 1 194 ? 20.421 7.066 -9.253 1.00 95.56 194 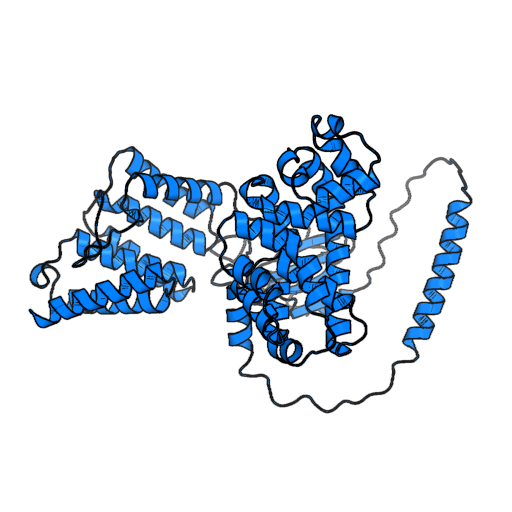VAL A C 1
ATOM 1555 O O . VAL A 1 194 ? 20.940 6.361 -8.393 1.00 95.56 194 VAL A O 1
ATOM 1558 N N . GLN A 1 195 ? 20.203 6.656 -10.496 1.00 96.19 195 GLN A N 1
ATOM 1559 C CA . GLN A 1 195 ? 20.629 5.374 -11.037 1.00 96.19 195 GLN A CA 1
ATOM 1560 C C . GLN A 1 195 ? 21.667 5.611 -12.130 1.00 96.19 195 GLN A C 1
ATOM 1562 O O . GLN A 1 195 ? 21.442 6.376 -13.068 1.00 96.19 195 GLN A O 1
ATOM 1567 N N . MET A 1 196 ? 22.783 4.901 -12.056 1.00 93.62 196 MET A N 1
ATOM 1568 C CA . MET A 1 196 ? 23.834 4.934 -13.065 1.00 93.62 196 MET A CA 1
ATOM 1569 C C . MET A 1 196 ? 24.028 3.546 -13.658 1.00 93.62 196 MET A C 1
ATOM 1571 O O . MET A 1 196 ? 24.020 2.540 -12.943 1.00 93.62 196 MET A O 1
ATOM 1575 N N . CYS A 1 197 ? 24.235 3.492 -14.972 1.00 93.69 197 CYS A N 1
ATOM 1576 C CA . CYS A 1 197 ? 24.585 2.261 -15.668 1.00 93.69 197 CYS A CA 1
ATOM 1577 C C . CYS A 1 197 ? 25.824 2.449 -16.542 1.00 93.69 197 CYS A C 1
ATOM 1579 O O . CYS A 1 197 ? 26.062 3.529 -17.090 1.00 93.69 197 CYS A O 1
ATOM 1581 N N . CYS A 1 198 ? 26.618 1.387 -16.670 1.00 93.31 198 CYS A N 1
ATOM 1582 C CA . CYS A 1 198 ? 27.810 1.372 -17.514 1.00 93.31 198 CYS A CA 1
ATOM 1583 C C . CYS A 1 198 ? 27.618 0.518 -18.776 1.00 93.31 198 CYS A C 1
ATOM 1585 O O . CYS A 1 198 ? 26.685 -0.280 -18.878 1.00 93.31 198 CYS A O 1
ATOM 1587 N N . CYS A 1 199 ? 28.555 0.620 -19.719 1.00 89.50 199 CYS A N 1
ATOM 1588 C CA . CYS A 1 199 ? 28.530 -0.134 -20.978 1.00 89.50 199 CYS A CA 1
ATOM 1589 C C . CYS A 1 199 ? 28.689 -1.664 -20.820 1.00 89.50 199 CYS A C 1
ATOM 1591 O O . CYS A 1 199 ? 28.470 -2.403 -21.783 1.00 89.50 199 CYS A O 1
ATOM 1593 N N . GLN A 1 200 ? 29.038 -2.135 -19.617 1.00 88.06 200 GLN A N 1
ATOM 1594 C CA . GLN A 1 200 ? 29.073 -3.552 -19.224 1.00 88.06 200 GLN A CA 1
ATOM 1595 C C . GLN A 1 200 ? 27.814 -3.985 -18.448 1.00 88.06 200 GLN A C 1
ATOM 1597 O O . GLN A 1 200 ? 27.768 -5.085 -17.912 1.00 88.06 200 GLN A O 1
ATOM 1602 N N . SER A 1 201 ? 26.764 -3.157 -18.430 1.00 87.56 201 SER A N 1
ATOM 1603 C CA . SER A 1 201 ? 25.466 -3.427 -17.787 1.00 87.56 201 SER A CA 1
ATOM 1604 C C . SER A 1 201 ? 25.480 -3.465 -16.254 1.00 87.56 201 SER A C 1
ATOM 1606 O O . SER A 1 201 ? 24.513 -3.927 -15.653 1.00 87.56 201 SER A O 1
ATOM 1608 N N . CYS A 1 202 ? 26.523 -2.947 -15.597 1.00 91.88 202 CYS A N 1
ATOM 1609 C CA . CYS A 1 202 ? 26.451 -2.690 -14.157 1.00 91.88 202 CYS A CA 1
ATOM 1610 C C . CYS A 1 202 ? 25.388 -1.622 -13.880 1.00 91.88 202 CYS A C 1
ATOM 1612 O O . CYS A 1 202 ? 25.262 -0.665 -14.648 1.00 91.88 202 CYS A O 1
ATOM 1614 N N . ARG A 1 203 ? 24.666 -1.771 -12.767 1.00 93.19 203 ARG A N 1
ATOM 1615 C CA . ARG A 1 203 ? 23.672 -0.820 -12.261 1.00 93.19 203 ARG A CA 1
ATOM 1616 C C . ARG A 1 203 ? 24.032 -0.478 -10.820 1.00 93.19 203 ARG A C 1
ATOM 1618 O O . ARG A 1 203 ? 24.160 -1.376 -9.994 1.00 93.19 203 ARG A O 1
ATOM 1625 N N . VAL A 1 204 ? 24.217 0.807 -10.541 1.00 94.44 204 VAL A N 1
ATOM 1626 C CA . VAL A 1 204 ? 24.463 1.328 -9.190 1.00 94.44 204 VAL A CA 1
ATOM 1627 C C . VAL A 1 204 ? 23.520 2.484 -8.913 1.00 94.44 204 VAL A C 1
ATOM 1629 O O . VAL A 1 204 ? 23.167 3.239 -9.821 1.00 94.44 204 VAL A O 1
ATOM 1632 N N . GLU A 1 205 ? 23.092 2.599 -7.665 1.00 96.00 205 GLU A N 1
ATOM 1633 C CA . GLU A 1 205 ? 22.047 3.524 -7.247 1.00 96.00 205 GLU A CA 1
ATOM 1634 C C . GLU A 1 205 ? 22.478 4.278 -6.001 1.00 96.00 205 GLU A C 1
ATOM 1636 O O . GLU A 1 205 ? 23.261 3.772 -5.197 1.00 96.00 205 GLU A O 1
ATOM 1641 N N . PHE A 1 206 ? 21.969 5.496 -5.845 1.00 95.19 206 PHE A N 1
ATOM 1642 C CA . PHE A 1 206 ? 22.316 6.376 -4.739 1.00 95.19 206 PHE A CA 1
ATOM 1643 C C . PHE A 1 206 ? 21.122 7.240 -4.343 1.00 95.19 206 PHE A C 1
ATOM 1645 O O . PHE A 1 206 ? 20.432 7.785 -5.207 1.00 95.19 206 PHE A O 1
ATOM 1652 N N . HIS A 1 207 ? 20.938 7.470 -3.041 1.00 94.75 207 HIS A N 1
ATOM 1653 C CA . HIS A 1 207 ? 20.107 8.581 -2.570 1.00 94.75 207 HIS A CA 1
ATOM 1654 C C . HIS A 1 207 ? 20.590 9.903 -3.187 1.00 94.75 207 HIS A C 1
ATOM 1656 O O . HIS A 1 207 ? 21.790 10.074 -3.404 1.00 94.75 207 HIS A O 1
ATOM 1662 N N . ILE A 1 208 ? 19.705 10.887 -3.378 1.00 92.94 208 ILE A N 1
ATOM 1663 C CA . ILE A 1 208 ? 20.086 12.198 -3.945 1.00 92.94 208 ILE A CA 1
ATOM 1664 C C . ILE A 1 208 ? 21.247 12.855 -3.182 1.00 92.94 208 ILE A C 1
ATOM 1666 O O . ILE A 1 208 ? 22.176 13.372 -3.798 1.00 92.94 208 ILE A O 1
ATOM 1670 N N . ASN A 1 209 ? 21.231 12.819 -1.848 1.00 92.38 209 ASN A N 1
ATOM 1671 C CA . ASN A 1 209 ? 22.300 13.415 -1.039 1.00 92.38 209 ASN A CA 1
ATOM 1672 C C . ASN A 1 209 ? 23.609 12.616 -1.128 1.00 92.38 209 ASN A C 1
ATOM 1674 O O . ASN A 1 209 ? 24.684 13.208 -1.207 1.00 92.38 209 ASN A O 1
ATOM 1678 N N . CYS A 1 210 ? 23.515 11.283 -1.188 1.00 94.00 210 CYS A N 1
ATOM 1679 C CA . CYS A 1 210 ? 24.669 10.409 -1.409 1.00 94.00 210 CYS A CA 1
ATOM 1680 C C . CYS A 1 210 ? 25.298 10.672 -2.781 1.00 94.00 210 CYS A C 1
ATOM 1682 O O . CYS A 1 210 ? 26.514 10.793 -2.886 1.00 94.00 210 CYS A O 1
ATOM 1684 N N . TRP A 1 211 ? 24.470 10.836 -3.816 1.00 93.88 211 TRP A N 1
ATOM 1685 C CA . TRP A 1 211 ? 24.919 11.210 -5.150 1.00 93.88 211 TRP A CA 1
ATOM 1686 C C . TRP A 1 211 ? 25.634 12.561 -5.152 1.00 93.88 211 TRP A C 1
ATOM 1688 O O . TRP A 1 211 ? 26.736 12.645 -5.678 1.00 93.88 211 TRP A O 1
ATOM 1698 N N . LYS A 1 212 ? 25.056 13.601 -4.534 1.00 92.50 212 LYS A N 1
ATOM 1699 C CA . LYS A 1 212 ? 25.692 14.928 -4.443 1.00 92.50 212 LYS A CA 1
ATOM 1700 C C . LYS A 1 212 ? 27.082 14.846 -3.808 1.00 92.50 212 LYS A C 1
ATOM 1702 O O . LYS A 1 212 ? 28.037 15.352 -4.379 1.00 92.50 212 LYS A O 1
ATOM 1707 N N . SER A 1 213 ? 27.213 14.143 -2.683 1.00 92.75 213 SER A N 1
ATOM 1708 C CA . SER A 1 213 ? 28.510 13.953 -2.022 1.00 92.75 213 SER A CA 1
ATOM 1709 C C . SER A 1 213 ? 29.502 13.157 -2.880 1.00 92.75 213 SER A C 1
ATOM 1711 O O . SER A 1 213 ? 30.671 13.533 -2.994 1.00 92.75 213 SER A O 1
ATOM 1713 N N . LEU A 1 214 ? 29.043 12.092 -3.546 1.00 92.12 214 LEU A N 1
ATOM 1714 C CA . LEU A 1 214 ? 29.871 11.315 -4.468 1.00 92.12 214 LEU A CA 1
ATOM 1715 C C . LEU A 1 214 ? 30.338 12.161 -5.665 1.00 92.12 214 LEU A C 1
ATOM 1717 O O . LEU A 1 214 ? 31.488 12.061 -6.088 1.00 92.12 214 LEU A O 1
ATOM 1721 N N . LYS A 1 215 ? 29.459 13.018 -6.188 1.00 91.94 215 LYS A N 1
ATOM 1722 C CA . LYS A 1 215 ? 29.736 13.948 -7.285 1.00 91.94 215 LYS A CA 1
ATOM 1723 C C . LYS A 1 215 ? 30.847 14.929 -6.914 1.00 91.94 215 LYS A C 1
ATOM 1725 O O . LYS A 1 215 ? 31.797 15.082 -7.680 1.00 91.94 215 LYS A O 1
ATOM 1730 N N . THR A 1 216 ? 30.796 15.500 -5.715 1.00 90.25 216 THR A N 1
ATOM 1731 C CA . THR A 1 216 ? 31.843 16.397 -5.210 1.00 90.25 216 THR A CA 1
ATOM 1732 C C . THR A 1 216 ? 33.164 15.659 -4.987 1.00 90.25 216 THR A C 1
ATOM 1734 O O . THR A 1 216 ? 34.214 16.109 -5.439 1.00 90.25 216 THR A O 1
ATOM 1737 N N . THR A 1 217 ? 33.126 14.490 -4.341 1.00 89.12 217 THR A N 1
ATOM 1738 C CA . THR A 1 217 ? 34.340 13.763 -3.923 1.00 89.12 217 THR A CA 1
ATOM 1739 C C . THR A 1 217 ? 35.054 13.031 -5.059 1.00 89.12 217 THR A C 1
ATOM 1741 O O . THR A 1 217 ? 36.282 13.059 -5.113 1.00 89.12 217 THR A O 1
ATOM 1744 N N . LYS A 1 218 ? 34.324 12.370 -5.969 1.00 87.88 218 LYS A N 1
ATOM 1745 C CA . LYS A 1 218 ? 34.912 11.553 -7.051 1.00 87.88 218 LYS A CA 1
ATOM 1746 C C . LYS A 1 218 ? 34.881 12.208 -8.424 1.00 87.88 218 LYS A C 1
ATOM 1748 O O . LYS A 1 218 ? 35.686 11.835 -9.274 1.00 87.88 218 LYS A O 1
ATOM 1753 N N . PHE A 1 219 ? 33.979 13.159 -8.648 1.00 88.69 219 PHE A N 1
ATOM 1754 C CA . PHE A 1 219 ? 33.804 13.798 -9.953 1.00 88.69 219 PHE A CA 1
ATOM 1755 C C . PHE A 1 219 ? 34.065 15.307 -9.935 1.00 88.69 219 PHE A C 1
ATOM 1757 O O . PHE A 1 219 ? 33.869 15.947 -10.964 1.00 88.69 219 PHE A O 1
ATOM 1764 N N . SER A 1 220 ? 34.521 15.875 -8.812 1.00 88.56 220 SER A N 1
ATOM 1765 C CA . SER A 1 220 ? 34.832 17.308 -8.680 1.00 88.56 220 SER A CA 1
ATOM 1766 C C . SER A 1 220 ? 33.693 18.213 -9.174 1.00 88.56 220 SER A C 1
ATOM 1768 O O . SER A 1 220 ? 33.934 19.201 -9.861 1.00 88.56 220 SER A O 1
ATOM 1770 N N . ASP A 1 221 ? 32.447 17.819 -8.887 1.00 86.00 221 ASP A N 1
ATOM 1771 C CA . ASP A 1 221 ? 31.213 18.513 -9.285 1.00 86.00 221 ASP A CA 1
ATOM 1772 C C . ASP A 1 221 ? 31.005 18.716 -10.801 1.00 86.00 221 ASP A C 1
ATOM 1774 O O . ASP A 1 221 ? 30.162 19.517 -11.213 1.00 86.00 221 ASP A O 1
ATOM 1778 N N . LYS A 1 222 ? 31.686 17.925 -11.646 1.00 87.38 222 LYS A N 1
ATOM 1779 C CA . LYS A 1 222 ? 31.416 17.834 -13.095 1.00 87.38 222 LYS A CA 1
ATOM 1780 C C . LYS A 1 222 ? 29.929 17.643 -13.381 1.00 87.38 222 LYS A C 1
ATOM 1782 O O . LYS A 1 222 ? 29.237 16.944 -12.643 1.00 87.38 222 LYS A O 1
ATOM 1787 N N . ASN A 1 223 ? 29.417 18.216 -14.468 1.00 86.12 223 ASN A N 1
ATOM 1788 C CA . ASN A 1 223 ? 28.008 18.038 -14.820 1.00 86.12 223 ASN A CA 1
ATOM 1789 C C . ASN A 1 223 ? 27.706 16.566 -15.195 1.00 86.12 223 ASN A C 1
ATOM 1791 O O . ASN A 1 223 ? 28.598 15.786 -15.520 1.00 86.12 223 ASN A O 1
ATOM 1795 N N . GLU A 1 224 ? 26.436 16.160 -15.164 1.00 87.56 224 GLU A N 1
ATOM 1796 C CA . GLU A 1 224 ? 26.031 14.771 -15.416 1.00 87.56 224 GLU A CA 1
ATOM 1797 C C . GLU A 1 224 ? 26.420 14.265 -16.814 1.00 87.56 224 GLU A C 1
ATOM 1799 O O . GLU A 1 224 ? 26.629 13.066 -16.982 1.00 87.56 224 GLU A O 1
ATOM 1804 N N . LYS A 1 225 ? 26.536 15.153 -17.811 1.00 85.62 225 LYS A N 1
ATOM 1805 C CA . LYS A 1 225 ? 26.971 14.795 -19.169 1.00 85.62 225 LYS A CA 1
ATOM 1806 C C . LYS A 1 225 ? 28.477 14.538 -19.232 1.00 85.62 225 LYS A C 1
ATOM 1808 O O . LYS A 1 225 ? 28.887 13.619 -19.927 1.00 85.62 225 LYS A O 1
ATOM 1813 N N . ASP A 1 226 ? 29.268 15.296 -18.482 1.00 86.25 226 ASP A N 1
ATOM 1814 C CA . ASP A 1 226 ? 30.727 15.175 -18.400 1.00 86.25 226 ASP A CA 1
ATOM 1815 C C . ASP A 1 226 ? 31.153 13.952 -17.578 1.00 86.25 226 ASP A C 1
ATOM 1817 O O . ASP A 1 226 ? 32.263 13.453 -17.733 1.00 86.25 226 ASP A O 1
ATOM 1821 N N . ILE A 1 227 ? 30.273 13.467 -16.695 1.00 89.81 227 ILE A N 1
ATOM 1822 C CA . ILE A 1 227 ? 30.468 12.212 -15.955 1.00 89.81 227 ILE A CA 1
ATOM 1823 C C . ILE A 1 227 ? 30.232 10.991 -16.863 1.00 89.81 227 ILE A C 1
ATOM 1825 O O . ILE A 1 227 ? 30.732 9.897 -16.583 1.00 89.81 227 ILE A O 1
ATOM 1829 N N . LEU A 1 228 ? 29.496 11.142 -17.971 1.00 85.38 228 LEU A N 1
ATOM 1830 C CA . LEU A 1 228 ? 29.424 10.083 -18.979 1.00 85.38 228 LEU A CA 1
ATOM 1831 C C . LEU A 1 228 ? 30.841 9.816 -19.510 1.00 85.38 228 LEU A C 1
ATOM 1833 O O . LEU A 1 228 ? 31.628 10.737 -19.685 1.00 85.38 228 LEU A O 1
ATOM 1837 N N . HIS A 1 229 ? 31.156 8.550 -19.785 1.00 86.12 229 HIS A N 1
ATOM 1838 C CA . HIS A 1 229 ? 32.486 8.049 -20.178 1.00 86.12 229 HIS A CA 1
ATOM 1839 C C . HIS A 1 229 ? 33.531 7.901 -19.064 1.00 86.12 229 HIS A C 1
ATOM 1841 O O . HIS A 1 229 ? 34.554 7.247 -19.297 1.00 86.12 229 HIS A O 1
ATOM 1847 N N . GLU A 1 230 ? 33.273 8.408 -17.857 1.00 90.75 230 GLU A N 1
ATOM 1848 C CA . GLU A 1 230 ? 34.119 8.115 -16.697 1.00 90.75 230 GLU A CA 1
ATOM 1849 C C . GLU A 1 230 ? 34.066 6.619 -16.336 1.00 90.75 230 GLU A C 1
ATOM 1851 O O . GLU A 1 230 ? 33.160 5.876 -16.744 1.00 90.75 230 GLU A O 1
ATOM 1856 N N . LYS A 1 231 ? 35.065 6.149 -15.579 1.00 90.81 231 LYS A N 1
ATOM 1857 C CA . LYS A 1 231 ? 35.163 4.738 -15.167 1.00 90.81 231 LYS A CA 1
ATOM 1858 C C . LYS A 1 231 ? 33.944 4.316 -14.341 1.00 90.81 231 LYS A C 1
ATOM 1860 O O . LYS A 1 231 ? 33.431 5.081 -13.527 1.00 90.81 231 LYS A O 1
ATOM 1865 N N . CYS A 1 232 ? 33.489 3.080 -14.543 1.00 92.12 232 CYS A N 1
ATOM 1866 C CA . CYS A 1 232 ? 32.403 2.506 -13.759 1.00 92.12 232 CYS A CA 1
ATOM 1867 C C . CYS A 1 232 ? 32.746 2.499 -12.261 1.00 92.12 232 CYS A C 1
ATOM 1869 O O . CYS A 1 232 ? 33.877 2.228 -11.870 1.00 92.12 232 CYS A O 1
ATOM 1871 N N . LEU A 1 233 ? 31.742 2.786 -11.432 1.00 89.19 233 LEU A N 1
ATOM 1872 C CA . LEU A 1 233 ? 31.873 2.826 -9.975 1.00 89.19 233 LEU A CA 1
ATOM 1873 C C . LEU A 1 233 ? 31.861 1.435 -9.326 1.00 89.19 233 LEU A C 1
ATOM 1875 O O . LEU A 1 233 ? 32.193 1.310 -8.152 1.00 89.19 233 LEU A O 1
ATOM 1879 N N . THR A 1 234 ? 31.452 0.399 -10.061 1.00 89.44 234 THR A N 1
ATOM 1880 C CA . THR A 1 234 ? 31.460 -0.979 -9.567 1.00 89.44 234 THR A CA 1
ATOM 1881 C C . THR A 1 234 ? 32.903 -1.492 -9.506 1.00 89.44 234 THR A C 1
ATOM 1883 O O . THR A 1 234 ? 33.595 -1.403 -10.526 1.00 89.44 234 THR A O 1
ATOM 1886 N N . PRO A 1 235 ? 33.355 -2.048 -8.364 1.00 87.31 235 PRO A N 1
ATOM 1887 C CA . PRO A 1 235 ? 34.659 -2.699 -8.265 1.00 87.31 235 PRO A CA 1
ATOM 1888 C C . PRO A 1 235 ? 34.856 -3.720 -9.389 1.00 87.31 235 PRO A C 1
ATOM 1890 O O . PRO A 1 235 ? 33.900 -4.358 -9.827 1.00 87.31 235 PRO A O 1
ATOM 1893 N N . ASP A 1 236 ? 36.081 -3.822 -9.901 1.00 88.62 236 ASP A N 1
ATOM 1894 C CA . ASP A 1 236 ? 36.479 -4.745 -10.978 1.00 88.62 236 ASP A CA 1
ATOM 1895 C C . ASP A 1 236 ? 35.817 -4.519 -12.350 1.00 88.62 236 ASP A C 1
ATOM 1897 O O . ASP A 1 236 ? 36.146 -5.192 -13.334 1.00 88.62 236 ASP A O 1
ATOM 1901 N N . CYS A 1 237 ? 34.931 -3.529 -12.478 1.00 90.44 237 CYS A N 1
ATOM 1902 C CA . CYS A 1 237 ? 34.338 -3.186 -13.758 1.00 90.44 237 CYS A CA 1
ATOM 1903 C C . CYS A 1 237 ? 35.251 -2.251 -14.559 1.00 90.44 237 CYS A C 1
ATOM 1905 O O . CYS A 1 237 ? 35.468 -1.093 -14.214 1.00 90.44 237 CYS A O 1
ATOM 1907 N N . VAL A 1 238 ? 35.708 -2.731 -15.716 1.00 90.69 238 VAL A N 1
ATOM 1908 C CA . VAL A 1 238 ? 36.473 -1.938 -16.699 1.00 90.69 238 VAL A CA 1
ATOM 1909 C C . VAL A 1 238 ? 35.582 -1.121 -17.648 1.00 90.69 238 VAL A C 1
ATOM 1911 O O . VAL A 1 238 ? 36.052 -0.571 -18.643 1.00 90.69 238 VAL A O 1
ATOM 1914 N N . GLY A 1 239 ? 34.273 -1.092 -17.391 1.00 90.31 239 GLY A N 1
ATOM 1915 C CA . GLY A 1 239 ? 33.299 -0.354 -18.185 1.00 90.31 239 GLY A CA 1
ATOM 1916 C C . GLY A 1 239 ? 33.363 1.155 -17.958 1.00 90.31 239 GLY A C 1
ATOM 1917 O O . GLY A 1 239 ? 33.941 1.646 -16.991 1.00 90.31 239 GLY A O 1
ATOM 1918 N N . GLN A 1 240 ? 32.696 1.887 -18.840 1.00 92.50 240 GLN A N 1
ATOM 1919 C CA . GLN A 1 240 ? 32.494 3.328 -18.729 1.00 92.50 240 GLN A CA 1
ATOM 1920 C C . GLN A 1 240 ? 31.021 3.633 -18.478 1.00 92.50 240 GLN A C 1
ATOM 1922 O O . GLN A 1 240 ? 30.146 2.917 -18.978 1.00 92.50 240 GLN A O 1
ATOM 1927 N N . ILE A 1 241 ? 30.743 4.687 -17.716 1.00 93.62 241 ILE A N 1
ATOM 1928 C CA . ILE A 1 241 ? 29.383 5.143 -17.419 1.00 93.62 241 ILE A CA 1
ATOM 1929 C C . ILE A 1 241 ? 28.714 5.578 -18.725 1.00 93.62 241 ILE A C 1
ATOM 1931 O O . ILE A 1 241 ? 29.172 6.506 -19.386 1.00 93.62 241 ILE A O 1
ATOM 1935 N N . SER A 1 242 ? 27.635 4.894 -19.103 1.00 91.25 242 SER A N 1
ATOM 1936 C CA . SER A 1 242 ? 26.915 5.115 -20.362 1.00 91.25 242 SER A CA 1
ATOM 1937 C C . SER A 1 242 ? 25.561 5.779 -20.160 1.00 91.25 242 SER A C 1
ATOM 1939 O O . SER A 1 242 ? 25.032 6.360 -21.104 1.00 91.25 242 SER A O 1
ATOM 1941 N N . SER A 1 243 ? 24.978 5.688 -18.962 1.00 93.31 243 SER A N 1
ATOM 1942 C CA . SER A 1 243 ? 23.713 6.353 -18.664 1.00 93.31 243 SER A CA 1
ATOM 1943 C C . SER A 1 243 ? 23.582 6.762 -17.204 1.00 93.31 243 SER A C 1
ATOM 1945 O O . SER A 1 243 ? 23.935 5.988 -16.314 1.00 93.31 243 SER A O 1
ATOM 1947 N N . ILE A 1 244 ? 22.975 7.922 -16.967 1.00 94.69 244 ILE A N 1
ATOM 1948 C CA . ILE A 1 244 ? 22.587 8.416 -15.643 1.00 94.69 244 ILE A CA 1
ATOM 1949 C C . ILE A 1 244 ? 21.104 8.793 -15.700 1.00 94.69 244 ILE A C 1
ATOM 1951 O O . ILE A 1 244 ? 20.686 9.571 -16.558 1.00 94.69 244 ILE A O 1
ATOM 1955 N N . LYS A 1 245 ? 20.302 8.236 -14.795 1.00 94.38 245 LYS A N 1
ATOM 1956 C CA . LYS A 1 245 ? 18.876 8.532 -14.621 1.00 94.38 245 LYS A CA 1
ATOM 1957 C C . LYS A 1 245 ? 18.660 9.138 -13.243 1.00 94.38 245 LYS A C 1
ATOM 1959 O O . LYS A 1 245 ? 19.129 8.587 -12.251 1.00 94.38 245 LYS A O 1
ATOM 1964 N N . ILE A 1 246 ? 17.941 10.250 -13.184 1.00 93.44 246 ILE A N 1
ATOM 1965 C CA . ILE A 1 246 ? 17.560 10.904 -11.932 1.00 93.44 246 ILE A CA 1
ATOM 1966 C C . ILE A 1 246 ? 16.053 10.766 -11.784 1.00 93.44 246 ILE A C 1
ATOM 1968 O O . ILE A 1 246 ? 15.310 11.278 -12.621 1.00 93.44 246 ILE A O 1
ATOM 1972 N N . TYR A 1 247 ? 15.616 10.100 -10.723 1.00 93.25 247 TYR A N 1
ATOM 1973 C CA . TYR A 1 247 ? 14.213 9.985 -10.347 1.00 93.25 247 TYR A CA 1
ATOM 1974 C C . TYR A 1 247 ? 13.858 11.114 -9.375 1.00 93.25 247 TYR A C 1
ATOM 1976 O O . TYR A 1 247 ? 14.656 11.444 -8.496 1.00 93.25 247 TYR A O 1
ATOM 1984 N N . CYS A 1 248 ? 12.702 11.751 -9.553 1.00 87.94 248 CYS A N 1
ATOM 1985 C CA . CYS A 1 248 ? 12.213 12.817 -8.672 1.00 87.94 248 CYS A CA 1
ATOM 1986 C C . CYS A 1 248 ? 11.357 12.255 -7.518 1.00 87.94 248 CYS A C 1
ATOM 1988 O O . CYS A 1 248 ? 11.111 11.050 -7.488 1.00 87.94 248 CYS A O 1
ATOM 1990 N N . PRO A 1 249 ? 10.880 13.099 -6.577 1.00 87.94 249 PRO A N 1
ATOM 1991 C CA . PRO A 1 249 ? 10.028 12.659 -5.464 1.00 87.94 249 PRO A CA 1
ATOM 1992 C C . PRO A 1 249 ? 8.725 11.955 -5.872 1.00 87.94 249 PRO A C 1
ATOM 1994 O O . PRO A 1 249 ? 8.103 11.305 -5.049 1.00 87.94 249 PRO A O 1
ATOM 1997 N N . THR A 1 250 ? 8.291 12.062 -7.132 1.00 81.75 250 THR A N 1
ATOM 1998 C CA . THR A 1 250 ? 7.121 11.321 -7.641 1.00 81.75 250 THR A CA 1
ATOM 1999 C C . THR A 1 250 ? 7.471 9.910 -8.124 1.00 81.75 250 THR A C 1
ATOM 2001 O O . THR A 1 250 ? 6.598 9.192 -8.595 1.00 81.75 250 THR A O 1
ATOM 2004 N N . GLY A 1 251 ? 8.749 9.520 -8.077 1.00 81.94 251 GLY A N 1
ATOM 2005 C CA . GLY A 1 251 ? 9.245 8.249 -8.610 1.00 81.94 251 GLY A CA 1
ATOM 2006 C C . GLY A 1 251 ? 9.417 8.232 -10.130 1.00 81.94 251 GLY A C 1
ATOM 2007 O O . GLY A 1 251 ? 9.895 7.245 -10.681 1.00 81.94 251 GLY A O 1
ATOM 2008 N N . LEU A 1 252 ? 9.085 9.325 -10.824 1.00 85.25 252 LEU A N 1
ATOM 2009 C CA . LEU A 1 252 ? 9.259 9.449 -12.270 1.00 85.25 252 LEU A CA 1
ATOM 2010 C C . LEU A 1 252 ? 10.684 9.879 -12.634 1.00 85.25 252 LEU A C 1
ATOM 2012 O O . LEU A 1 252 ? 11.377 10.554 -11.870 1.00 85.25 252 LEU A O 1
ATOM 2016 N N . VAL A 1 253 ? 11.131 9.515 -13.838 1.00 88.94 253 VAL A N 1
ATOM 2017 C CA . VAL A 1 253 ? 12.430 9.958 -14.362 1.00 88.94 253 VAL A CA 1
ATOM 2018 C C . VAL A 1 253 ? 12.356 11.452 -14.676 1.00 88.94 253 VAL A C 1
ATOM 2020 O O . VAL A 1 253 ? 11.698 11.862 -15.627 1.00 88.94 253 VAL A O 1
ATOM 2023 N N . LYS A 1 254 ? 13.073 12.264 -13.899 1.00 85.06 254 LYS A N 1
ATOM 2024 C CA . LYS A 1 254 ? 13.217 13.708 -14.114 1.00 85.06 254 LYS A CA 1
ATOM 2025 C C . LYS A 1 254 ? 14.159 14.012 -15.270 1.00 85.06 254 LYS A C 1
ATOM 2027 O O . LYS A 1 254 ? 13.846 14.816 -16.137 1.00 85.06 254 LYS A O 1
ATOM 2032 N N . CYS A 1 255 ? 15.330 13.380 -15.253 1.00 85.19 255 CYS A N 1
ATOM 2033 C CA . CYS A 1 255 ? 16.381 13.594 -16.241 1.00 85.19 255 CYS A CA 1
ATOM 2034 C C . CYS A 1 255 ? 17.025 12.261 -16.611 1.00 85.19 255 CYS A C 1
ATOM 2036 O O . CYS A 1 255 ? 17.267 11.413 -15.747 1.00 85.19 255 CYS A O 1
ATOM 2038 N N . LYS A 1 256 ? 17.353 12.110 -17.893 1.00 88.81 256 LYS A N 1
ATOM 2039 C CA . LYS A 1 256 ? 18.069 10.959 -18.434 1.00 88.81 256 LYS A CA 1
ATOM 2040 C C . LYS A 1 256 ? 19.210 11.458 -19.311 1.00 88.81 256 LYS A C 1
ATOM 2042 O O . LYS A 1 256 ? 18.981 12.190 -20.269 1.00 88.81 256 LYS A O 1
ATOM 2047 N N . PHE A 1 257 ? 20.423 11.048 -18.980 1.00 87.06 257 PHE A N 1
ATOM 2048 C CA . PHE A 1 257 ? 21.627 11.329 -19.748 1.00 87.06 257 PHE A CA 1
ATOM 2049 C C . PHE A 1 257 ? 22.152 10.006 -20.290 1.00 87.06 257 PHE A C 1
ATOM 2051 O O . PHE A 1 257 ? 22.300 9.055 -19.525 1.00 87.06 257 PHE A O 1
ATOM 2058 N N . GLU A 1 258 ? 22.403 9.923 -21.593 1.00 85.31 258 GLU A N 1
ATOM 2059 C CA . GLU A 1 258 ? 22.881 8.704 -22.248 1.00 85.31 258 GLU A CA 1
ATOM 2060 C C . GLU A 1 258 ? 23.970 9.026 -23.261 1.00 85.31 258 GLU A C 1
ATOM 2062 O O . GLU A 1 258 ? 23.912 10.043 -23.950 1.00 85.31 258 GLU A O 1
ATOM 2067 N N . SER A 1 259 ? 24.940 8.122 -23.372 1.00 79.31 259 SER A N 1
ATOM 2068 C CA . SER A 1 259 ? 25.952 8.149 -24.417 1.00 79.31 259 SER A CA 1
ATOM 2069 C C . SER A 1 259 ? 26.146 6.765 -25.028 1.00 79.31 259 SER A C 1
ATOM 2071 O O . SER A 1 259 ? 26.237 5.748 -24.332 1.00 79.31 259 SER A O 1
ATOM 2073 N N . THR A 1 260 ? 26.227 6.719 -26.357 1.00 65.75 260 THR A N 1
ATOM 2074 C CA . THR A 1 260 ? 26.576 5.514 -27.114 1.00 65.75 260 THR A CA 1
ATOM 2075 C C . THR A 1 260 ? 28.070 5.241 -26.996 1.00 65.75 260 THR A C 1
ATOM 2077 O O . THR A 1 260 ? 28.870 5.698 -27.809 1.00 65.75 260 THR A O 1
ATOM 2080 N N . ILE A 1 261 ? 28.449 4.469 -25.979 1.00 66.81 261 ILE A N 1
ATOM 2081 C CA . ILE A 1 261 ? 29.817 3.974 -25.815 1.00 66.81 261 ILE A CA 1
ATOM 2082 C C . ILE A 1 261 ? 29.979 2.692 -26.631 1.00 66.81 261 ILE A C 1
ATOM 2084 O O . ILE A 1 261 ? 29.320 1.682 -26.370 1.00 66.81 261 ILE A O 1
ATOM 2088 N N . SER A 1 262 ? 30.872 2.723 -27.619 1.00 53.72 262 SER A N 1
ATOM 2089 C CA . SER A 1 262 ? 31.299 1.540 -28.366 1.00 53.72 262 SER A CA 1
ATOM 2090 C C . SER A 1 262 ? 31.869 0.509 -27.390 1.00 53.72 262 SER A C 1
ATOM 2092 O O . SER A 1 262 ? 32.878 0.772 -26.738 1.00 53.72 262 SER A O 1
ATOM 2094 N N . LYS A 1 263 ? 31.226 -0.660 -27.263 1.00 47.19 263 LYS A N 1
ATOM 2095 C CA . LYS A 1 263 ? 31.730 -1.753 -26.416 1.00 47.19 263 LYS A CA 1
ATOM 2096 C C . LYS A 1 263 ? 33.198 -2.040 -26.777 1.00 47.19 263 LYS A C 1
ATOM 2098 O O . LYS A 1 263 ? 33.467 -2.253 -27.963 1.00 47.19 263 LYS A O 1
ATOM 2103 N N . PRO A 1 264 ? 34.134 -2.085 -25.809 1.00 44.62 264 PRO A N 1
ATOM 2104 C CA . PRO A 1 264 ? 35.501 -2.501 -26.087 1.00 44.62 264 PRO A CA 1
ATOM 2105 C C . PRO A 1 264 ? 35.481 -3.894 -26.718 1.00 44.62 264 PRO A C 1
ATOM 2107 O O . PRO A 1 264 ? 34.820 -4.806 -26.212 1.00 44.62 264 PRO A O 1
ATOM 2110 N N . ALA A 1 265 ? 36.167 -4.051 -27.849 1.00 37.91 265 ALA A N 1
ATOM 2111 C CA . ALA A 1 265 ? 36.303 -5.334 -28.515 1.00 37.91 265 ALA A CA 1
ATOM 2112 C C . ALA A 1 265 ? 37.010 -6.309 -27.564 1.00 37.91 265 ALA A C 1
ATOM 2114 O O . ALA A 1 265 ? 38.198 -6.170 -27.285 1.00 37.91 265 ALA A O 1
ATOM 2115 N N . VAL A 1 266 ? 36.272 -7.293 -27.053 1.00 38.44 266 VAL A N 1
ATOM 2116 C CA . VAL A 1 266 ? 36.847 -8.396 -26.283 1.00 38.44 266 VAL A CA 1
ATOM 2117 C C . VAL A 1 266 ? 37.887 -9.086 -27.170 1.00 38.44 266 VAL A C 1
ATOM 2119 O O . VAL A 1 266 ? 37.547 -9.607 -28.236 1.00 38.44 266 VAL A O 1
ATOM 2122 N N . LEU A 1 267 ? 39.154 -9.065 -26.742 1.00 37.84 267 LEU A N 1
ATOM 2123 C CA . LEU A 1 267 ? 40.247 -9.819 -27.354 1.00 37.84 267 LEU A CA 1
ATOM 2124 C C . LEU A 1 267 ? 39.820 -11.287 -27.477 1.00 37.84 267 LEU A C 1
ATOM 2126 O O . LEU A 1 267 ? 39.603 -11.986 -26.485 1.00 37.84 267 LEU A O 1
ATOM 2130 N N . LYS A 1 268 ? 39.644 -11.744 -28.718 1.00 34.28 268 LYS A N 1
ATOM 2131 C CA . LYS A 1 268 ? 39.237 -13.113 -29.027 1.00 34.28 268 LYS A CA 1
ATOM 2132 C C . LYS A 1 268 ? 40.350 -14.073 -28.608 1.00 34.28 268 LYS A C 1
ATOM 2134 O O . LYS A 1 268 ? 41.398 -14.113 -29.246 1.00 34.28 268 LYS A O 1
ATOM 2139 N N . ARG A 1 269 ? 40.094 -14.903 -27.593 1.00 34.84 269 ARG A N 1
ATOM 2140 C CA . ARG A 1 269 ? 40.808 -16.180 -27.437 1.00 34.84 269 ARG A CA 1
ATOM 2141 C C . ARG A 1 269 ? 40.508 -17.066 -28.663 1.00 34.84 269 ARG A C 1
ATOM 2143 O O . ARG A 1 269 ? 39.365 -17.038 -29.135 1.00 34.84 269 ARG A O 1
ATOM 2150 N N . PRO A 1 270 ? 41.472 -17.838 -29.198 1.00 30.33 270 PRO A N 1
ATOM 2151 C CA . PRO A 1 270 ? 41.259 -18.612 -30.417 1.00 30.33 270 PRO A CA 1
ATOM 2152 C C . PRO A 1 270 ? 40.251 -19.735 -30.150 1.00 30.33 270 PRO A C 1
ATOM 2154 O O . PRO A 1 270 ? 40.461 -20.557 -29.261 1.00 30.33 270 PRO A O 1
ATOM 2157 N N . LYS A 1 271 ? 39.152 -19.779 -30.911 1.00 34.19 271 LYS A N 1
ATOM 2158 C CA . LYS A 1 271 ? 38.259 -20.944 -30.969 1.00 34.19 271 LYS A CA 1
ATOM 2159 C C . LYS A 1 271 ? 38.563 -21.730 -32.237 1.00 34.19 271 LYS A C 1
ATOM 2161 O O . LYS A 1 271 ? 38.517 -21.170 -33.331 1.00 34.19 271 LYS A O 1
ATOM 2166 N N . GLY A 1 272 ? 38.850 -23.018 -32.059 1.00 30.98 272 GLY A N 1
ATOM 2167 C CA . GLY A 1 272 ? 38.897 -24.005 -33.128 1.00 30.98 272 GLY A CA 1
ATOM 2168 C C . GLY A 1 272 ? 37.576 -24.054 -33.895 1.00 30.98 272 GLY A C 1
ATOM 2169 O O . GLY A 1 272 ? 36.493 -23.864 -33.339 1.00 30.98 272 GLY A O 1
ATOM 2170 N N . ASN A 1 273 ? 37.711 -24.250 -35.200 1.00 33.06 273 ASN A N 1
ATOM 2171 C CA . ASN A 1 273 ? 36.645 -24.225 -36.185 1.00 33.06 273 ASN A CA 1
ATOM 2172 C C . ASN A 1 273 ? 35.608 -25.330 -35.954 1.00 33.06 273 ASN A C 1
ATOM 2174 O O . ASN A 1 273 ? 35.951 -26.507 -35.949 1.00 33.06 273 ASN A O 1
ATOM 2178 N N . GLN A 1 274 ? 34.328 -24.962 -35.972 1.00 34.97 274 GLN A N 1
ATOM 2179 C CA . GLN A 1 274 ? 33.321 -25.818 -36.593 1.00 34.97 274 GLN A CA 1
ATOM 2180 C C . GLN A 1 274 ? 32.269 -24.953 -37.289 1.00 34.97 274 GLN A C 1
ATOM 2182 O O . GLN A 1 274 ? 31.614 -24.103 -36.687 1.00 34.97 274 GLN A O 1
ATOM 2187 N N . LYS A 1 275 ? 32.177 -25.128 -38.609 1.00 37.22 275 LYS A N 1
ATOM 2188 C CA . LYS A 1 275 ? 31.182 -24.492 -39.470 1.00 37.22 275 LYS A CA 1
ATOM 2189 C C . LYS A 1 275 ? 29.884 -25.288 -39.380 1.00 37.22 275 LYS A C 1
ATOM 2191 O O . LYS A 1 275 ? 29.882 -26.456 -39.737 1.00 37.22 275 LYS A O 1
ATOM 2196 N N . PHE A 1 276 ? 28.783 -24.618 -39.052 1.00 28.94 276 PHE A N 1
ATOM 2197 C CA . PHE A 1 276 ? 27.470 -24.969 -39.590 1.00 28.94 276 PHE A CA 1
ATOM 2198 C C . PHE A 1 276 ? 26.767 -23.692 -40.054 1.00 28.94 276 PHE A C 1
ATOM 2200 O O . PHE A 1 276 ? 26.372 -22.826 -39.273 1.00 28.94 276 PHE A O 1
ATOM 2207 N N . THR A 1 277 ? 26.676 -23.551 -41.371 1.00 42.00 277 THR A N 1
ATOM 2208 C CA . THR A 1 277 ? 25.906 -22.535 -42.087 1.00 42.00 277 THR A CA 1
ATOM 2209 C C . THR A 1 277 ? 24.482 -23.050 -42.260 1.00 42.00 277 THR A C 1
ATOM 2211 O O . THR A 1 277 ? 24.275 -23.981 -43.033 1.00 42.00 277 THR A O 1
ATOM 2214 N N . SER A 1 278 ? 23.492 -22.462 -41.580 1.00 51.81 278 SER A N 1
ATOM 2215 C CA . SER A 1 278 ? 22.082 -22.747 -41.874 1.00 51.81 278 SER A CA 1
ATOM 2216 C C . SER A 1 278 ? 21.421 -21.570 -42.596 1.00 51.81 278 SER A C 1
ATOM 2218 O O . SER A 1 278 ? 21.537 -20.406 -42.201 1.00 51.81 278 SER A O 1
ATOM 2220 N N . LEU A 1 279 ? 20.705 -21.901 -43.674 1.00 46.72 279 LEU A N 1
ATOM 2221 C CA . LEU A 1 279 ? 19.964 -20.999 -44.565 1.00 46.72 279 LEU A CA 1
ATOM 2222 C C . LEU A 1 279 ? 18.959 -20.076 -43.840 1.00 46.72 279 LEU A C 1
ATOM 2224 O O . LEU A 1 279 ? 18.626 -19.010 -44.356 1.00 46.72 279 LEU A O 1
ATOM 2228 N N . LYS A 1 280 ? 18.539 -20.413 -42.610 1.00 44.69 280 LYS A N 1
ATOM 2229 C CA . LYS A 1 280 ? 17.669 -19.570 -41.762 1.00 44.69 280 LYS A CA 1
ATOM 2230 C C . LYS A 1 280 ? 18.302 -18.220 -41.386 1.00 44.69 280 LYS A C 1
ATOM 2232 O O . LYS A 1 280 ? 17.578 -17.251 -41.183 1.00 44.69 280 LYS A O 1
ATOM 2237 N N . LYS A 1 281 ? 19.638 -18.117 -41.339 1.00 45.94 281 LYS A N 1
ATOM 2238 C CA . LYS A 1 281 ? 20.357 -16.876 -40.971 1.00 45.94 281 LYS A CA 1
ATOM 2239 C C . LYS A 1 281 ? 20.522 -15.874 -42.122 1.00 45.94 281 LYS A C 1
ATOM 2241 O O . LYS A 1 281 ? 20.886 -14.727 -41.875 1.00 45.94 281 LYS A O 1
ATOM 2246 N N . LEU A 1 282 ? 20.281 -16.302 -43.364 1.00 45.94 282 LEU A N 1
ATOM 2247 C CA . LEU A 1 282 ? 20.305 -15.432 -44.545 1.00 45.94 282 LEU A CA 1
ATOM 2248 C C . LEU A 1 282 ? 18.959 -14.715 -44.731 1.00 45.94 282 LEU A C 1
ATOM 2250 O O . LEU A 1 282 ? 18.958 -13.498 -44.901 1.00 45.94 282 LEU A O 1
ATOM 2254 N N . ARG A 1 283 ? 17.831 -15.418 -44.542 1.00 41.19 283 ARG A N 1
ATOM 2255 C CA . ARG A 1 283 ? 16.482 -14.828 -44.666 1.00 41.19 283 ARG A CA 1
ATOM 2256 C C . ARG A 1 283 ? 16.181 -13.766 -43.597 1.00 41.19 283 ARG A C 1
ATOM 2258 O O . ARG A 1 283 ? 15.660 -12.705 -43.923 1.00 41.19 283 ARG A O 1
ATOM 2265 N N . SER A 1 284 ? 16.627 -13.964 -42.350 1.00 47.44 284 SER A N 1
ATOM 2266 C CA . SER A 1 284 ? 16.433 -12.964 -41.281 1.00 47.44 284 SER A CA 1
ATOM 2267 C C . SER A 1 284 ? 17.259 -11.682 -41.473 1.00 47.44 284 SER A C 1
ATOM 2269 O O . SER A 1 284 ? 16.891 -10.615 -40.979 1.00 47.44 284 SER A O 1
ATOM 2271 N N . LYS A 1 285 ? 18.369 -11.755 -42.224 1.00 45.09 285 LYS A N 1
ATOM 2272 C CA . LYS A 1 285 ? 19.193 -10.590 -42.585 1.00 45.09 285 LYS A CA 1
ATOM 2273 C C . LYS A 1 285 ? 18.574 -9.755 -43.707 1.00 45.09 285 LYS A C 1
ATOM 2275 O O . LYS A 1 285 ? 18.781 -8.541 -43.720 1.00 45.09 285 LYS A O 1
ATOM 2280 N N . GLU A 1 286 ? 17.830 -10.376 -44.617 1.00 49.28 286 GLU A N 1
ATOM 2281 C CA . GLU A 1 286 ? 17.081 -9.677 -45.669 1.00 49.28 286 GLU A CA 1
ATOM 2282 C C . GLU A 1 286 ? 15.830 -8.995 -45.098 1.00 49.28 286 GLU A C 1
ATOM 2284 O O . GLU A 1 286 ? 15.629 -7.805 -45.348 1.00 49.28 286 GLU A O 1
ATOM 2289 N N . GLU A 1 287 ? 15.089 -9.658 -44.204 1.00 50.22 287 GLU A N 1
ATOM 2290 C CA . GLU A 1 287 ? 13.931 -9.066 -43.507 1.00 50.22 287 GLU A CA 1
ATOM 2291 C C . GLU A 1 287 ? 14.309 -7.860 -42.631 1.00 50.22 287 GLU A C 1
ATOM 2293 O O . GLU A 1 287 ? 13.627 -6.830 -42.647 1.00 50.22 287 GLU A O 1
ATOM 2298 N N . HIS A 1 288 ? 15.444 -7.919 -41.922 1.00 51.06 288 HIS A N 1
ATOM 2299 C CA . HIS A 1 288 ? 15.945 -6.777 -41.146 1.00 51.06 288 HIS A CA 1
ATOM 2300 C C . HIS A 1 288 ? 16.387 -5.596 -42.023 1.00 51.06 288 HIS A C 1
ATOM 2302 O O . HIS A 1 288 ? 16.336 -4.447 -41.577 1.00 51.06 288 HIS A O 1
ATOM 2308 N N . LYS A 1 289 ? 16.815 -5.846 -43.268 1.00 53.06 289 LYS A N 1
ATOM 2309 C CA . LYS A 1 289 ? 17.191 -4.794 -44.226 1.00 53.06 289 LYS A CA 1
ATOM 2310 C C . LYS A 1 289 ? 15.962 -4.094 -44.814 1.00 53.06 289 LYS A C 1
ATOM 2312 O O . LYS A 1 289 ? 16.026 -2.886 -45.038 1.00 53.06 289 LYS A O 1
ATOM 2317 N N . VAL A 1 290 ? 14.858 -4.818 -45.010 1.00 49.78 290 VAL A N 1
ATOM 2318 C CA . VAL A 1 290 ? 13.580 -4.266 -45.497 1.00 49.78 290 VAL A CA 1
ATOM 2319 C C . VAL A 1 290 ? 12.874 -3.457 -44.400 1.00 49.78 290 VAL A C 1
ATOM 2321 O O . VAL A 1 290 ? 12.523 -2.301 -44.638 1.00 49.78 290 VAL A O 1
ATOM 2324 N N . LYS A 1 291 ? 12.801 -3.971 -43.160 1.00 51.28 291 LYS A N 1
ATOM 2325 C CA . LYS A 1 291 ? 12.216 -3.241 -42.012 1.00 51.28 291 LYS A CA 1
ATOM 2326 C C . LYS A 1 291 ? 12.942 -1.924 -41.698 1.00 51.28 291 LYS A C 1
ATOM 2328 O O . LYS A 1 291 ? 12.313 -0.939 -41.324 1.00 51.28 291 LYS A O 1
ATOM 2333 N N . ARG A 1 292 ? 14.263 -1.865 -41.912 1.00 49.59 292 ARG A N 1
ATOM 2334 C CA . ARG A 1 292 ? 15.070 -0.647 -41.697 1.00 49.59 292 ARG A CA 1
ATOM 2335 C C . ARG A 1 292 ? 14.912 0.403 -42.807 1.00 49.59 292 ARG A C 1
ATOM 2337 O O . ARG A 1 292 ? 15.246 1.562 -42.572 1.00 49.59 292 ARG A O 1
ATOM 2344 N N . LYS A 1 293 ? 14.421 0.016 -43.994 1.00 46.53 293 LYS A N 1
ATOM 2345 C CA . LYS A 1 293 ? 14.072 0.945 -45.084 1.00 46.53 293 LYS A CA 1
ATOM 2346 C C . LYS A 1 293 ? 12.675 1.548 -44.895 1.00 46.53 293 LYS A C 1
ATOM 2348 O O . LYS A 1 293 ? 12.546 2.756 -45.050 1.00 46.53 293 LYS A O 1
ATOM 2353 N N . GLN A 1 294 ? 11.687 0.761 -44.459 1.00 47.06 294 GLN A N 1
ATOM 2354 C CA . GLN A 1 294 ? 10.336 1.267 -44.157 1.00 47.06 294 GLN A CA 1
ATOM 2355 C C . GLN A 1 294 ? 10.322 2.254 -42.977 1.00 47.06 294 GLN A C 1
ATOM 2357 O O . GLN A 1 294 ? 9.676 3.291 -43.061 1.00 47.06 294 GLN A O 1
ATOM 2362 N N . TYR A 1 295 ? 11.115 2.002 -41.928 1.00 43.16 295 TYR A N 1
ATOM 2363 C CA . TYR A 1 295 ? 11.194 2.896 -40.761 1.00 43.16 295 TYR A CA 1
ATOM 2364 C C . TYR A 1 295 ? 11.870 4.250 -41.056 1.00 43.16 295 TYR A C 1
ATOM 2366 O O . TYR A 1 295 ? 11.633 5.225 -40.350 1.00 43.16 295 TYR A O 1
ATOM 2374 N N . LYS A 1 296 ? 12.722 4.322 -42.093 1.00 44.38 296 LYS A N 1
ATOM 2375 C CA . LYS A 1 296 ? 13.360 5.577 -42.532 1.00 44.38 296 LYS A CA 1
ATOM 2376 C C . LYS A 1 296 ? 12.430 6.443 -43.385 1.00 44.38 296 LYS A C 1
ATOM 2378 O O . LYS A 1 296 ? 12.498 7.661 -43.277 1.00 44.38 296 LYS A O 1
ATOM 2383 N N . GLN A 1 297 ? 11.548 5.827 -44.176 1.00 40.78 297 GLN A N 1
ATOM 2384 C CA . GLN A 1 297 ? 10.558 6.554 -44.979 1.00 40.78 297 GLN A CA 1
ATOM 2385 C C . GLN A 1 297 ? 9.435 7.143 -44.109 1.00 40.78 297 GLN A C 1
ATOM 2387 O O . GLN A 1 297 ? 9.039 8.279 -44.329 1.00 40.78 297 GLN A O 1
ATOM 2392 N N . SER A 1 298 ? 9.012 6.458 -43.037 1.00 38.84 298 SER A N 1
ATOM 2393 C CA . SER A 1 298 ? 8.004 6.990 -42.100 1.00 38.84 298 SER A CA 1
ATOM 2394 C C . SER A 1 298 ? 8.499 8.144 -41.216 1.00 38.84 298 SER A C 1
ATOM 2396 O O . SER A 1 298 ? 7.694 8.837 -40.600 1.00 38.84 298 SER A O 1
ATOM 2398 N N . SER A 1 299 ? 9.819 8.344 -41.113 1.00 40.72 299 SER A N 1
ATOM 2399 C CA . SER A 1 299 ? 10.426 9.423 -40.317 1.00 40.72 299 SER A CA 1
ATOM 2400 C C . SER A 1 299 ? 10.653 10.729 -41.087 1.00 40.72 299 SER A C 1
ATOM 2402 O O . SER A 1 299 ? 10.924 11.749 -40.458 1.00 40.72 299 SER A O 1
ATOM 2404 N N . GLU A 1 300 ? 10.539 10.725 -42.419 1.00 35.75 300 GLU A N 1
ATOM 2405 C CA . GLU A 1 300 ? 10.730 11.926 -43.251 1.00 35.75 300 GLU A CA 1
ATOM 2406 C C . GLU A 1 300 ? 9.417 12.690 -43.532 1.00 35.75 300 GLU A C 1
ATOM 2408 O O . GLU A 1 300 ? 9.475 13.865 -43.877 1.00 35.75 300 GLU A O 1
ATOM 2413 N N . GLU A 1 301 ? 8.240 12.101 -43.272 1.00 33.62 301 GLU A N 1
ATOM 2414 C CA . GLU A 1 301 ? 6.925 12.722 -43.555 1.00 33.62 301 GLU A CA 1
ATOM 2415 C C . GLU A 1 301 ? 6.268 13.473 -42.377 1.00 33.62 301 GLU A C 1
ATOM 2417 O O . GLU A 1 301 ? 5.207 14.068 -42.540 1.00 33.62 301 GLU A O 1
ATOM 2422 N N . LYS A 1 302 ? 6.881 13.520 -41.186 1.00 34.97 302 LYS A N 1
ATOM 2423 C CA . LYS A 1 302 ? 6.357 14.304 -40.045 1.00 34.97 302 LYS A CA 1
ATOM 2424 C C . LYS A 1 302 ? 7.344 15.375 -39.588 1.00 34.97 302 LYS A C 1
ATOM 2426 O O . LYS A 1 302 ? 7.883 15.326 -38.485 1.00 34.97 302 LYS A O 1
ATOM 2431 N N . LYS A 1 303 ? 7.566 16.365 -40.454 1.00 34.81 303 LYS A N 1
ATOM 2432 C CA . LYS A 1 303 ? 8.102 17.683 -40.085 1.00 34.81 303 LYS A CA 1
ATOM 2433 C C . LYS A 1 303 ? 7.234 18.783 -40.692 1.00 34.81 303 LYS A C 1
ATOM 2435 O O . LYS A 1 303 ? 7.547 19.277 -41.764 1.00 34.81 303 LYS A O 1
ATOM 2440 N N . THR A 1 304 ? 6.204 19.193 -39.960 1.00 24.95 304 THR A N 1
ATOM 2441 C CA . THR A 1 304 ? 5.601 20.534 -40.035 1.00 24.95 304 THR A CA 1
ATOM 2442 C C . THR A 1 304 ? 4.939 20.830 -38.687 1.00 24.95 304 THR A C 1
ATOM 2444 O O . THR A 1 304 ? 4.161 20.021 -38.189 1.00 24.95 304 THR A O 1
ATOM 2447 N N . SER A 1 305 ? 5.337 21.953 -38.089 1.00 28.56 305 SER A N 1
ATOM 2448 C CA . SER A 1 305 ? 4.903 22.538 -36.808 1.00 28.56 305 SER A CA 1
ATOM 2449 C C . SER A 1 305 ? 3.410 22.922 -36.807 1.00 28.56 305 SER A C 1
ATOM 2451 O O . SER A 1 305 ? 2.838 23.062 -37.889 1.00 28.56 305 SER A O 1
ATOM 2453 N N . PRO A 1 306 ? 2.775 23.119 -35.633 1.00 26.66 306 PRO A N 1
ATOM 2454 C CA . PRO A 1 306 ? 2.883 24.409 -34.936 1.00 26.66 306 PRO A CA 1
ATOM 2455 C C . PRO A 1 306 ? 3.225 24.291 -33.441 1.00 26.66 306 PRO A C 1
ATOM 2457 O O . PRO A 1 306 ? 2.563 23.585 -32.683 1.00 26.66 306 PRO A O 1
ATOM 2460 N N . ASP A 1 307 ? 4.250 25.050 -33.048 1.00 31.47 307 ASP A N 1
ATOM 2461 C CA . ASP A 1 307 ? 4.296 25.727 -31.752 1.00 31.47 307 ASP A CA 1
ATOM 2462 C C . ASP A 1 307 ? 3.080 26.661 -31.606 1.00 31.47 307 ASP A C 1
ATOM 2464 O O . ASP A 1 307 ? 2.521 27.106 -32.606 1.00 31.47 307 ASP A O 1
ATOM 2468 N N . GLU A 1 308 ? 2.749 26.984 -30.353 1.00 32.81 308 GLU A N 1
ATOM 2469 C CA . GLU A 1 308 ? 1.607 27.782 -29.865 1.00 32.81 308 GLU A CA 1
ATOM 2470 C C . GLU A 1 308 ? 0.341 26.972 -29.535 1.00 32.81 308 GLU A C 1
ATOM 2472 O O . GLU A 1 308 ? -0.599 26.869 -30.311 1.00 32.81 308 GLU A O 1
ATOM 2477 N N . ILE A 1 309 ? 0.333 26.391 -28.330 1.00 28.69 309 ILE A N 1
ATOM 2478 C CA . ILE A 1 309 ? -0.627 26.652 -27.234 1.00 28.69 309 ILE A CA 1
ATOM 2479 C C . ILE A 1 309 ? -0.047 25.919 -26.017 1.00 28.69 309 ILE A C 1
ATOM 2481 O O . ILE A 1 309 ? -0.332 24.759 -25.733 1.00 28.69 309 ILE A O 1
ATOM 2485 N N . LEU A 1 310 ? 0.873 26.591 -25.329 1.00 33.56 310 LEU A N 1
ATOM 2486 C CA . LEU A 1 310 ? 1.397 26.148 -24.043 1.00 33.56 310 LEU A CA 1
ATOM 2487 C C . LEU A 1 310 ? 1.656 27.396 -23.213 1.00 33.56 310 LEU A C 1
ATOM 2489 O O . LEU A 1 310 ? 2.757 27.929 -23.195 1.00 33.56 310 LEU A O 1
ATOM 2493 N N . GLN A 1 311 ? 0.593 27.896 -22.590 1.00 36.88 311 GLN A N 1
ATOM 2494 C CA . GLN A 1 311 ? 0.645 28.701 -21.376 1.00 36.88 311 GLN A CA 1
ATOM 2495 C C . GLN A 1 311 ? -0.779 28.838 -20.830 1.00 36.88 311 GLN A C 1
ATOM 2497 O O . GLN A 1 311 ? -1.693 29.189 -21.566 1.00 36.88 311 GLN A O 1
ATOM 2502 N N . GLN A 1 312 ? -0.913 28.579 -19.525 1.00 30.27 312 GLN A N 1
ATOM 2503 C CA . GLN A 1 312 ? -2.123 28.627 -18.686 1.00 30.27 312 GLN A CA 1
ATOM 2504 C C . GLN A 1 312 ? -2.896 27.308 -18.506 1.00 30.27 312 GLN A C 1
ATOM 2506 O O . GLN A 1 312 ? -4.033 27.188 -18.949 1.00 30.27 312 GLN A O 1
ATOM 2511 N N . LYS A 1 313 ? -2.314 26.351 -17.760 1.00 29.38 313 LYS A N 1
ATOM 2512 C CA . LYS A 1 313 ? -3.039 25.545 -16.743 1.00 29.38 313 LYS A CA 1
ATOM 2513 C C . LYS A 1 313 ? -2.124 24.608 -15.931 1.00 29.38 313 LYS A C 1
ATOM 2515 O O . LYS A 1 313 ? -2.465 23.462 -15.677 1.00 29.38 313 LYS A O 1
ATOM 2520 N N . GLU A 1 314 ? -0.967 25.074 -15.474 1.00 31.72 314 GLU A N 1
ATOM 2521 C CA . GLU A 1 314 ? -0.123 24.275 -14.572 1.00 31.72 314 GLU A CA 1
ATOM 2522 C C . GLU A 1 314 ? 0.179 25.057 -13.303 1.00 31.72 314 GLU A C 1
ATOM 2524 O O . GLU A 1 314 ? 1.221 25.677 -13.185 1.00 31.72 314 GLU A O 1
ATOM 2529 N N . GLU A 1 315 ? -0.763 25.032 -12.361 1.00 27.92 315 GLU A N 1
ATOM 2530 C CA . GLU A 1 315 ? -0.448 25.268 -10.941 1.00 27.92 315 GLU A CA 1
ATOM 2531 C C . GLU A 1 315 ? -1.487 24.668 -9.969 1.00 27.92 315 GLU A C 1
ATOM 2533 O O . GLU A 1 315 ? -1.233 24.591 -8.773 1.00 27.92 315 GLU A O 1
ATOM 2538 N N . SER A 1 316 ? -2.615 24.117 -10.450 1.00 28.28 316 SER A N 1
ATOM 2539 C CA . SER A 1 316 ? -3.639 23.476 -9.598 1.00 28.28 316 SER A CA 1
ATOM 2540 C C . SER A 1 316 ? -3.763 21.945 -9.727 1.00 28.28 316 SER A C 1
ATOM 2542 O O . SER A 1 316 ? -4.458 21.320 -8.927 1.00 28.28 316 SER A O 1
ATOM 2544 N N . GLY A 1 317 ? -3.099 21.307 -10.702 1.00 33.03 317 GLY A N 1
ATOM 2545 C CA . GLY A 1 317 ? -3.290 19.879 -11.023 1.00 33.03 317 GLY A CA 1
ATOM 2546 C C . GLY A 1 317 ? -2.435 18.876 -10.231 1.00 33.03 317 GLY A C 1
ATOM 2547 O O . GLY A 1 317 ? -2.824 17.715 -10.087 1.00 33.03 317 GLY A O 1
ATOM 2548 N N . SER A 1 318 ? -1.293 19.298 -9.679 1.00 38.62 318 SER A N 1
ATOM 2549 C CA . SER A 1 318 ? -0.284 18.385 -9.109 1.00 38.62 318 SER A CA 1
ATOM 2550 C C . SER A 1 318 ? -0.710 17.737 -7.784 1.00 38.62 318 SER A C 1
ATOM 2552 O O . SER A 1 318 ? -0.454 16.553 -7.570 1.00 38.62 318 SER A O 1
ATOM 2554 N N . GLN A 1 319 ? -1.449 18.452 -6.927 1.00 37.84 319 GLN A N 1
ATOM 2555 C CA . GLN A 1 319 ? -2.022 17.883 -5.695 1.00 37.84 319 GLN A CA 1
ATOM 2556 C C . GLN A 1 319 ? -3.190 16.920 -5.959 1.00 37.84 319 GLN A C 1
ATOM 2558 O O . GLN A 1 319 ? -3.414 16.003 -5.168 1.00 37.84 319 GLN A O 1
ATOM 2563 N N . SER A 1 320 ? -3.940 17.120 -7.048 1.00 47.25 320 SER A N 1
ATOM 2564 C CA . SER A 1 320 ? -5.047 16.237 -7.441 1.00 47.25 320 SER A CA 1
ATOM 2565 C C . SER A 1 320 ? -4.506 14.888 -7.914 1.00 47.25 320 SER A C 1
ATOM 2567 O O . SER A 1 320 ? -4.883 13.851 -7.379 1.00 47.25 320 SER A O 1
ATOM 2569 N N . GLN A 1 321 ? -3.517 14.891 -8.812 1.00 44.31 321 GLN A N 1
ATOM 2570 C CA . GLN A 1 321 ? -2.921 13.663 -9.351 1.00 44.31 321 GLN A CA 1
ATOM 2571 C C . GLN A 1 321 ? -2.269 12.783 -8.271 1.00 44.31 321 GLN A C 1
ATOM 2573 O O . GLN A 1 321 ? -2.401 11.559 -8.316 1.00 44.31 321 GLN A O 1
ATOM 2578 N N . GLN A 1 322 ? -1.629 13.393 -7.268 1.00 45.16 322 GLN A N 1
ATOM 2579 C CA . GLN A 1 322 ? -1.004 12.673 -6.154 1.00 45.16 322 GLN A CA 1
ATOM 2580 C C . GLN A 1 322 ? -2.047 12.020 -5.223 1.00 45.16 322 GLN A C 1
ATOM 2582 O O . GLN A 1 322 ? -1.862 10.884 -4.788 1.00 45.16 322 GLN A O 1
ATOM 2587 N N . LYS A 1 323 ? -3.188 12.685 -4.977 1.00 52.19 323 LYS A N 1
ATOM 2588 C CA . LYS A 1 323 ? -4.331 12.116 -4.235 1.00 52.19 323 LYS A CA 1
ATOM 2589 C C . LYS A 1 323 ? -5.020 10.989 -5.013 1.00 52.19 323 LYS A C 1
ATOM 2591 O O . LYS A 1 323 ? -5.386 9.976 -4.422 1.00 52.19 323 LYS A O 1
ATOM 2596 N N . THR A 1 324 ? -5.159 11.135 -6.329 1.00 48.34 324 THR A N 1
ATOM 2597 C CA . THR A 1 324 ? -5.833 10.154 -7.195 1.00 48.34 324 THR A CA 1
ATOM 2598 C C . THR A 1 324 ? -4.991 8.889 -7.404 1.00 48.34 324 THR A C 1
ATOM 2600 O O . THR A 1 324 ? -5.542 7.791 -7.433 1.00 48.34 324 THR A O 1
ATOM 2603 N N . TRP A 1 325 ? -3.657 8.992 -7.459 1.00 56.59 325 TRP A N 1
ATOM 2604 C CA . TRP A 1 325 ? -2.775 7.814 -7.488 1.00 56.59 325 TRP A CA 1
ATOM 2605 C C . TRP A 1 325 ? -2.864 6.996 -6.188 1.00 56.59 325 TRP A C 1
ATOM 2607 O O . TRP A 1 325 ? -3.030 5.776 -6.235 1.00 56.59 325 TRP A O 1
ATOM 2617 N N . LEU A 1 326 ? -2.862 7.670 -5.027 1.00 58.44 326 LEU A N 1
ATOM 2618 C CA . LEU A 1 326 ? -3.052 7.030 -3.716 1.00 58.44 326 LEU A CA 1
ATOM 2619 C C . LEU A 1 326 ? -4.422 6.342 -3.582 1.00 58.44 326 LEU A C 1
ATOM 2621 O O . LEU A 1 326 ? -4.538 5.355 -2.853 1.00 58.44 326 LEU A O 1
ATOM 2625 N N . LEU A 1 327 ? -5.444 6.851 -4.281 1.00 71.44 327 LEU A N 1
ATOM 2626 C CA . LEU A 1 327 ? -6.813 6.340 -4.233 1.00 71.44 327 LEU A CA 1
ATOM 2627 C C . LEU A 1 327 ? -6.981 4.997 -4.956 1.00 71.44 327 LEU A C 1
ATOM 2629 O O . LEU A 1 327 ? -7.723 4.143 -4.459 1.00 71.44 327 LEU A O 1
ATOM 2633 N N . TYR A 1 328 ? -6.340 4.823 -6.115 1.00 75.69 328 TYR A N 1
ATOM 2634 C CA . TYR A 1 328 ? -6.533 3.643 -6.967 1.00 75.69 328 TYR A CA 1
ATOM 2635 C C . TYR A 1 328 ? -5.418 2.604 -6.845 1.00 75.69 328 TYR A C 1
ATOM 2637 O O . TYR A 1 328 ? -5.705 1.421 -7.001 1.00 75.69 328 TYR A O 1
ATOM 2645 N N . ARG A 1 329 ? -4.174 3.021 -6.550 1.00 77.50 329 ARG A N 1
ATOM 2646 C CA . ARG A 1 329 ? -2.986 2.141 -6.477 1.00 77.50 329 ARG A CA 1
ATOM 2647 C C . ARG A 1 329 ? -2.799 1.222 -7.700 1.00 77.50 329 ARG A C 1
ATOM 2649 O O . ARG A 1 329 ? -2.178 0.171 -7.604 1.00 77.50 329 ARG A O 1
ATOM 2656 N N . ASP A 1 330 ? -3.333 1.632 -8.846 1.00 88.12 330 ASP A N 1
ATOM 2657 C CA . ASP A 1 330 ? -3.260 0.940 -10.132 1.00 88.12 330 ASP A CA 1
ATOM 2658 C C . ASP A 1 330 ? -3.237 2.002 -11.237 1.00 88.12 330 ASP A C 1
ATOM 2660 O O . ASP A 1 330 ? -4.040 2.945 -11.231 1.00 88.12 330 ASP A O 1
ATOM 2664 N N . ARG A 1 331 ? -2.278 1.884 -12.161 1.00 86.44 331 ARG A N 1
ATOM 2665 C CA . ARG A 1 331 ? -2.032 2.894 -13.198 1.00 86.44 331 ARG A CA 1
ATOM 2666 C C . ARG A 1 331 ? -3.164 2.946 -14.219 1.00 86.44 331 ARG A C 1
ATOM 2668 O O . ARG A 1 331 ? -3.530 4.040 -14.638 1.00 86.44 331 ARG A O 1
ATOM 2675 N N . VAL A 1 332 ? -3.765 1.812 -14.570 1.00 91.62 332 VAL A N 1
ATOM 2676 C CA . VAL A 1 332 ? -4.878 1.762 -15.527 1.00 91.62 332 VAL A CA 1
ATOM 2677 C C . VAL A 1 332 ? -6.128 2.413 -14.935 1.00 91.62 332 VAL A C 1
ATOM 2679 O O . VAL A 1 332 ? -6.727 3.264 -15.588 1.00 91.62 332 VAL A O 1
ATOM 2682 N N . LEU A 1 333 ? -6.482 2.105 -13.684 1.00 92.44 333 LEU A N 1
ATOM 2683 C CA . LEU A 1 333 ? -7.585 2.766 -12.973 1.00 92.44 333 LEU A CA 1
ATOM 2684 C C . LEU A 1 333 ? -7.359 4.278 -12.841 1.00 92.44 333 LEU A C 1
ATOM 2686 O O . LEU A 1 333 ? -8.281 5.061 -13.076 1.00 92.44 333 LEU A O 1
ATOM 2690 N N . LEU A 1 334 ? -6.129 4.706 -12.537 1.00 89.69 334 LEU A N 1
ATOM 2691 C CA . LEU A 1 334 ? -5.778 6.126 -12.522 1.00 89.69 334 LEU A CA 1
ATOM 2692 C C . LEU A 1 334 ? -5.984 6.771 -13.899 1.00 89.69 334 LEU A C 1
ATOM 2694 O O . LEU A 1 334 ? -6.608 7.826 -13.986 1.00 89.69 334 LEU A O 1
ATOM 2698 N N . LEU A 1 335 ? -5.493 6.151 -14.971 1.00 90.50 335 LEU A N 1
ATOM 2699 C CA . LEU A 1 335 ? -5.627 6.689 -16.324 1.00 90.50 335 LEU A CA 1
ATOM 2700 C C . LEU A 1 335 ? -7.089 6.722 -16.786 1.00 90.50 335 LEU A C 1
ATOM 2702 O O . LEU A 1 335 ? -7.491 7.693 -17.421 1.00 90.50 335 LEU A O 1
ATOM 2706 N N . ILE A 1 336 ? -7.905 5.730 -16.420 1.00 92.19 336 ILE A N 1
ATOM 2707 C CA . ILE A 1 336 ? -9.358 5.769 -16.643 1.00 92.19 336 ILE A CA 1
ATOM 2708 C C . ILE A 1 336 ? -9.960 6.962 -15.897 1.00 92.19 336 ILE A C 1
ATOM 2710 O O . ILE A 1 336 ? -10.681 7.748 -16.504 1.00 92.19 336 ILE A O 1
ATOM 2714 N N . SER A 1 337 ? -9.609 7.156 -14.619 1.00 91.81 337 SER A N 1
ATOM 2715 C CA . SER A 1 337 ? -10.124 8.272 -13.813 1.00 91.81 337 SER A CA 1
ATOM 2716 C C . SER A 1 337 ? -9.773 9.650 -14.391 1.00 91.81 337 SER A C 1
ATOM 2718 O O . SER A 1 337 ? -10.565 10.582 -14.293 1.00 91.81 337 SER A O 1
ATOM 2720 N N . GLN A 1 338 ? -8.611 9.775 -15.037 1.00 89.38 338 GLN A N 1
ATOM 2721 C CA . GLN A 1 338 ? -8.163 11.008 -15.690 1.00 89.38 338 GLN A CA 1
ATOM 2722 C C . GLN A 1 338 ? -8.897 11.293 -17.006 1.00 89.38 338 GLN A C 1
ATOM 2724 O O . GLN A 1 338 ? -8.918 12.439 -17.442 1.00 89.38 338 GLN A O 1
ATOM 2729 N N . ASN A 1 339 ? -9.492 10.271 -17.626 1.00 88.69 339 ASN A N 1
ATOM 2730 C CA . ASN A 1 339 ? -10.217 10.383 -18.890 1.00 88.69 339 ASN A CA 1
ATOM 2731 C C . ASN A 1 339 ? -11.743 10.266 -18.710 1.00 88.69 339 ASN A C 1
ATOM 2733 O O . ASN A 1 339 ? -12.447 10.115 -19.702 1.00 88.69 339 ASN A O 1
ATOM 2737 N N . VAL A 1 340 ? -12.276 10.346 -17.480 1.00 88.56 340 VAL A N 1
ATOM 2738 C CA . VAL A 1 340 ? -13.718 10.161 -17.194 1.00 88.56 340 VAL A CA 1
ATOM 2739 C C . VAL A 1 340 ? -14.606 11.087 -18.018 1.00 88.56 340 VAL A C 1
ATOM 2741 O O . VAL A 1 340 ? -15.633 10.636 -18.515 1.00 88.56 340 VAL A O 1
ATOM 2744 N N . ASP A 1 341 ? -14.216 12.349 -18.186 1.00 86.81 341 ASP A N 1
ATOM 2745 C CA . ASP A 1 341 ? -15.020 13.318 -18.936 1.00 86.81 341 ASP A CA 1
ATOM 2746 C C . ASP A 1 341 ? -15.104 12.935 -20.423 1.00 86.81 341 ASP A C 1
ATOM 2748 O O . ASP A 1 341 ? -16.193 12.873 -20.985 1.00 86.81 341 ASP A O 1
ATOM 2752 N N . LEU A 1 342 ? -13.973 12.551 -21.028 1.00 85.31 342 LEU A N 1
ATOM 2753 C CA . LEU A 1 342 ? -13.925 12.061 -22.413 1.00 85.31 342 LEU A CA 1
ATOM 2754 C C . LEU A 1 342 ? -14.694 10.743 -22.581 1.00 85.31 342 LEU A C 1
ATOM 2756 O O . LEU A 1 342 ? -15.376 10.538 -23.578 1.00 85.31 342 LEU A O 1
ATOM 2760 N N . LEU A 1 343 ? -14.612 9.854 -21.589 1.00 87.38 343 LEU A N 1
ATOM 2761 C CA . LEU A 1 343 ? -15.318 8.572 -21.575 1.00 87.38 343 LEU A CA 1
ATOM 2762 C C . LEU A 1 343 ? -16.836 8.730 -21.403 1.00 87.38 343 LEU A C 1
ATOM 2764 O O . LEU A 1 343 ? -17.585 7.869 -21.853 1.00 87.38 343 LEU A O 1
ATOM 2768 N N . ARG A 1 344 ? -17.296 9.805 -20.757 1.00 85.38 344 ARG A N 1
ATOM 2769 C CA . ARG A 1 344 ? -18.722 10.121 -20.576 1.00 85.38 344 ARG A CA 1
ATOM 2770 C C . ARG A 1 344 ? -19.360 10.665 -21.852 1.00 85.38 344 ARG A C 1
ATOM 2772 O O . ARG A 1 344 ? -20.542 10.466 -22.093 1.00 85.38 344 ARG A O 1
ATOM 2779 N N . GLU A 1 345 ? -18.587 11.367 -22.669 1.00 82.19 345 GLU A N 1
ATOM 2780 C CA . GLU A 1 345 ? -19.078 11.933 -23.929 1.00 82.19 345 GLU A CA 1
ATOM 2781 C C . GLU A 1 345 ? -19.078 10.914 -25.082 1.00 82.19 345 GLU A C 1
ATOM 2783 O O . GLU A 1 345 ? -19.713 11.142 -26.115 1.00 82.19 345 GLU A O 1
ATOM 2788 N N . GLU A 1 346 ? -18.406 9.777 -24.894 1.00 82.25 346 GLU A N 1
ATOM 2789 C CA . GLU A 1 346 ? -18.220 8.745 -25.907 1.00 82.25 346 GLU A CA 1
ATOM 2790 C C . GLU A 1 346 ? -19.490 7.905 -26.145 1.00 82.25 346 GLU A C 1
ATOM 2792 O O . GLU A 1 346 ? -20.146 7.426 -25.218 1.00 82.25 346 GLU A O 1
ATOM 2797 N N . ARG A 1 347 ? -19.830 7.698 -27.423 1.00 78.19 347 ARG A N 1
ATOM 2798 C CA . ARG A 1 347 ? -21.051 6.996 -27.867 1.00 78.19 347 ARG A CA 1
ATOM 2799 C C . ARG A 1 347 ? -20.786 5.821 -28.808 1.00 78.19 347 ARG A C 1
ATOM 2801 O O . ARG A 1 347 ? -21.715 5.067 -29.089 1.00 78.19 347 ARG A O 1
ATOM 2808 N N . GLY A 1 348 ? -19.556 5.656 -29.287 1.00 74.94 348 GLY A N 1
ATOM 2809 C CA . GLY A 1 348 ? -19.161 4.597 -30.211 1.00 74.94 348 GLY A CA 1
ATOM 2810 C C . GLY A 1 348 ? -19.070 3.213 -29.576 1.00 74.94 348 GLY A C 1
ATOM 2811 O O . GLY A 1 348 ? -19.294 2.205 -30.248 1.00 74.94 348 GLY A O 1
ATOM 2812 N N . LEU A 1 349 ? -18.788 3.132 -28.271 1.00 80.56 349 LEU A N 1
ATOM 2813 C CA . LEU A 1 349 ? -18.666 1.848 -27.587 1.00 80.56 349 LEU A CA 1
ATOM 2814 C C . LEU A 1 349 ? -20.043 1.251 -27.275 1.00 80.56 349 LEU A C 1
ATOM 2816 O O . LEU A 1 349 ? -20.794 1.749 -26.435 1.00 80.56 349 LEU A O 1
ATOM 2820 N N . GLN A 1 350 ? -20.346 0.110 -27.892 1.00 81.50 350 GLN A N 1
ATOM 2821 C CA . GLN A 1 350 ? -21.550 -0.648 -27.568 1.00 81.50 350 GLN A CA 1
ATOM 2822 C C . GLN A 1 350 ? -21.440 -1.263 -26.169 1.00 81.50 350 GLN A C 1
ATOM 2824 O O . GLN A 1 350 ? -20.677 -2.200 -25.927 1.00 81.50 350 GLN A O 1
ATOM 2829 N N . ILE A 1 351 ? -22.263 -0.776 -25.242 1.00 81.88 351 ILE A N 1
ATOM 2830 C CA . ILE A 1 351 ? -22.250 -1.230 -23.845 1.00 81.88 351 ILE A CA 1
ATOM 2831 C C . ILE A 1 351 ? -22.622 -2.720 -23.727 1.00 81.88 351 ILE A C 1
ATOM 2833 O O . ILE A 1 351 ? -22.173 -3.392 -22.802 1.00 81.88 351 ILE A O 1
ATOM 2837 N N . SER A 1 352 ? -23.384 -3.278 -24.673 1.00 82.69 352 SER A N 1
ATOM 2838 C CA . SER A 1 352 ? -23.672 -4.720 -24.756 1.00 82.69 352 SER A CA 1
ATOM 2839 C C . SER A 1 352 ? -22.412 -5.570 -24.961 1.00 82.69 352 SER A C 1
ATOM 2841 O O . SER A 1 352 ? -22.282 -6.618 -24.334 1.00 82.69 352 SER A O 1
ATOM 2843 N N . VAL A 1 353 ? -21.468 -5.108 -25.785 1.00 85.19 353 VAL A N 1
ATOM 2844 C CA . VAL A 1 353 ? -20.189 -5.793 -26.030 1.00 85.19 353 VAL A CA 1
ATOM 2845 C C . VAL A 1 353 ? -19.328 -5.741 -24.771 1.00 85.19 353 VAL A C 1
ATOM 2847 O O . VAL A 1 353 ? -18.909 -6.780 -24.265 1.00 85.19 353 VAL A O 1
ATOM 2850 N N . LEU A 1 354 ? -19.176 -4.548 -24.185 1.00 87.75 354 LEU A N 1
ATOM 2851 C CA . LEU A 1 354 ? -18.426 -4.359 -22.942 1.00 87.75 354 LEU A CA 1
ATOM 2852 C C . LEU A 1 354 ? -18.979 -5.214 -21.792 1.00 87.75 354 LEU A C 1
ATOM 2854 O O . LEU A 1 354 ? -18.230 -5.870 -21.070 1.00 87.75 354 LEU A O 1
ATOM 2858 N N . THR A 1 355 ? -20.299 -5.213 -21.614 1.00 84.62 355 THR A N 1
ATOM 2859 C CA . THR A 1 355 ? -20.951 -6.014 -20.571 1.00 84.62 355 THR A CA 1
ATOM 2860 C C . THR A 1 355 ? -20.849 -7.508 -20.851 1.00 84.62 355 THR A C 1
ATOM 2862 O O . THR A 1 355 ? -20.688 -8.264 -19.900 1.00 84.62 355 THR A O 1
ATOM 2865 N N . GLY A 1 356 ? -20.868 -7.935 -22.117 1.00 88.81 356 GLY A N 1
ATOM 2866 C CA . GLY A 1 356 ? -20.577 -9.312 -22.517 1.00 88.81 356 GLY A CA 1
ATOM 2867 C C . GLY A 1 356 ? -19.180 -9.756 -22.081 1.00 88.81 356 GLY A C 1
ATOM 2868 O O . GLY A 1 356 ? -19.052 -10.780 -21.411 1.00 88.81 356 GLY A O 1
ATOM 2869 N N . SER A 1 357 ? -18.156 -8.948 -22.368 1.00 91.81 357 SER A N 1
ATOM 2870 C CA . SER A 1 357 ? -16.768 -9.237 -21.981 1.00 91.81 357 SER A CA 1
ATOM 2871 C C . SER A 1 357 ? -16.531 -9.172 -20.469 1.00 91.81 357 SER A C 1
ATOM 2873 O O . SER A 1 357 ? -15.735 -9.943 -19.933 1.00 91.81 357 SER A O 1
ATOM 2875 N N . LEU A 1 358 ? -17.228 -8.284 -19.752 1.00 93.56 358 LEU A N 1
ATOM 2876 C CA . LEU A 1 358 ? -17.139 -8.180 -18.292 1.00 93.56 358 LEU A CA 1
ATOM 2877 C C . LEU A 1 358 ? -17.938 -9.265 -17.557 1.00 93.56 358 LEU A C 1
ATOM 2879 O O . LEU A 1 358 ? -17.577 -9.613 -16.435 1.00 93.56 358 LEU A O 1
ATOM 2883 N N . LYS A 1 359 ? -19.004 -9.810 -18.155 1.00 93.75 359 LYS A N 1
ATOM 2884 C CA . LYS A 1 359 ? -19.984 -10.676 -17.479 1.00 93.75 359 LYS A CA 1
ATOM 2885 C C . LYS A 1 359 ? -19.365 -11.811 -16.646 1.00 93.75 359 LYS A C 1
ATOM 2887 O O . LYS A 1 359 ? -19.724 -11.880 -15.472 1.00 93.75 359 LYS A O 1
ATOM 2892 N N . PRO A 1 360 ? -18.422 -12.635 -17.149 1.00 95.44 360 PRO A N 1
ATOM 2893 C CA . PRO A 1 360 ? -17.840 -13.717 -16.347 1.00 95.44 360 PRO A CA 1
ATOM 2894 C C . PRO A 1 360 ? -17.123 -13.211 -15.084 1.00 95.44 360 PRO A C 1
ATOM 2896 O O . PRO A 1 360 ? -17.191 -13.830 -14.025 1.00 95.44 360 PRO A O 1
ATOM 2899 N N . TRP A 1 361 ? -16.472 -12.049 -15.178 1.00 96.31 361 TRP A N 1
ATOM 2900 C CA . TRP A 1 361 ? -15.768 -11.404 -14.068 1.00 96.31 361 TRP A CA 1
ATOM 2901 C C . TRP A 1 361 ? -16.734 -10.791 -13.052 1.00 96.31 361 TRP A C 1
ATOM 2903 O O . TRP A 1 361 ? -16.506 -10.866 -11.846 1.00 96.31 361 TRP A O 1
ATOM 2913 N N . LEU A 1 362 ? -17.830 -10.200 -13.535 1.00 94.19 362 LEU A N 1
ATOM 2914 C CA . LEU A 1 362 ? -18.890 -9.668 -12.681 1.00 94.19 362 LEU A CA 1
ATOM 2915 C C . LEU A 1 362 ? -19.593 -10.797 -11.918 1.00 94.19 362 LEU A C 1
ATOM 2917 O O . LEU A 1 362 ? -19.864 -10.658 -10.731 1.00 94.19 362 LEU A O 1
ATOM 2921 N N . GLU A 1 363 ? -19.876 -11.924 -12.570 1.00 93.81 363 GLU A N 1
ATOM 2922 C CA . GLU A 1 363 ? -20.492 -13.090 -11.927 1.00 93.81 363 GLU A CA 1
ATOM 2923 C C . GLU A 1 363 ? -19.585 -13.669 -10.834 1.00 93.81 363 GLU A C 1
ATOM 2925 O O . GLU A 1 363 ? -20.061 -13.942 -9.730 1.00 93.81 363 GLU A O 1
ATOM 2930 N N . LEU A 1 364 ? -18.275 -13.762 -11.091 1.00 93.38 364 LEU A N 1
ATOM 2931 C CA . LEU A 1 364 ? -17.291 -14.193 -10.096 1.00 93.38 364 LEU A CA 1
ATOM 2932 C C . LEU A 1 364 ? -17.269 -13.278 -8.857 1.00 93.38 364 LEU A C 1
ATOM 2934 O O . LEU A 1 364 ? -17.295 -13.758 -7.724 1.00 93.38 364 LEU A O 1
ATOM 2938 N N . ASP A 1 365 ? -17.261 -11.960 -9.052 1.00 92.31 365 ASP A N 1
ATOM 2939 C CA . ASP A 1 365 ? -17.258 -10.990 -7.948 1.00 92.31 365 ASP A CA 1
ATOM 2940 C C . ASP A 1 365 ? -18.613 -10.932 -7.217 1.00 92.31 365 ASP A C 1
ATOM 2942 O O . ASP A 1 365 ? -18.673 -10.715 -6.003 1.00 92.31 365 ASP A O 1
ATOM 2946 N N . LEU A 1 366 ? -19.716 -11.184 -7.931 1.00 92.12 366 LEU A N 1
ATOM 2947 C CA . LEU A 1 366 ? -21.053 -11.293 -7.350 1.00 92.12 366 LEU A CA 1
ATOM 2948 C C . LEU A 1 366 ? -21.164 -12.498 -6.409 1.00 92.12 366 LEU A C 1
ATOM 2950 O O . LEU A 1 366 ? -21.757 -12.367 -5.336 1.00 92.12 366 LEU A O 1
ATOM 2954 N N . LEU A 1 367 ? -20.577 -13.644 -6.769 1.00 89.88 367 LEU A N 1
ATOM 2955 C CA . LEU A 1 367 ? -20.517 -14.829 -5.900 1.00 89.88 367 LEU A CA 1
ATOM 2956 C C . LEU A 1 367 ? -19.783 -14.543 -4.582 1.00 89.88 367 LEU A C 1
ATOM 2958 O O . LEU A 1 367 ? -20.105 -15.134 -3.555 1.00 89.88 367 LEU A O 1
ATOM 2962 N N . ARG A 1 368 ? -18.860 -13.576 -4.585 1.00 88.75 368 ARG A N 1
ATOM 2963 C CA . ARG A 1 368 ? -18.145 -13.087 -3.393 1.00 88.75 368 ARG A CA 1
ATOM 2964 C C . ARG A 1 368 ? -18.929 -12.034 -2.603 1.00 88.75 368 ARG A C 1
ATOM 2966 O O . ARG A 1 368 ? -18.408 -11.452 -1.657 1.00 88.75 368 ARG A O 1
ATOM 2973 N N . GLY A 1 369 ? -20.182 -11.776 -2.979 1.00 85.12 369 GLY A N 1
ATOM 2974 C CA . GLY A 1 369 ? -21.094 -10.870 -2.283 1.00 85.12 369 GLY A CA 1
ATOM 2975 C C . GLY A 1 369 ? -21.013 -9.406 -2.724 1.00 85.12 369 GLY A C 1
ATOM 2976 O O . GLY A 1 369 ? -21.646 -8.553 -2.090 1.00 85.12 369 GLY A O 1
ATOM 2977 N N . ASN A 1 370 ? -20.283 -9.082 -3.799 1.00 86.88 370 ASN A N 1
ATOM 2978 C CA . ASN A 1 370 ? -20.108 -7.695 -4.211 1.00 86.88 370 ASN A CA 1
ATOM 2979 C C . ASN A 1 370 ? -21.358 -7.115 -4.896 1.00 86.88 370 ASN A C 1
ATOM 2981 O O . ASN A 1 370 ? -21.820 -7.583 -5.938 1.00 86.88 370 ASN A O 1
ATOM 2985 N N . GLN A 1 371 ? -21.893 -6.034 -4.327 1.00 85.88 371 GLN A N 1
ATOM 2986 C CA . GLN A 1 371 ? -23.111 -5.393 -4.829 1.00 85.88 371 GLN A CA 1
ATOM 2987 C C . GLN A 1 371 ? -22.876 -4.502 -6.061 1.00 85.88 371 GLN A C 1
ATOM 2989 O O . GLN A 1 371 ? -23.833 -4.210 -6.776 1.00 85.88 371 GLN A O 1
ATOM 2994 N N . ILE A 1 372 ? -21.641 -4.066 -6.343 1.00 88.19 372 ILE A N 1
ATOM 2995 C CA . ILE A 1 372 ? -21.313 -3.287 -7.554 1.00 88.19 372 ILE A CA 1
ATOM 2996 C C . ILE A 1 372 ? -21.418 -4.180 -8.794 1.00 88.19 372 ILE A C 1
ATOM 2998 O O . ILE A 1 372 ? -21.992 -3.770 -9.802 1.00 88.19 372 ILE A O 1
ATOM 3002 N N . ALA A 1 373 ? -20.963 -5.433 -8.693 1.00 87.69 373 ALA A N 1
ATOM 3003 C CA . ALA A 1 373 ? -21.125 -6.424 -9.752 1.00 87.69 373 ALA A CA 1
ATOM 3004 C C . ALA A 1 373 ? -22.603 -6.649 -10.100 1.00 87.69 373 ALA A C 1
ATOM 3006 O O . ALA A 1 373 ? -22.981 -6.644 -11.270 1.00 87.69 373 ALA A O 1
ATOM 3007 N N . ARG A 1 374 ? -23.462 -6.754 -9.073 1.00 84.94 374 ARG A N 1
ATOM 3008 C CA . ARG A 1 374 ? -24.919 -6.839 -9.244 1.00 84.94 374 ARG A CA 1
ATOM 3009 C C . ARG A 1 374 ? -25.479 -5.626 -9.974 1.00 84.94 374 ARG A C 1
ATOM 3011 O O . ARG A 1 374 ? -26.324 -5.808 -10.840 1.00 84.94 374 ARG A O 1
ATOM 3018 N N . ARG A 1 375 ? -25.032 -4.410 -9.637 1.00 84.88 375 ARG A N 1
ATOM 3019 C CA . ARG A 1 375 ? -25.447 -3.186 -10.340 1.00 84.88 375 ARG A CA 1
ATOM 3020 C C . ARG A 1 375 ? -25.098 -3.308 -11.827 1.00 84.88 375 ARG A C 1
ATOM 3022 O O . ARG A 1 375 ? -26.009 -3.314 -12.648 1.00 84.88 375 ARG A O 1
ATOM 3029 N N . LEU A 1 376 ? -23.830 -3.560 -12.166 1.00 82.94 376 LEU A N 1
ATOM 3030 C CA . LEU A 1 376 ? -23.366 -3.735 -13.554 1.00 82.94 376 LEU A CA 1
ATOM 3031 C C . LEU A 1 376 ? -24.088 -4.860 -14.322 1.00 82.94 376 LEU A C 1
ATOM 3033 O O . LEU A 1 376 ? -24.388 -4.685 -15.503 1.00 82.94 376 LEU A O 1
ATOM 3037 N N . LEU A 1 377 ? -24.418 -5.978 -13.667 1.00 83.06 377 LEU A N 1
ATOM 3038 C CA . LEU A 1 377 ? -25.163 -7.095 -14.266 1.00 83.06 377 LEU A CA 1
ATOM 3039 C C . LEU A 1 377 ? -26.657 -6.790 -14.448 1.00 83.06 377 LEU A C 1
ATOM 3041 O O . LEU A 1 377 ? -27.208 -7.044 -15.518 1.00 83.06 377 LEU A O 1
ATOM 3045 N N . ASN A 1 378 ? -27.319 -6.227 -13.433 1.00 72.56 378 ASN A N 1
ATOM 3046 C CA . ASN A 1 378 ? -28.745 -5.883 -13.472 1.00 72.56 378 ASN A CA 1
ATOM 3047 C C . ASN A 1 378 ? -29.037 -4.759 -14.465 1.00 72.56 378 ASN A C 1
ATOM 3049 O O . ASN A 1 378 ? -30.116 -4.726 -15.057 1.00 72.56 378 ASN A O 1
ATOM 3053 N N . HIS A 1 379 ? -28.056 -3.891 -14.724 1.00 64.44 379 HIS A N 1
ATOM 3054 C CA . HIS A 1 379 ? -28.140 -2.918 -15.803 1.00 64.44 379 HIS A CA 1
ATOM 3055 C C . HIS A 1 379 ? -28.387 -3.585 -17.173 1.00 64.44 379 HIS A C 1
ATOM 3057 O O . HIS A 1 379 ? -28.810 -2.904 -18.093 1.00 64.44 379 HIS A O 1
ATOM 3063 N N . ASN A 1 380 ? -28.207 -4.899 -17.359 1.00 52.88 380 ASN A N 1
ATOM 3064 C CA . ASN A 1 380 ? -28.526 -5.597 -18.614 1.00 52.88 380 ASN A CA 1
ATOM 3065 C C . ASN A 1 380 ? -30.015 -5.921 -18.837 1.00 52.88 380 ASN A C 1
ATOM 3067 O O . ASN A 1 380 ? -30.349 -6.335 -19.942 1.00 52.88 380 ASN A O 1
ATOM 3071 N N . GLN A 1 381 ? -30.898 -5.738 -17.846 1.00 54.91 381 GLN A N 1
ATOM 3072 C CA . GLN A 1 381 ? -32.309 -6.162 -17.941 1.00 54.91 381 GLN A CA 1
ATOM 3073 C C . GLN A 1 381 ? -33.328 -5.013 -18.085 1.00 54.91 381 GLN A C 1
ATOM 3075 O O . GLN A 1 381 ? -34.484 -5.284 -18.393 1.00 54.91 381 GLN A O 1
ATOM 3080 N N . GLN A 1 382 ? -32.936 -3.745 -17.892 1.00 47.38 382 GLN A N 1
ATOM 3081 C CA . GLN A 1 382 ? -33.832 -2.581 -18.010 1.00 47.38 382 GLN A CA 1
ATOM 3082 C C . GLN A 1 382 ? -33.437 -1.674 -19.191 1.00 47.38 382 GLN A C 1
ATOM 3084 O O . GLN A 1 382 ? -32.297 -1.227 -19.283 1.00 47.38 382 GLN A O 1
ATOM 3089 N N . GLU A 1 383 ? -34.400 -1.382 -20.075 1.00 43.16 383 GLU A N 1
ATOM 3090 C CA . GLU A 1 383 ? -34.300 -0.571 -21.310 1.00 43.16 383 GLU A CA 1
ATOM 3091 C C . GLU A 1 383 ? -34.065 0.943 -21.091 1.00 43.16 383 GLU A C 1
ATOM 3093 O O . GLU A 1 383 ? -34.421 1.766 -21.934 1.00 43.16 383 GLU A O 1
ATOM 3098 N N . SER A 1 384 ? -33.460 1.370 -19.980 1.00 44.19 384 SER A N 1
ATOM 3099 C CA . SER A 1 384 ? -33.046 2.770 -19.839 1.00 44.19 384 SER A CA 1
ATOM 3100 C C . SER A 1 384 ? -31.647 2.948 -20.420 1.00 44.19 384 SER A C 1
ATOM 3102 O O . SER A 1 384 ? -30.687 2.358 -19.922 1.00 44.19 384 SER A O 1
ATOM 3104 N N . VAL A 1 385 ? -31.558 3.753 -21.482 1.00 47.31 385 VAL A N 1
ATOM 3105 C CA . VAL A 1 385 ? -30.334 4.174 -22.180 1.00 47.31 385 VAL A CA 1
ATOM 3106 C C . VAL A 1 385 ? -29.186 4.388 -21.191 1.00 47.31 385 VAL A C 1
ATOM 3108 O O . VAL A 1 385 ? -29.233 5.272 -20.339 1.00 47.31 385 VAL A O 1
ATOM 3111 N N . LYS A 1 386 ? -28.171 3.532 -21.306 1.00 60.47 386 LYS A N 1
ATOM 3112 C CA . LYS A 1 386 ? -26.970 3.543 -20.475 1.00 60.47 386 LYS A CA 1
ATOM 3113 C C . LYS A 1 386 ? -26.008 4.590 -21.023 1.00 60.47 386 LYS A C 1
ATOM 3115 O O . LYS A 1 386 ? -25.686 4.554 -22.208 1.00 60.47 386 LYS A O 1
ATOM 3120 N N . ASP A 1 387 ? -25.537 5.483 -20.168 1.00 74.50 387 ASP A N 1
ATOM 3121 C CA . ASP A 1 387 ? -24.372 6.305 -20.477 1.00 74.50 387 ASP A CA 1
ATOM 3122 C C . ASP A 1 387 ? -23.110 5.531 -20.062 1.00 74.50 387 ASP A C 1
ATOM 3124 O O . ASP A 1 387 ? -23.046 4.970 -18.962 1.00 74.50 387 ASP A O 1
ATOM 3128 N N . LEU 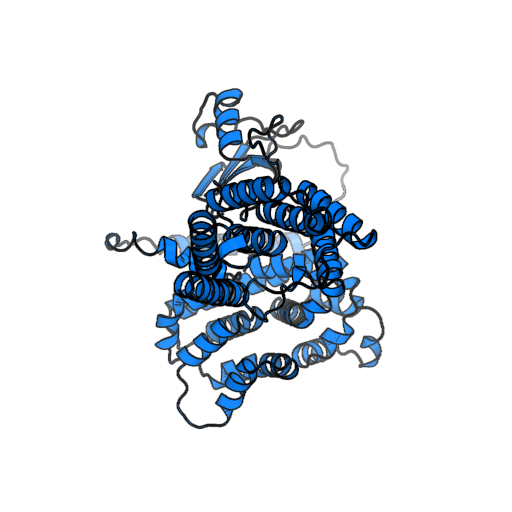A 1 388 ? -22.114 5.480 -20.947 1.00 83.19 388 LEU A N 1
ATOM 3129 C CA . LEU A 1 388 ? -20.806 4.880 -20.698 1.00 83.19 388 LEU A CA 1
ATOM 3130 C C . LEU A 1 388 ? -20.156 5.461 -19.434 1.00 83.19 388 LEU A C 1
ATOM 3132 O O . LEU A 1 388 ? -19.510 4.726 -18.683 1.00 83.19 388 LEU A O 1
ATOM 3136 N N . GLY A 1 389 ? -20.419 6.738 -19.138 1.00 85.75 389 GLY A N 1
ATOM 3137 C CA . GLY A 1 389 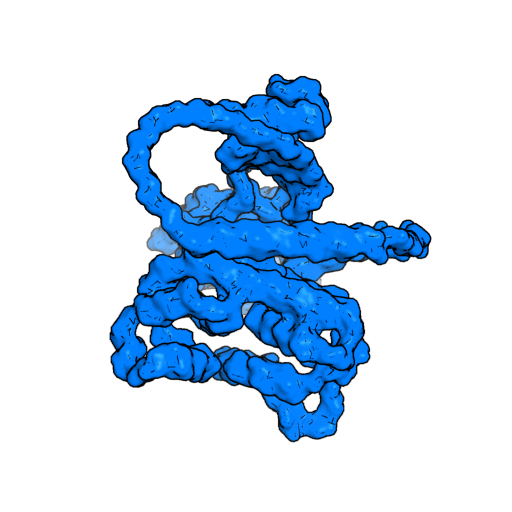? -19.968 7.399 -17.915 1.00 85.75 389 GLY A CA 1
ATOM 3138 C C . GLY A 1 389 ? -20.369 6.665 -16.630 1.00 85.75 389 GLY A C 1
ATOM 3139 O O . GLY A 1 389 ? -19.538 6.510 -15.738 1.00 85.75 389 GLY A O 1
ATOM 3140 N N . GLN A 1 390 ? -21.590 6.123 -16.547 1.00 85.06 390 GLN A N 1
ATOM 3141 C CA . GLN A 1 390 ? -22.049 5.385 -15.357 1.00 85.06 390 GLN A CA 1
ATOM 3142 C C . GLN A 1 390 ? -21.297 4.061 -15.175 1.00 85.06 390 GLN A C 1
ATOM 3144 O O . GLN A 1 390 ? -20.989 3.657 -14.053 1.00 85.06 390 GLN A O 1
ATOM 3149 N N . VAL A 1 391 ? -20.971 3.381 -16.278 1.00 87.12 391 VAL A N 1
ATOM 3150 C CA . VAL A 1 391 ? -20.166 2.153 -16.233 1.00 87.12 391 VAL A CA 1
ATOM 3151 C C . VAL A 1 391 ? -18.756 2.473 -15.742 1.00 87.12 391 VAL A C 1
ATOM 3153 O O . VAL A 1 391 ? -18.230 1.759 -14.890 1.00 87.12 391 VAL A O 1
ATOM 3156 N N . VAL A 1 392 ? -18.167 3.571 -16.224 1.00 91.25 392 VAL A N 1
ATOM 3157 C CA . VAL A 1 392 ? -16.845 4.038 -15.787 1.00 91.25 392 VAL A CA 1
ATOM 3158 C C . VAL A 1 392 ? -16.837 4.387 -14.296 1.00 91.25 392 VAL A C 1
ATOM 3160 O O . VAL A 1 392 ? -15.915 3.988 -13.587 1.00 91.25 392 VAL A O 1
ATOM 3163 N N . GLU A 1 393 ? -17.871 5.056 -13.788 1.00 90.75 393 GLU A N 1
ATOM 3164 C CA . GLU A 1 393 ? -17.998 5.368 -12.357 1.00 90.75 393 GLU A CA 1
ATOM 3165 C C . GLU A 1 393 ? -18.041 4.098 -11.493 1.00 90.75 393 GLU A C 1
ATOM 3167 O O . GLU A 1 393 ? -17.303 4.003 -10.512 1.00 90.75 393 GLU A O 1
ATOM 3172 N N . LEU A 1 394 ? -18.817 3.083 -11.887 1.00 91.25 394 LEU A N 1
ATOM 3173 C CA . LEU A 1 394 ? -18.892 1.807 -11.162 1.00 91.25 394 LEU A CA 1
ATOM 3174 C C . LEU A 1 394 ? -17.576 1.008 -11.232 1.00 91.25 394 LEU A C 1
ATOM 3176 O O . LEU A 1 394 ? -17.190 0.369 -10.248 1.00 91.25 394 LEU A O 1
ATOM 3180 N N . LEU A 1 395 ? -16.859 1.061 -12.362 1.00 91.69 395 LEU A N 1
ATOM 3181 C CA . LEU A 1 395 ? -15.520 0.471 -12.500 1.00 91.69 395 LEU A CA 1
ATOM 3182 C C . LEU A 1 395 ? -14.529 1.114 -11.515 1.00 91.69 395 LEU A C 1
ATOM 3184 O O . LEU A 1 395 ? -13.790 0.406 -10.821 1.00 91.69 395 LEU A O 1
ATOM 3188 N N . LEU A 1 396 ? -14.543 2.447 -11.424 1.00 92.19 396 LEU A N 1
ATOM 3189 C CA . LEU A 1 396 ? -13.693 3.211 -10.510 1.00 92.19 396 LEU A CA 1
ATOM 3190 C C . LEU A 1 396 ? -14.100 3.025 -9.040 1.00 92.19 396 LEU A C 1
ATOM 3192 O O . LEU A 1 396 ? -13.218 2.928 -8.188 1.00 92.19 396 LEU A O 1
ATOM 3196 N N . GLU A 1 397 ? -15.397 2.909 -8.730 1.00 92.56 397 GLU A N 1
ATOM 3197 C CA . GLU A 1 397 ? -15.904 2.607 -7.380 1.00 92.56 397 GLU A CA 1
ATOM 3198 C C . GLU A 1 397 ? -15.389 1.244 -6.900 1.00 92.56 397 GLU A C 1
ATOM 3200 O O . GLU A 1 397 ? -14.878 1.125 -5.784 1.00 92.56 397 GLU A O 1
ATOM 3205 N N . ARG A 1 398 ? -15.467 0.212 -7.754 1.00 91.88 398 ARG A N 1
ATOM 3206 C CA . ARG A 1 398 ? -15.039 -1.147 -7.394 1.00 91.88 398 ARG A CA 1
ATOM 3207 C C . ARG A 1 398 ? -13.525 -1.274 -7.240 1.00 91.88 398 ARG A C 1
ATOM 3209 O O . ARG A 1 398 ? -13.076 -2.123 -6.463 1.00 91.88 398 ARG A O 1
ATOM 3216 N N . LYS A 1 399 ? -12.752 -0.491 -8.001 1.00 93.00 399 LYS A N 1
ATOM 3217 C CA . LYS A 1 399 ? -11.280 -0.554 -8.062 1.00 93.00 399 LYS A CA 1
ATOM 3218 C C . LYS A 1 399 ? -10.748 -1.950 -8.407 1.00 93.00 399 LYS A C 1
ATOM 3220 O O . LYS A 1 399 ? -9.690 -2.358 -7.931 1.00 93.00 399 LYS A O 1
ATOM 3225 N N . ASN A 1 400 ? -11.489 -2.709 -9.214 1.00 94.25 400 ASN A N 1
ATOM 3226 C CA . ASN A 1 400 ? -11.024 -4.008 -9.684 1.00 94.25 400 ASN A CA 1
ATOM 3227 C C . ASN A 1 400 ? -10.047 -3.808 -10.860 1.00 94.25 400 ASN A C 1
ATOM 3229 O O . ASN A 1 400 ? -10.397 -3.234 -11.895 1.00 94.25 400 ASN A O 1
ATOM 3233 N N . ARG A 1 401 ? -8.811 -4.290 -10.682 1.00 94.81 401 ARG A N 1
ATOM 3234 C CA . ARG A 1 401 ? -7.698 -4.132 -11.631 1.00 94.81 401 ARG A CA 1
ATOM 3235 C C . ARG A 1 401 ? -7.924 -4.889 -12.945 1.00 94.81 401 ARG A C 1
ATOM 3237 O O . ARG A 1 401 ? -7.473 -4.429 -13.997 1.00 94.81 401 ARG A O 1
ATOM 3244 N N . VAL A 1 402 ? -8.618 -6.025 -12.899 1.00 96.88 402 VAL A N 1
ATOM 3245 C CA . VAL A 1 402 ? -8.959 -6.837 -14.073 1.00 96.88 402 VAL A CA 1
ATOM 3246 C C . VAL A 1 402 ? -10.080 -6.177 -14.863 1.00 96.88 402 VAL A C 1
ATOM 3248 O O . VAL A 1 402 ? -9.937 -5.989 -16.069 1.00 96.88 402 VAL A O 1
ATOM 3251 N N . TRP A 1 403 ? -11.146 -5.724 -14.200 1.00 95.94 403 TRP A N 1
ATOM 3252 C CA . TRP A 1 403 ? -12.272 -5.063 -14.872 1.00 95.94 403 TRP A CA 1
ATOM 3253 C C . TRP A 1 403 ? -11.828 -3.817 -15.640 1.00 95.94 403 TRP A C 1
ATOM 3255 O O . TRP A 1 403 ? -12.234 -3.615 -16.782 1.00 95.94 403 TRP A O 1
ATOM 3265 N N . ALA A 1 404 ? -10.937 -3.020 -15.043 1.00 95.56 404 ALA A N 1
ATOM 3266 C CA . ALA A 1 404 ? -10.334 -1.858 -15.689 1.00 95.56 404 ALA A CA 1
ATOM 3267 C C . ALA A 1 404 ? -9.611 -2.218 -16.998 1.00 95.56 404 ALA A C 1
ATOM 3269 O O . ALA A 1 404 ? -9.681 -1.485 -17.982 1.00 95.56 404 ALA A O 1
ATOM 3270 N N . ARG A 1 405 ? -8.932 -3.367 -17.038 1.00 95.50 405 ARG A N 1
ATOM 3271 C CA . ARG A 1 405 ? -8.174 -3.814 -18.214 1.00 95.50 405 ARG A CA 1
ATOM 3272 C C . ARG A 1 405 ? -9.048 -4.487 -19.263 1.00 95.50 405 ARG A C 1
ATOM 3274 O O . ARG A 1 405 ? -8.801 -4.283 -20.448 1.00 95.50 405 ARG A O 1
ATOM 3281 N N . VAL A 1 406 ? -10.089 -5.213 -18.852 1.00 95.69 406 VAL A N 1
ATOM 3282 C CA . VAL A 1 406 ? -11.138 -5.693 -19.765 1.00 95.69 406 VAL A CA 1
ATOM 3283 C C . VAL A 1 406 ? -11.809 -4.498 -20.442 1.00 95.69 406 VAL A C 1
ATOM 3285 O O . VAL A 1 406 ? -11.941 -4.479 -21.659 1.00 95.69 406 VAL A O 1
ATOM 3288 N N . PHE A 1 407 ? -12.133 -3.449 -19.682 1.00 94.88 407 PHE A N 1
ATOM 3289 C CA . PHE A 1 407 ? -12.675 -2.208 -20.231 1.00 94.88 407 PHE A CA 1
ATOM 3290 C C . PHE A 1 407 ? -11.758 -1.575 -21.290 1.00 94.88 407 PHE A C 1
ATOM 3292 O O . PHE A 1 407 ? -12.203 -1.291 -22.400 1.00 94.88 407 PHE A O 1
ATOM 3299 N N . VAL A 1 408 ? -10.467 -1.407 -20.982 1.00 94.88 408 VAL A N 1
ATOM 3300 C CA . VAL A 1 408 ? -9.482 -0.860 -21.934 1.00 94.88 408 VAL A CA 1
ATOM 3301 C C . VAL A 1 408 ? -9.321 -1.751 -23.171 1.00 94.88 408 VAL A C 1
ATOM 3303 O O . VAL A 1 408 ? -9.185 -1.232 -24.278 1.00 94.88 408 VAL A O 1
ATOM 3306 N N . GLN A 1 409 ? -9.366 -3.078 -23.016 1.00 94.88 409 GLN A N 1
ATOM 3307 C CA . GLN A 1 409 ? -9.329 -4.017 -24.139 1.00 94.88 409 GLN A CA 1
ATOM 3308 C C . GLN A 1 409 ? -10.506 -3.786 -25.096 1.00 94.88 409 GLN A C 1
ATOM 3310 O O . GLN A 1 409 ? -10.288 -3.673 -26.306 1.00 94.88 409 GLN A O 1
ATOM 3315 N N . GLU A 1 410 ? -11.729 -3.702 -24.573 1.00 92.75 410 GLU A N 1
ATOM 3316 C CA . GLU A 1 410 ? -12.924 -3.485 -25.396 1.00 92.75 410 GLU A CA 1
ATOM 3317 C C . GLU A 1 410 ? -12.890 -2.121 -26.079 1.00 92.75 410 GLU A C 1
ATOM 3319 O O . GLU A 1 410 ? -13.132 -2.015 -27.281 1.00 92.75 410 GLU A O 1
ATOM 3324 N N . LEU A 1 411 ? -12.474 -1.087 -25.347 1.00 91.56 411 LEU A N 1
ATOM 3325 C CA . LEU A 1 411 ? -12.321 0.251 -25.900 1.00 91.56 411 LEU A CA 1
ATOM 3326 C C . LEU A 1 411 ? -11.275 0.289 -27.026 1.00 91.56 411 LEU A C 1
ATOM 3328 O O . LEU A 1 411 ? -11.501 0.914 -28.056 1.00 91.56 411 LEU A O 1
ATOM 3332 N N . SER A 1 412 ? -10.162 -0.437 -26.879 1.00 92.25 412 SER A N 1
ATOM 3333 C CA . SER A 1 412 ? -9.114 -0.519 -27.908 1.00 92.25 412 SER A CA 1
ATOM 3334 C C . SER A 1 412 ? -9.536 -1.266 -29.176 1.00 92.25 412 SER A C 1
ATOM 3336 O O . SER A 1 412 ? -8.907 -1.108 -30.218 1.00 92.25 412 SER A O 1
ATOM 3338 N N . SER A 1 413 ? -10.581 -2.089 -29.086 1.00 87.75 413 SER A N 1
ATOM 3339 C CA . SER A 1 413 ? -11.098 -2.873 -30.211 1.00 87.75 413 SER A CA 1
ATOM 3340 C C . SER A 1 413 ? -12.223 -2.142 -30.952 1.00 87.75 413 SER A C 1
ATOM 3342 O O . SER A 1 413 ? -12.717 -2.640 -31.963 1.00 87.75 413 SER A O 1
ATOM 3344 N N . CYS A 1 414 ? -12.634 -0.966 -30.464 1.00 86.25 414 CYS A N 1
ATOM 3345 C CA . CYS A 1 414 ? -13.712 -0.182 -31.044 1.00 86.25 414 CYS A CA 1
ATOM 3346 C C . CYS A 1 414 ? -13.204 0.730 -32.172 1.00 86.25 414 CYS A C 1
ATOM 3348 O O . CYS A 1 414 ? -12.186 1.409 -32.035 1.00 86.25 414 CYS A O 1
ATOM 3350 N N . VAL A 1 415 ? -13.930 0.741 -33.293 1.00 75.81 415 VAL A N 1
ATOM 3351 C CA . VAL A 1 415 ? -13.556 1.481 -34.512 1.00 75.81 415 VAL A CA 1
ATOM 3352 C C . VAL A 1 415 ? -14.176 2.885 -34.548 1.00 75.81 415 VAL A C 1
ATOM 3354 O O . VAL A 1 415 ? -13.588 3.788 -35.135 1.00 75.81 415 VAL A O 1
ATOM 3357 N N . ASP A 1 416 ? -15.307 3.087 -33.864 1.00 80.44 416 ASP A N 1
ATOM 3358 C CA . ASP A 1 416 ? -16.156 4.284 -33.982 1.00 80.44 416 ASP A CA 1
ATOM 3359 C C . ASP A 1 416 ? -16.106 5.203 -32.744 1.00 80.44 416 ASP A C 1
ATOM 3361 O O . ASP A 1 416 ? -17.105 5.824 -32.392 1.00 80.44 416 ASP A O 1
ATOM 3365 N N . ILE A 1 417 ? -14.959 5.278 -32.062 1.00 85.88 417 ILE A N 1
ATOM 3366 C CA . ILE A 1 417 ? -14.742 6.147 -30.887 1.00 85.88 417 ILE A CA 1
ATOM 3367 C C . ILE A 1 417 ? -13.777 7.295 -31.208 1.00 85.88 417 ILE A C 1
ATOM 3369 O O . ILE A 1 417 ? -13.094 7.276 -32.237 1.00 85.88 417 ILE A O 1
ATOM 3373 N N . ASP A 1 418 ? -13.678 8.280 -30.313 1.00 84.62 418 ASP A N 1
ATOM 3374 C CA . ASP A 1 418 ? -12.744 9.398 -30.443 1.00 84.62 418 ASP A CA 1
ATOM 3375 C C . ASP A 1 418 ? -11.313 8.903 -30.767 1.00 84.62 418 ASP A C 1
ATOM 3377 O O . ASP A 1 418 ? -10.779 8.031 -30.072 1.00 84.62 418 ASP A O 1
ATOM 3381 N N . PRO A 1 419 ? -10.637 9.448 -31.800 1.00 84.38 419 PRO A N 1
ATOM 3382 C CA . PRO A 1 419 ? -9.321 8.966 -32.216 1.00 84.38 419 PRO A CA 1
ATOM 3383 C C . PRO A 1 419 ? -8.231 9.066 -31.142 1.00 84.38 419 PRO A C 1
ATOM 3385 O O . PRO A 1 419 ? -7.305 8.247 -31.131 1.00 84.38 419 PRO A O 1
ATOM 3388 N N . LYS A 1 420 ? -8.300 10.054 -30.236 1.00 85.81 420 LYS A N 1
ATOM 3389 C CA . LYS A 1 420 ? -7.335 10.170 -29.131 1.00 85.81 420 LYS A CA 1
ATOM 3390 C C . LYS A 1 420 ? -7.598 9.078 -28.107 1.00 85.81 420 LYS A C 1
ATOM 3392 O O . LYS A 1 420 ? -6.647 8.431 -27.669 1.00 85.81 420 LYS A O 1
ATOM 3397 N N . LEU A 1 421 ? -8.866 8.840 -27.785 1.00 86.88 421 LEU A N 1
ATOM 3398 C CA . LEU A 1 421 ? -9.291 7.776 -26.884 1.00 86.88 421 LEU A CA 1
ATOM 3399 C C . LEU A 1 421 ? -8.956 6.385 -27.447 1.00 86.88 421 LEU A C 1
ATOM 3401 O O . LEU A 1 421 ? -8.399 5.555 -26.731 1.00 86.88 421 LEU A O 1
ATOM 3405 N N . SER A 1 422 ? -9.189 6.162 -28.742 1.00 88.06 422 SER A N 1
ATOM 3406 C CA . SER A 1 422 ? -8.802 4.942 -29.459 1.00 88.06 422 SER A CA 1
ATOM 3407 C C . SER A 1 422 ? -7.294 4.711 -29.408 1.00 88.06 422 SER A C 1
ATOM 3409 O O . SER A 1 422 ? -6.839 3.640 -29.000 1.00 88.06 422 SER A O 1
ATOM 3411 N N . SER A 1 423 ? -6.493 5.729 -29.744 1.00 88.62 423 SER A N 1
ATOM 3412 C CA . SER A 1 423 ? -5.031 5.633 -29.689 1.00 88.62 423 SER A CA 1
ATOM 3413 C C . SER A 1 423 ? -4.533 5.359 -28.269 1.00 88.62 423 SER A C 1
ATOM 3415 O O . SER A 1 423 ? -3.611 4.564 -28.090 1.00 88.62 423 SER A O 1
ATOM 3417 N N . TRP A 1 424 ? -5.122 6.010 -27.267 1.00 92.94 424 TRP A N 1
ATOM 3418 C CA . TRP A 1 424 ? -4.799 5.804 -25.857 1.00 92.94 424 TRP A CA 1
ATOM 3419 C C . TRP A 1 424 ? -5.111 4.371 -25.408 1.00 92.94 424 TRP A C 1
ATOM 3421 O O . TRP A 1 424 ? -4.233 3.685 -24.881 1.00 92.94 424 TRP A O 1
ATOM 3431 N N . ALA A 1 425 ? -6.320 3.883 -25.690 1.00 92.50 425 ALA A N 1
ATOM 3432 C CA . ALA A 1 425 ? -6.738 2.530 -25.342 1.00 92.50 425 ALA A CA 1
ATOM 3433 C C . ALA A 1 425 ? -5.885 1.471 -26.059 1.00 92.50 425 ALA A C 1
ATOM 3435 O O . ALA A 1 425 ? -5.446 0.506 -25.434 1.00 92.50 425 ALA A O 1
ATOM 3436 N N . CYS A 1 426 ? -5.576 1.673 -27.345 1.00 92.75 426 CYS A N 1
ATOM 3437 C CA . CYS A 1 426 ? -4.691 0.797 -28.116 1.00 92.75 426 CYS A CA 1
ATOM 3438 C C . CYS A 1 426 ? -3.283 0.716 -27.521 1.00 92.75 426 CYS A C 1
ATOM 3440 O O . CYS A 1 426 ? -2.725 -0.377 -27.427 1.00 92.75 426 CYS A O 1
ATOM 3442 N N . GLN A 1 427 ? -2.707 1.849 -27.107 1.00 93.44 427 GLN A N 1
ATOM 3443 C CA . GLN A 1 427 ? -1.383 1.881 -26.483 1.00 93.44 427 GLN A CA 1
ATOM 3444 C C . GLN A 1 427 ? -1.377 1.115 -25.158 1.00 93.44 427 GLN A C 1
ATOM 3446 O O . GLN A 1 427 ? -0.545 0.226 -24.986 1.00 93.44 427 GLN A O 1
ATOM 3451 N N . LEU A 1 428 ? -2.337 1.383 -24.269 1.00 93.06 428 LEU A N 1
ATOM 3452 C CA . LEU A 1 428 ? -2.440 0.676 -22.989 1.00 93.06 428 LEU A CA 1
ATOM 3453 C C . LEU A 1 428 ? -2.692 -0.825 -23.166 1.00 93.06 428 LEU A C 1
ATOM 3455 O O . LEU A 1 428 ? -2.063 -1.647 -22.499 1.00 93.06 428 LEU A O 1
ATOM 3459 N N . ASN A 1 429 ? -3.569 -1.203 -24.097 1.00 94.69 429 ASN A N 1
ATOM 3460 C CA . ASN A 1 429 ? -3.836 -2.603 -24.409 1.00 94.69 429 ASN A CA 1
ATOM 3461 C C . ASN A 1 429 ? -2.577 -3.309 -24.954 1.00 94.69 429 ASN A C 1
ATOM 3463 O O . ASN A 1 429 ? -2.261 -4.423 -24.533 1.00 94.69 429 ASN A O 1
ATOM 3467 N N . ALA A 1 430 ? -1.820 -2.654 -25.841 1.00 93.81 430 ALA A N 1
ATOM 3468 C CA . ALA A 1 430 ? -0.575 -3.189 -26.392 1.00 93.81 430 ALA A CA 1
ATOM 3469 C C . ALA A 1 430 ? 0.535 -3.318 -25.335 1.00 93.81 430 ALA A C 1
ATOM 3471 O O . ALA A 1 430 ? 1.226 -4.342 -25.302 1.00 93.81 430 ALA A O 1
ATOM 3472 N N . GLU A 1 431 ? 0.684 -2.322 -24.454 1.00 92.44 431 GLU A N 1
ATOM 3473 C CA . GLU A 1 431 ? 1.578 -2.396 -23.291 1.00 92.44 431 GLU A CA 1
ATOM 3474 C C . GLU A 1 431 ? 1.213 -3.599 -22.419 1.00 92.44 431 GLU A C 1
ATOM 3476 O O . GLU A 1 431 ? 2.087 -4.399 -22.085 1.00 92.44 431 GLU A O 1
ATOM 3481 N N . GLY A 1 432 ? -0.078 -3.816 -22.158 1.00 93.12 432 GLY A N 1
ATOM 3482 C CA . GLY A 1 432 ? -0.525 -4.934 -21.338 1.00 93.12 432 GLY A CA 1
ATOM 3483 C C . GLY A 1 432 ? -0.323 -6.319 -21.928 1.00 93.12 432 GLY A C 1
ATOM 3484 O O . GLY A 1 432 ? 0.037 -7.253 -21.206 1.00 93.12 432 GLY A O 1
ATOM 3485 N N . LEU A 1 433 ? -0.470 -6.458 -23.244 1.00 94.94 433 LEU A N 1
ATOM 3486 C CA . LEU A 1 433 ? -0.094 -7.685 -23.946 1.00 94.94 433 LEU A CA 1
ATOM 3487 C C . LEU A 1 433 ? 1.418 -7.927 -23.862 1.00 94.94 433 LEU A C 1
ATOM 3489 O O . LEU A 1 433 ? 1.862 -9.065 -23.705 1.00 94.94 433 LEU A O 1
ATOM 3493 N N . ASN A 1 434 ? 2.231 -6.872 -23.936 1.00 94.12 434 ASN A N 1
ATOM 3494 C CA . ASN A 1 434 ? 3.672 -7.018 -23.793 1.00 94.12 434 ASN A CA 1
ATOM 3495 C C . ASN A 1 434 ? 4.084 -7.400 -22.365 1.00 94.12 434 ASN A C 1
ATOM 3497 O O . ASN A 1 434 ? 4.917 -8.291 -22.199 1.00 94.12 434 ASN A O 1
ATOM 3501 N N . SER A 1 435 ? 3.470 -6.789 -21.352 1.00 94.06 435 SER A N 1
ATOM 3502 C CA . SER A 1 435 ? 3.686 -7.150 -19.949 1.00 94.06 435 SER A CA 1
ATOM 3503 C C . SER A 1 435 ? 3.266 -8.591 -19.664 1.00 94.06 435 SER A C 1
ATOM 3505 O O . SER A 1 435 ? 3.948 -9.271 -18.905 1.00 94.06 435 SER A O 1
ATOM 3507 N N . ALA A 1 436 ? 2.205 -9.098 -20.308 1.00 96.25 436 ALA A N 1
ATOM 3508 C CA . ALA A 1 436 ? 1.737 -10.474 -20.097 1.00 96.25 436 ALA A CA 1
ATOM 3509 C C . ALA A 1 436 ? 2.773 -11.497 -20.570 1.00 96.25 436 ALA A C 1
ATOM 3511 O O . ALA A 1 436 ? 3.071 -12.459 -19.866 1.00 96.25 436 ALA A O 1
ATOM 3512 N N . ARG A 1 437 ? 3.392 -11.228 -21.723 1.00 95.69 437 ARG A N 1
ATOM 3513 C CA . ARG A 1 437 ? 4.515 -12.021 -22.229 1.00 95.69 437 ARG A CA 1
ATOM 3514 C C . ARG A 1 437 ? 5.695 -12.012 -21.260 1.00 95.69 437 ARG A C 1
ATOM 3516 O O . ARG A 1 437 ? 6.179 -13.072 -20.887 1.00 95.69 437 ARG A O 1
ATOM 3523 N N . ILE A 1 438 ? 6.123 -10.825 -20.825 1.00 93.94 438 ILE A N 1
ATOM 3524 C CA . ILE A 1 438 ? 7.261 -10.680 -19.904 1.00 93.94 438 ILE A CA 1
ATOM 3525 C C . ILE A 1 438 ? 6.994 -11.413 -18.583 1.00 93.94 438 ILE A C 1
ATOM 3527 O O . ILE A 1 438 ? 7.894 -12.062 -18.055 1.00 93.94 438 ILE A O 1
ATOM 3531 N N . PHE A 1 439 ? 5.769 -11.330 -18.064 1.00 95.69 439 PHE A N 1
ATOM 3532 C CA . PHE A 1 439 ? 5.374 -12.002 -16.831 1.00 95.69 439 PHE A CA 1
ATOM 3533 C C . PHE A 1 439 ? 5.511 -13.524 -16.943 1.00 95.69 439 PHE A C 1
ATOM 3535 O O . PHE A 1 439 ? 6.166 -14.138 -16.101 1.00 95.69 439 PHE A O 1
ATOM 3542 N N . ILE A 1 440 ? 4.951 -14.132 -17.993 1.00 94.88 440 ILE A N 1
ATOM 3543 C CA . ILE A 1 440 ? 5.045 -15.584 -18.196 1.00 94.88 440 ILE A CA 1
ATOM 3544 C C . ILE A 1 440 ? 6.498 -16.011 -18.422 1.00 94.88 440 ILE A C 1
ATOM 3546 O O . ILE A 1 440 ? 6.959 -16.953 -17.776 1.00 94.88 440 ILE A O 1
ATOM 3550 N N . ASP A 1 441 ? 7.248 -15.284 -19.255 1.00 92.50 441 ASP A N 1
ATOM 3551 C CA . ASP A 1 441 ? 8.664 -15.571 -19.515 1.00 92.50 441 ASP A CA 1
ATOM 3552 C C . ASP A 1 441 ? 9.491 -15.571 -18.220 1.00 92.50 441 ASP A C 1
ATOM 3554 O O . ASP A 1 441 ? 10.376 -16.407 -18.039 1.00 92.50 441 ASP A O 1
ATOM 3558 N N . ARG A 1 442 ? 9.193 -14.645 -17.302 1.00 94.06 442 ARG A N 1
ATOM 3559 C CA . ARG A 1 442 ? 9.956 -14.448 -16.067 1.00 94.06 442 ARG A CA 1
ATOM 3560 C C . ARG A 1 442 ? 9.541 -15.371 -14.925 1.00 94.06 442 ARG A C 1
ATOM 3562 O O . ARG A 1 442 ? 10.393 -15.733 -14.119 1.00 94.06 442 ARG A O 1
ATOM 3569 N N . HIS A 1 443 ? 8.260 -15.714 -14.830 1.00 93.31 443 HIS A N 1
ATOM 3570 C CA . HIS A 1 443 ? 7.700 -16.381 -13.650 1.00 93.31 443 HIS A CA 1
ATOM 3571 C C . HIS A 1 443 ? 7.176 -17.792 -13.916 1.00 93.31 443 HIS A C 1
ATOM 3573 O O . HIS A 1 443 ? 6.681 -18.428 -12.991 1.00 93.31 443 HIS A O 1
ATOM 3579 N N . SER A 1 444 ? 7.311 -18.315 -15.136 1.00 89.19 444 SER A N 1
ATOM 3580 C CA . SER A 1 444 ? 6.797 -19.643 -15.492 1.00 89.19 444 SER A CA 1
ATOM 3581 C C . SER A 1 444 ? 7.246 -20.781 -14.565 1.00 89.19 444 SER A C 1
ATOM 3583 O O . SER A 1 444 ? 6.415 -21.609 -14.211 1.00 89.19 444 SER A O 1
ATOM 3585 N N . GLU A 1 445 ? 8.501 -20.793 -14.101 1.00 87.69 445 GLU A N 1
ATOM 3586 C CA . GLU A 1 445 ? 8.994 -21.800 -13.141 1.00 87.69 445 GLU A CA 1
ATOM 3587 C C . GLU A 1 445 ? 8.266 -21.740 -11.790 1.00 87.69 445 GLU A C 1
ATOM 3589 O O . GLU A 1 445 ? 8.022 -22.766 -11.161 1.00 87.69 445 GLU A O 1
ATOM 3594 N N . HIS A 1 446 ? 7.900 -20.539 -11.334 1.00 88.75 446 HIS A N 1
ATOM 3595 C CA . HIS A 1 446 ? 7.114 -20.381 -10.113 1.00 88.75 446 HIS A CA 1
ATOM 3596 C C . HIS A 1 446 ? 5.664 -20.826 -10.333 1.00 88.75 446 HIS A C 1
ATOM 3598 O O . HIS A 1 446 ? 5.099 -21.525 -9.498 1.00 88.75 446 HIS A O 1
ATOM 3604 N N . LEU A 1 447 ? 5.081 -20.464 -11.480 1.00 90.25 447 LEU A N 1
ATOM 3605 C CA . LEU A 1 447 ? 3.714 -20.844 -11.843 1.00 90.25 447 LEU A CA 1
ATOM 3606 C C . LEU A 1 447 ? 3.550 -22.368 -11.981 1.00 90.25 447 LEU A C 1
ATOM 3608 O O . LEU A 1 447 ? 2.480 -22.891 -11.689 1.00 90.25 447 LEU A O 1
ATOM 3612 N N . GLU A 1 448 ? 4.606 -23.086 -12.383 1.00 86.94 448 GLU A N 1
ATOM 3613 C CA . GLU A 1 448 ? 4.625 -24.556 -12.497 1.00 86.94 448 GLU A CA 1
ATOM 3614 C C . GLU A 1 448 ? 4.400 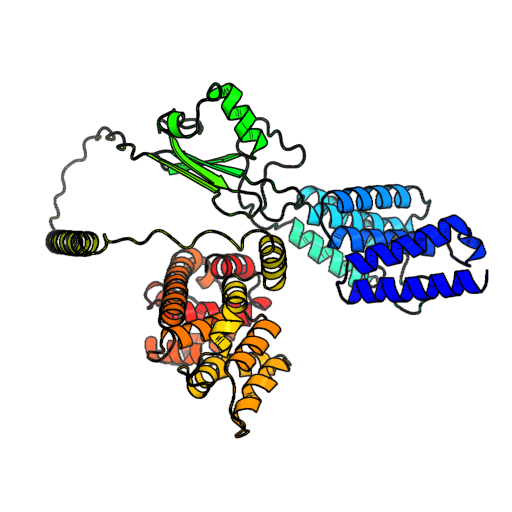-25.269 -11.157 1.00 86.94 448 GLU A C 1
ATOM 3616 O O . GLU A 1 448 ? 3.962 -26.419 -11.136 1.00 86.94 448 GLU A O 1
ATOM 3621 N N . GLN A 1 449 ? 4.688 -24.592 -10.044 1.00 86.06 449 GLN A N 1
ATOM 3622 C CA . GLN A 1 449 ? 4.576 -25.142 -8.692 1.00 86.06 449 GLN A CA 1
ATOM 3623 C C . GLN A 1 449 ? 3.181 -24.946 -8.084 1.00 86.06 449 GLN A C 1
ATOM 3625 O O . GLN A 1 449 ? 2.922 -25.437 -6.986 1.00 86.06 449 GLN A O 1
ATOM 3630 N N . LEU A 1 450 ? 2.292 -24.218 -8.765 1.00 87.62 450 LEU A N 1
ATOM 3631 C CA . LEU A 1 450 ? 0.973 -23.876 -8.248 1.00 87.62 450 LEU A CA 1
ATOM 3632 C C . LEU A 1 450 ? -0.053 -24.975 -8.530 1.00 87.62 450 LEU A C 1
ATOM 3634 O O . LEU A 1 450 ? -0.065 -25.594 -9.596 1.00 87.62 450 LEU A O 1
ATOM 3638 N N . ASP A 1 451 ? -0.983 -25.146 -7.591 1.00 87.69 451 ASP A N 1
ATOM 3639 C CA . ASP A 1 451 ? -2.225 -25.868 -7.844 1.00 87.69 451 ASP A CA 1
ATOM 3640 C C . ASP A 1 451 ? -3.205 -24.955 -8.593 1.00 87.69 451 ASP A C 1
ATOM 3642 O O . ASP A 1 451 ? -3.777 -24.021 -8.031 1.00 87.69 451 ASP A O 1
ATOM 3646 N N . LEU A 1 452 ? -3.389 -25.212 -9.887 1.00 87.56 452 LEU A N 1
ATOM 3647 C CA . LEU A 1 452 ? -4.222 -24.387 -10.764 1.00 87.56 452 LEU A CA 1
ATOM 3648 C C . LEU A 1 452 ? -5.704 -24.793 -10.754 1.00 87.56 452 LEU A C 1
ATOM 3650 O O . LEU A 1 452 ? -6.477 -24.209 -11.510 1.00 87.56 452 LEU A O 1
ATOM 3654 N N . THR A 1 453 ? -6.116 -25.759 -9.922 1.00 87.25 453 THR A N 1
ATOM 3655 C CA . THR A 1 453 ? -7.485 -26.310 -9.920 1.00 87.25 453 THR A CA 1
ATOM 3656 C C . THR A 1 453 ? -8.548 -25.214 -9.832 1.00 87.25 453 THR A C 1
ATOM 3658 O O . THR A 1 453 ? -9.439 -25.165 -10.675 1.00 87.25 453 THR A O 1
ATOM 3661 N N . LEU A 1 454 ? -8.397 -24.268 -8.898 1.00 88.88 454 LEU A N 1
ATOM 3662 C CA . LEU A 1 454 ? -9.338 -23.153 -8.730 1.00 88.88 454 LEU A CA 1
ATOM 3663 C C . LEU A 1 454 ? -9.402 -22.234 -9.959 1.00 88.88 454 LEU A C 1
ATOM 3665 O O . LEU A 1 454 ? -10.479 -21.787 -10.344 1.00 88.88 454 LEU A O 1
ATOM 3669 N N . LEU A 1 455 ? -8.267 -21.961 -10.613 1.00 91.25 455 LEU A N 1
ATOM 3670 C CA . LEU A 1 455 ? -8.255 -21.130 -11.823 1.00 91.25 455 LEU A CA 1
ATOM 3671 C C . LEU A 1 455 ? -8.989 -21.823 -12.974 1.00 91.25 455 LEU A C 1
ATOM 3673 O O . LEU A 1 455 ? -9.683 -21.177 -13.755 1.00 91.25 455 LEU A O 1
ATOM 3677 N N . LEU A 1 456 ? -8.849 -23.144 -13.069 1.00 88.19 456 LEU A N 1
ATOM 3678 C CA . LEU A 1 456 ? -9.443 -23.975 -14.115 1.00 88.19 456 LEU A CA 1
ATOM 3679 C C . LEU A 1 456 ? -10.952 -24.194 -13.940 1.00 88.19 456 LEU A C 1
ATOM 3681 O O . LEU A 1 456 ? -11.604 -24.712 -14.848 1.00 88.19 456 LEU A O 1
ATOM 3685 N N . GLU A 1 457 ? -11.530 -23.780 -12.813 1.00 88.69 457 GLU A N 1
ATOM 3686 C CA . GLU A 1 457 ? -12.981 -23.705 -12.628 1.00 88.69 457 GLU A CA 1
ATOM 3687 C C . GLU A 1 457 ? -13.584 -22.446 -13.268 1.00 88.69 457 GLU A C 1
ATOM 3689 O O . GLU A 1 457 ? -14.782 -22.417 -13.564 1.00 88.69 457 GLU A O 1
ATOM 3694 N N . PHE A 1 458 ? -12.768 -21.426 -13.555 1.00 93.62 458 PHE A N 1
ATOM 3695 C CA . PHE A 1 458 ? -13.231 -20.205 -14.203 1.00 93.62 458 PHE A CA 1
ATOM 3696 C C . PHE A 1 458 ? -13.507 -20.441 -15.695 1.00 93.62 458 PHE A C 1
ATOM 3698 O O . PHE A 1 458 ? -12.594 -20.721 -16.474 1.00 93.62 458 PHE A O 1
ATOM 3705 N N . GLY A 1 459 ? -14.777 -20.293 -16.093 1.00 92.06 459 GLY A N 1
ATOM 3706 C CA . GLY A 1 459 ? -15.291 -20.622 -17.431 1.00 92.06 459 GLY A CA 1
ATOM 3707 C C . GLY A 1 459 ? -14.408 -20.151 -18.596 1.00 92.06 459 GLY A C 1
ATOM 3708 O O . GLY A 1 459 ? -13.929 -21.004 -19.340 1.00 92.06 459 GLY A O 1
ATOM 3709 N N . PRO A 1 460 ? -14.105 -18.844 -18.725 1.00 94.00 460 PRO A N 1
ATOM 3710 C CA . PRO A 1 460 ? -13.277 -18.336 -19.821 1.00 94.00 460 PRO A CA 1
ATOM 3711 C C . PRO A 1 460 ? -11.895 -18.992 -19.920 1.00 94.00 460 PRO A C 1
ATOM 3713 O O . PRO A 1 460 ? -11.445 -19.331 -21.014 1.00 94.00 460 PRO A O 1
ATOM 3716 N N . LEU A 1 461 ? -11.215 -19.199 -18.785 1.00 92.19 461 LEU A N 1
ATOM 3717 C CA . LEU A 1 461 ? -9.892 -19.827 -18.776 1.00 92.19 461 LEU A CA 1
ATOM 3718 C C . LEU A 1 461 ? -9.990 -21.319 -19.116 1.00 92.19 461 LEU A C 1
ATOM 3720 O O . LEU A 1 461 ? -9.189 -21.837 -19.895 1.00 92.19 461 LEU A O 1
ATOM 3724 N N . LYS A 1 462 ? -10.995 -22.000 -18.560 1.00 89.56 462 LYS A N 1
ATOM 3725 C CA . LYS A 1 462 ? -11.275 -23.413 -18.817 1.00 89.56 462 LYS A CA 1
ATOM 3726 C C . LYS A 1 462 ? -11.555 -23.676 -20.293 1.00 89.56 462 LYS A C 1
ATOM 3728 O O . LYS A 1 462 ? -10.969 -24.588 -20.869 1.00 89.56 462 LYS A O 1
ATOM 3733 N N . GLU A 1 463 ? -12.429 -22.881 -20.902 1.00 90.00 463 GLU A N 1
ATOM 3734 C CA . GLU A 1 463 ? -12.794 -22.986 -22.317 1.00 90.00 463 GLU A CA 1
ATOM 3735 C C . GLU A 1 463 ? -11.582 -22.755 -23.220 1.00 90.00 463 GLU A C 1
ATOM 3737 O O . GLU A 1 463 ? -11.316 -23.578 -24.096 1.00 90.00 463 GLU A O 1
ATOM 3742 N N . MET A 1 464 ? -10.792 -21.710 -22.943 1.00 89.56 464 MET A N 1
ATOM 3743 C CA . MET A 1 464 ? -9.546 -21.439 -23.662 1.00 89.56 464 MET A CA 1
ATOM 3744 C C . MET A 1 464 ? -8.590 -22.639 -23.600 1.00 89.56 464 MET A C 1
ATOM 3746 O O . MET A 1 464 ? -8.069 -23.075 -24.625 1.00 89.56 464 MET A O 1
ATOM 3750 N N . ILE A 1 465 ? -8.363 -23.211 -22.415 1.00 84.62 465 ILE A N 1
ATOM 3751 C CA . ILE A 1 465 ? -7.435 -24.339 -22.252 1.00 84.62 465 ILE A CA 1
ATOM 3752 C C . ILE A 1 465 ? -7.961 -25.601 -22.947 1.00 84.62 465 ILE A C 1
ATOM 3754 O O . ILE A 1 465 ? -7.192 -26.293 -23.618 1.00 84.62 465 ILE A O 1
ATOM 3758 N N . LEU A 1 466 ? -9.262 -25.887 -22.839 1.00 83.31 466 LEU A N 1
ATOM 3759 C CA . LEU A 1 466 ? -9.895 -27.024 -23.514 1.00 83.31 466 LEU A CA 1
ATOM 3760 C C . LEU A 1 466 ? -9.785 -26.917 -25.041 1.00 83.31 466 LEU A C 1
ATOM 3762 O O . LEU A 1 466 ? -9.424 -27.898 -25.695 1.00 83.31 466 LEU A O 1
ATOM 3766 N N . GLU A 1 467 ? -10.047 -25.734 -25.603 1.00 83.75 467 GLU A N 1
ATOM 3767 C CA . GLU A 1 467 ? -9.945 -25.479 -27.043 1.00 83.75 467 GLU A CA 1
ATOM 3768 C C . GLU A 1 467 ? -8.504 -25.657 -27.543 1.00 83.75 467 GLU A C 1
ATOM 3770 O O . GLU A 1 467 ? -8.266 -26.298 -28.568 1.00 83.75 467 GLU A O 1
ATOM 3775 N N . LYS A 1 468 ? -7.526 -25.104 -26.817 1.00 81.25 468 LYS A N 1
ATOM 3776 C CA . LYS A 1 468 ? -6.136 -25.011 -27.287 1.00 81.25 468 LYS A CA 1
ATOM 3777 C C . LYS A 1 468 ? -5.328 -26.276 -27.053 1.00 81.25 468 LYS A C 1
ATOM 3779 O O . LYS A 1 468 ? -4.430 -26.562 -27.844 1.00 81.25 468 LYS A O 1
ATOM 3784 N N . LEU A 1 469 ? -5.641 -27.043 -26.010 1.00 72.00 469 LEU A N 1
ATOM 3785 C CA . LEU A 1 469 ? -4.897 -28.259 -25.698 1.00 72.00 469 LEU A CA 1
ATOM 3786 C C . LEU A 1 469 ? -5.509 -29.524 -26.304 1.00 72.00 469 LEU A C 1
ATOM 3788 O O . LEU A 1 469 ? -4.806 -30.521 -26.409 1.00 72.00 469 LEU A O 1
ATOM 3792 N N . SER A 1 470 ? -6.767 -29.520 -26.765 1.00 61.16 470 SER A N 1
ATOM 3793 C CA . SER A 1 470 ? -7.445 -30.745 -27.249 1.00 61.16 470 SER A CA 1
ATOM 3794 C C . SER A 1 470 ? -7.421 -31.904 -26.226 1.00 61.16 470 SER A C 1
ATOM 3796 O O . SER A 1 470 ? -7.503 -33.078 -26.593 1.00 61.16 470 SER A O 1
ATOM 3798 N N . ILE A 1 471 ? -7.275 -31.588 -24.934 1.00 54.94 471 ILE A N 1
ATOM 3799 C CA . ILE A 1 471 ? -7.044 -32.546 -23.845 1.00 54.94 471 ILE A CA 1
ATOM 3800 C C . ILE A 1 471 ? -8.378 -32.969 -23.200 1.00 54.94 471 ILE A C 1
ATOM 3802 O O . ILE A 1 471 ? -9.277 -32.155 -22.993 1.00 54.94 471 ILE A O 1
ATOM 3806 N N . ARG A 1 472 ? -8.500 -34.261 -22.851 1.00 53.25 472 ARG A N 1
ATOM 3807 C CA . ARG A 1 472 ? -9.634 -34.808 -22.080 1.00 53.25 472 ARG A CA 1
ATOM 3808 C C . ARG A 1 472 ? -9.626 -34.274 -20.633 1.00 53.25 472 ARG A C 1
ATOM 3810 O O . ARG A 1 472 ? -8.543 -34.162 -20.062 1.00 53.25 472 ARG A O 1
ATOM 3817 N N . PRO A 1 473 ? -10.791 -34.043 -19.993 1.00 51.66 473 PRO A N 1
ATOM 3818 C CA . PRO A 1 473 ? -10.902 -33.441 -18.651 1.00 51.66 473 PRO A CA 1
ATOM 3819 C C . PRO A 1 473 ? -10.101 -34.133 -17.529 1.00 51.66 473 PRO A C 1
ATOM 3821 O O . PRO A 1 473 ? -9.833 -33.535 -16.495 1.00 51.66 473 PRO A O 1
ATOM 3824 N N . GLU A 1 474 ? -9.702 -35.386 -17.732 1.00 47.91 474 GLU A N 1
ATOM 3825 C CA . GLU A 1 474 ? -8.960 -36.227 -16.783 1.00 47.91 474 GLU A CA 1
ATOM 3826 C C . GLU A 1 474 ? -7.511 -35.752 -16.521 1.00 47.91 474 GLU A C 1
ATOM 3828 O O . GLU A 1 474 ? -6.891 -36.179 -15.553 1.00 47.91 474 GLU A O 1
ATOM 3833 N N . PHE A 1 475 ? -6.959 -34.849 -17.342 1.00 48.56 475 PHE A N 1
ATOM 3834 C CA . PHE A 1 475 ? -5.598 -34.306 -17.172 1.00 48.56 475 PHE A CA 1
ATOM 3835 C C . PHE A 1 475 ? -5.512 -33.065 -16.273 1.00 48.56 475 PHE A C 1
ATOM 3837 O O . PHE A 1 475 ? -4.409 -32.634 -15.942 1.00 48.56 475 PHE A O 1
ATOM 3844 N N . PHE A 1 476 ? -6.644 -32.509 -15.829 1.00 51.69 476 PHE A N 1
ATOM 3845 C CA . PHE A 1 476 ? -6.649 -31.435 -14.825 1.00 51.69 476 PHE A CA 1
ATOM 3846 C C . PHE A 1 476 ? -6.270 -31.934 -13.418 1.00 51.69 476 PHE A C 1
ATOM 3848 O O . PHE A 1 476 ? -6.148 -31.138 -12.496 1.00 51.69 476 PHE A O 1
ATOM 3855 N N . SER A 1 477 ? -6.066 -33.245 -13.252 1.00 49.22 477 SER A N 1
ATOM 3856 C CA . SER A 1 477 ? -5.722 -33.902 -11.984 1.00 49.22 477 SER A CA 1
ATOM 3857 C C . SER A 1 477 ? -4.215 -34.043 -11.735 1.00 49.22 477 SER A C 1
ATOM 3859 O O . SER A 1 477 ? -3.818 -34.446 -10.644 1.00 49.22 477 SER A O 1
ATOM 3861 N N . SER A 1 478 ? -3.367 -33.757 -12.729 1.00 46.38 478 SER A N 1
ATOM 3862 C CA . SER A 1 478 ? -1.906 -33.832 -12.605 1.00 46.38 478 SER A CA 1
ATOM 3863 C C . SER A 1 478 ? -1.301 -32.443 -12.788 1.00 46.38 478 SER A C 1
ATOM 3865 O O . SER A 1 478 ? -1.458 -31.885 -13.866 1.00 46.38 478 SER A O 1
ATOM 3867 N N . ASN A 1 479 ? -0.652 -31.935 -11.731 1.00 52.25 479 ASN A N 1
ATOM 3868 C CA . ASN A 1 479 ? 0.198 -30.738 -11.579 1.00 52.25 479 ASN A CA 1
ATOM 3869 C C . ASN A 1 479 ? 0.294 -29.750 -12.763 1.00 52.25 479 ASN A C 1
ATOM 3871 O O . ASN A 1 479 ? 0.546 -30.152 -13.895 1.00 52.25 479 ASN A O 1
ATOM 3875 N N . GLY A 1 480 ? 0.265 -28.440 -12.463 1.00 53.66 480 GLY A N 1
ATOM 3876 C CA . GLY A 1 480 ? 0.219 -27.288 -13.389 1.00 53.66 480 GLY A CA 1
ATOM 3877 C C . GLY A 1 480 ? 1.247 -27.183 -14.534 1.00 53.66 480 GLY A C 1
ATOM 3878 O O . GLY A 1 480 ? 1.189 -26.221 -15.295 1.00 53.66 480 GLY A O 1
ATOM 3879 N N . LEU A 1 481 ? 2.125 -28.172 -14.712 1.00 57.41 481 LEU A N 1
ATOM 3880 C CA . LEU A 1 481 ? 3.117 -28.317 -15.783 1.00 57.41 481 LEU A CA 1
ATOM 3881 C C . LEU A 1 481 ? 2.530 -28.212 -17.202 1.00 57.41 481 LEU A C 1
ATOM 3883 O O . LEU A 1 481 ? 3.139 -27.579 -18.056 1.00 57.41 481 LEU A O 1
ATOM 3887 N N . THR A 1 482 ? 1.351 -28.780 -17.482 1.00 69.50 482 THR A N 1
ATOM 3888 C CA . THR A 1 482 ? 0.778 -28.760 -18.848 1.00 69.50 482 THR A CA 1
ATOM 3889 C C . THR A 1 482 ? 0.254 -27.380 -19.254 1.00 69.50 482 THR A C 1
ATOM 3891 O O . THR A 1 482 ? 0.377 -26.976 -20.412 1.00 69.50 482 THR A O 1
ATOM 3894 N N . VAL A 1 483 ? -0.303 -26.628 -18.302 1.00 78.88 483 VAL A N 1
ATOM 3895 C CA . VAL A 1 483 ? -0.848 -25.284 -18.538 1.00 78.88 483 VAL A CA 1
ATOM 3896 C C . VAL A 1 483 ? 0.280 -24.265 -18.677 1.00 78.88 483 VAL A C 1
ATOM 3898 O O . VAL A 1 483 ? 0.262 -23.449 -19.594 1.00 78.88 483 VAL A O 1
ATOM 3901 N N . THR A 1 484 ? 1.292 -24.317 -17.815 1.00 81.50 484 THR A N 1
ATOM 3902 C CA . THR A 1 484 ? 2.439 -23.399 -17.879 1.00 81.50 484 THR A CA 1
ATOM 3903 C C . THR A 1 484 ? 3.328 -23.644 -19.094 1.00 81.50 484 THR A C 1
ATOM 3905 O O . THR A 1 484 ? 3.808 -22.682 -19.696 1.00 81.50 484 THR A O 1
ATOM 3908 N N . GLU A 1 485 ? 3.505 -24.898 -19.516 1.00 82.12 485 GLU A N 1
ATOM 3909 C CA . GLU A 1 485 ? 4.240 -25.239 -20.738 1.00 82.12 485 GLU A CA 1
ATOM 3910 C C . GLU A 1 485 ? 3.540 -24.707 -21.995 1.00 82.12 485 GLU A C 1
ATOM 3912 O O . GLU A 1 485 ? 4.195 -24.181 -22.901 1.00 82.12 485 GLU A O 1
ATOM 3917 N N . TYR A 1 486 ? 2.207 -24.753 -22.013 1.00 86.31 486 TYR A N 1
ATOM 3918 C CA . TYR A 1 486 ? 1.414 -24.084 -23.035 1.00 86.31 486 TYR A CA 1
ATOM 3919 C C . TYR A 1 486 ? 1.569 -22.562 -22.979 1.00 86.31 486 TYR A C 1
ATOM 3921 O O . TYR A 1 486 ? 1.865 -21.943 -24.002 1.00 86.31 486 TYR A O 1
ATOM 3929 N N . LEU A 1 487 ? 1.440 -21.954 -21.795 1.00 89.50 487 LEU A N 1
ATOM 3930 C CA . LEU A 1 487 ? 1.548 -20.503 -21.627 1.00 89.50 487 LEU A CA 1
ATOM 3931 C C . LEU A 1 487 ? 2.890 -19.959 -22.129 1.00 89.50 487 LEU A C 1
ATOM 3933 O O . LEU A 1 487 ? 2.895 -18.895 -22.735 1.00 89.50 487 LEU A O 1
ATOM 3937 N N . LYS A 1 488 ? 4.001 -20.698 -21.982 1.00 88.38 488 LYS A N 1
ATOM 3938 C CA . LYS A 1 488 ? 5.324 -20.330 -22.537 1.00 88.38 488 LYS A CA 1
ATOM 3939 C C . LYS A 1 488 ? 5.327 -20.121 -24.060 1.00 88.38 488 LYS A C 1
ATOM 3941 O O . LYS A 1 488 ? 6.226 -19.472 -24.588 1.00 88.38 488 LYS A O 1
ATOM 3946 N N . GLN A 1 489 ? 4.360 -20.690 -24.777 1.00 86.81 489 GLN A N 1
ATOM 3947 C CA . GLN A 1 489 ? 4.257 -20.638 -26.242 1.00 86.81 489 GLN A CA 1
ATOM 3948 C C . GLN A 1 489 ? 2.956 -19.978 -26.723 1.00 86.81 489 GLN A C 1
ATOM 3950 O O . GLN A 1 489 ? 2.761 -19.803 -27.928 1.00 86.81 489 GLN A O 1
ATOM 3955 N N . ALA A 1 490 ? 2.070 -19.615 -25.797 1.00 88.00 490 ALA A N 1
ATOM 3956 C CA . ALA A 1 490 ? 0.754 -19.078 -26.089 1.00 88.00 490 ALA A CA 1
ATOM 3957 C C . ALA A 1 490 ? 0.828 -17.640 -26.642 1.00 88.00 490 ALA A C 1
ATOM 3959 O O . ALA A 1 490 ? 1.787 -16.901 -26.387 1.00 88.00 490 ALA A O 1
ATOM 3960 N N . PRO A 1 491 ? -0.180 -17.190 -27.407 1.00 93.69 491 PRO A N 1
ATOM 3961 C CA . PRO A 1 491 ? -0.284 -15.785 -27.761 1.00 93.69 491 PRO A CA 1
ATOM 3962 C C . PRO A 1 491 ? -0.508 -14.922 -26.500 1.00 93.69 491 PRO A C 1
ATOM 3964 O O . PRO A 1 491 ? -1.095 -15.383 -25.521 1.00 93.69 491 PRO A O 1
ATOM 3967 N N . PRO A 1 492 ? -0.109 -13.635 -26.514 1.00 94.31 492 PRO A N 1
ATOM 3968 C CA . PRO A 1 492 ? -0.200 -12.771 -25.333 1.00 94.31 492 PRO A CA 1
ATOM 3969 C C . PRO A 1 492 ? -1.606 -12.592 -24.745 1.00 94.31 492 PRO A C 1
ATOM 3971 O O . PRO A 1 492 ? -1.736 -12.275 -23.567 1.00 94.31 492 PRO A O 1
ATOM 3974 N N . HIS A 1 493 ? -2.656 -12.784 -25.547 1.00 94.12 493 HIS A N 1
ATOM 3975 C CA . HIS A 1 493 ? -4.043 -12.734 -25.078 1.00 94.12 493 HIS A CA 1
ATOM 3976 C C . HIS A 1 493 ? -4.359 -13.874 -24.102 1.00 94.12 493 HIS A C 1
ATOM 3978 O O . HIS A 1 493 ? -4.979 -13.633 -23.069 1.00 94.12 493 HIS A O 1
ATOM 3984 N N . ASP A 1 494 ? -3.854 -15.071 -24.388 1.00 94.06 494 ASP A N 1
ATOM 3985 C CA . ASP A 1 494 ? -4.086 -16.280 -23.596 1.00 94.06 494 ASP A CA 1
ATOM 3986 C C . ASP A 1 494 ? -3.280 -16.206 -22.288 1.00 94.06 494 ASP A C 1
ATOM 3988 O O . ASP A 1 494 ? -3.805 -16.445 -21.198 1.00 94.06 494 ASP A O 1
ATOM 3992 N N . MET A 1 495 ? -2.027 -15.734 -22.379 1.00 96.12 495 MET A N 1
ATOM 3993 C CA . MET A 1 495 ? -1.191 -15.398 -21.218 1.00 96.12 495 MET A CA 1
ATOM 3994 C C . MET A 1 495 ? -1.894 -14.406 -20.291 1.00 96.12 495 MET A C 1
ATOM 3996 O O . MET A 1 495 ? -1.943 -14.585 -19.077 1.00 96.12 495 MET A O 1
ATOM 4000 N N . ARG A 1 496 ? -2.469 -13.353 -20.870 1.00 96.12 496 ARG A N 1
ATOM 4001 C CA . ARG A 1 496 ? -3.169 -12.308 -20.131 1.00 96.12 496 ARG A CA 1
ATOM 4002 C C . ARG A 1 496 ? -4.434 -12.822 -19.450 1.00 96.12 496 ARG A C 1
ATOM 4004 O O . ARG A 1 496 ? -4.650 -12.482 -18.292 1.00 96.12 496 ARG A O 1
ATOM 4011 N N . LEU A 1 497 ? -5.237 -13.645 -20.129 1.00 96.62 497 LEU A N 1
ATOM 4012 C CA . LEU A 1 497 ? -6.433 -14.249 -19.537 1.00 96.62 497 LEU A CA 1
ATOM 4013 C C . LEU A 1 497 ? -6.077 -15.099 -18.311 1.00 96.62 497 LEU A C 1
ATOM 4015 O O . LEU A 1 497 ? -6.737 -14.993 -17.274 1.00 96.62 497 LEU A O 1
ATOM 4019 N N . PHE A 1 498 ? -4.998 -15.880 -18.396 1.00 96.62 498 PHE A N 1
ATOM 4020 C CA . PHE A 1 498 ? -4.472 -16.622 -17.252 1.00 96.62 498 PHE A CA 1
ATOM 4021 C C . PHE A 1 498 ? -4.082 -15.692 -16.095 1.00 96.62 498 PHE A C 1
ATOM 4023 O O . PHE A 1 498 ? -4.545 -15.891 -14.974 1.00 96.62 498 PHE A O 1
ATOM 4030 N N . ILE A 1 499 ? -3.295 -14.644 -16.360 1.00 97.25 499 ILE A N 1
ATOM 4031 C CA . ILE A 1 499 ? -2.831 -13.710 -15.319 1.00 97.25 499 ILE A CA 1
ATOM 4032 C C . ILE A 1 499 ? -4.002 -12.978 -14.654 1.00 97.25 499 ILE A C 1
ATOM 4034 O O . ILE A 1 499 ? -4.017 -12.811 -13.438 1.00 97.25 499 ILE A O 1
ATOM 4038 N N . TRP A 1 500 ? -5.004 -12.556 -15.425 1.00 97.75 500 TRP A N 1
ATOM 4039 C CA . TRP A 1 500 ? -6.207 -11.923 -14.883 1.00 97.75 500 TRP A CA 1
ATOM 4040 C C . TRP A 1 500 ? -7.016 -12.879 -14.008 1.00 97.75 500 TRP A C 1
ATOM 4042 O O . TRP A 1 500 ? -7.474 -12.493 -12.938 1.00 97.75 500 TRP A O 1
ATOM 4052 N N . THR A 1 501 ? -7.136 -14.142 -14.418 1.00 97.25 501 THR A N 1
ATOM 4053 C CA . THR A 1 501 ? -7.803 -15.170 -13.606 1.00 97.25 501 THR A CA 1
ATOM 4054 C C . THR A 1 501 ? -7.040 -15.424 -12.303 1.00 97.25 501 THR A C 1
ATOM 4056 O O . THR A 1 501 ? -7.660 -15.570 -11.248 1.00 97.25 501 THR A O 1
ATOM 4059 N N . LEU A 1 502 ? -5.704 -15.422 -12.365 1.00 96.62 502 LEU A N 1
ATOM 4060 C CA . LEU A 1 502 ? -4.824 -15.545 -11.204 1.00 96.62 502 LEU A CA 1
ATOM 4061 C C . LEU A 1 502 ? -4.971 -14.351 -10.243 1.00 96.62 502 LEU A C 1
ATOM 4063 O O . LEU A 1 502 ? -5.076 -14.564 -9.039 1.00 96.62 502 LEU A O 1
ATOM 4067 N N . GLU A 1 503 ? -5.056 -13.117 -10.752 1.00 96.44 503 GLU A N 1
ATOM 4068 C CA . GLU A 1 503 ? -5.325 -11.918 -9.938 1.00 96.44 503 GLU A CA 1
ATOM 4069 C C . GLU A 1 503 ? -6.681 -11.983 -9.241 1.00 96.44 503 GLU A C 1
ATOM 4071 O O . GLU A 1 503 ? -6.773 -11.682 -8.050 1.00 96.44 503 GLU A O 1
ATOM 4076 N N . GLU A 1 504 ? -7.731 -12.416 -9.941 1.00 95.00 504 GLU A N 1
ATOM 4077 C CA . GLU A 1 504 ? -9.040 -12.568 -9.311 1.00 95.00 504 GLU A CA 1
ATOM 4078 C C . GLU A 1 504 ? -9.012 -13.603 -8.190 1.00 95.00 504 GLU A C 1
ATOM 4080 O O . GLU A 1 504 ? -9.775 -13.475 -7.243 1.00 95.00 504 GLU A O 1
ATOM 4085 N N . HIS A 1 505 ? -8.135 -14.603 -8.232 1.00 94.06 505 HIS A N 1
ATOM 4086 C CA . HIS A 1 505 ? -8.014 -15.614 -7.179 1.00 94.06 505 HIS A CA 1
ATOM 4087 C C . HIS A 1 505 ? -6.832 -15.379 -6.238 1.00 94.06 505 HIS A C 1
ATOM 4089 O O . HIS A 1 505 ? -6.509 -16.273 -5.456 1.00 94.06 505 HIS A O 1
ATOM 4095 N N . LYS A 1 506 ? -6.207 -14.193 -6.260 1.00 92.19 506 LYS A N 1
ATOM 4096 C CA . LYS A 1 506 ? -4.938 -13.931 -5.562 1.00 92.19 506 LYS A CA 1
ATOM 4097 C C . LYS A 1 506 ? -4.931 -14.306 -4.082 1.00 92.19 506 LYS A C 1
ATOM 4099 O O . LYS A 1 506 ? -3.891 -14.707 -3.576 1.00 92.19 506 LYS A O 1
ATOM 4104 N N . ASP A 1 507 ? -6.067 -14.228 -3.390 1.00 88.56 507 ASP A N 1
ATOM 4105 C CA . ASP A 1 507 ? -6.173 -14.584 -1.967 1.00 88.56 507 ASP A CA 1
ATOM 4106 C C . ASP A 1 507 ? -5.808 -16.058 -1.696 1.00 88.56 507 ASP A C 1
ATOM 4108 O O . ASP A 1 507 ? -5.351 -16.390 -0.607 1.00 88.56 507 ASP A O 1
ATOM 4112 N N . HIS A 1 508 ? -5.936 -16.929 -2.703 1.00 90.62 508 HIS A N 1
ATOM 4113 C CA . HIS A 1 508 ? -5.560 -18.346 -2.644 1.00 90.62 508 HIS A CA 1
ATOM 4114 C C . HIS A 1 508 ? -4.123 -18.604 -3.131 1.00 90.62 508 HIS A C 1
ATOM 4116 O O . HIS A 1 508 ? -3.600 -19.702 -2.961 1.00 90.62 508 HIS A O 1
ATOM 4122 N N . TYR A 1 509 ? -3.467 -17.593 -3.709 1.00 90.88 509 TYR A N 1
ATOM 4123 C CA . TYR A 1 509 ? -2.142 -17.677 -4.326 1.00 90.88 509 TYR A CA 1
ATOM 4124 C C . TYR A 1 509 ? -1.196 -16.628 -3.730 1.00 90.88 509 TYR A C 1
ATOM 4126 O O . TYR A 1 509 ? -0.676 -15.761 -4.432 1.00 90.88 509 TYR A O 1
ATOM 4134 N N . VAL A 1 510 ? -0.958 -16.710 -2.416 1.00 87.88 510 VAL A N 1
ATOM 4135 C CA . VAL A 1 510 ? -0.146 -15.733 -1.660 1.00 87.88 510 VAL A CA 1
ATOM 4136 C C . VAL A 1 510 ? 1.259 -15.564 -2.243 1.00 87.88 510 VAL A C 1
ATOM 4138 O O . VAL A 1 510 ? 1.754 -14.445 -2.363 1.00 87.88 510 VAL A O 1
ATOM 4141 N N . SER A 1 511 ? 1.884 -16.653 -2.700 1.00 89.81 511 SER A N 1
ATOM 4142 C CA . SER A 1 511 ? 3.209 -16.600 -3.330 1.00 89.81 511 SER A CA 1
ATOM 4143 C C . SER A 1 511 ? 3.236 -15.777 -4.624 1.00 89.81 511 SER A C 1
ATOM 4145 O O . SER A 1 511 ? 4.299 -15.320 -5.040 1.00 89.81 511 SER A O 1
ATOM 4147 N N . CYS A 1 512 ? 2.077 -15.555 -5.250 1.00 91.44 512 CYS A N 1
ATOM 4148 C CA . CYS A 1 512 ? 1.948 -14.773 -6.470 1.00 91.44 512 CYS A CA 1
ATOM 4149 C C . CYS A 1 512 ? 1.687 -13.280 -6.230 1.00 91.44 512 CYS A C 1
ATOM 4151 O O . CYS A 1 512 ? 1.730 -12.523 -7.196 1.00 91.44 512 CYS A O 1
ATOM 4153 N N . HIS A 1 513 ? 1.442 -12.827 -4.993 1.00 90.00 513 HIS A N 1
ATOM 4154 C CA . HIS A 1 513 ? 1.082 -11.424 -4.714 1.00 90.00 513 HIS A CA 1
ATOM 4155 C C . HIS A 1 513 ? 2.112 -10.444 -5.275 1.00 90.00 513 HIS A C 1
ATOM 4157 O O . HIS A 1 513 ? 1.761 -9.566 -6.057 1.00 90.00 513 HIS A O 1
ATOM 4163 N N . THR A 1 514 ? 3.392 -10.655 -4.967 1.00 88.81 514 THR A N 1
ATOM 4164 C CA . THR A 1 514 ? 4.478 -9.773 -5.415 1.00 88.81 514 THR A CA 1
ATOM 4165 C C . THR A 1 514 ? 4.612 -9.731 -6.937 1.00 88.81 514 THR A C 1
ATOM 4167 O O . THR A 1 514 ? 4.780 -8.658 -7.511 1.00 88.81 514 THR A O 1
ATOM 4170 N N . ILE A 1 515 ? 4.534 -10.887 -7.607 1.00 91.81 515 ILE A N 1
ATOM 4171 C CA . ILE A 1 515 ? 4.704 -10.952 -9.067 1.00 91.81 515 ILE A CA 1
ATOM 4172 C C . ILE A 1 515 ? 3.483 -10.373 -9.795 1.00 91.81 515 ILE A C 1
ATOM 4174 O O . ILE A 1 515 ? 3.631 -9.742 -10.842 1.00 91.81 515 ILE A O 1
ATOM 4178 N N . LEU A 1 516 ? 2.279 -10.548 -9.240 1.00 93.75 516 LEU A N 1
ATOM 4179 C CA . LEU A 1 516 ? 1.060 -9.931 -9.753 1.00 93.75 516 LEU A CA 1
ATOM 4180 C C . LEU A 1 516 ? 1.129 -8.416 -9.578 1.00 93.75 516 LEU A C 1
ATOM 4182 O O . LEU A 1 516 ? 0.908 -7.688 -10.540 1.00 93.75 516 LEU A O 1
ATOM 4186 N N . ASP A 1 517 ? 1.511 -7.925 -8.402 1.00 89.12 517 ASP A N 1
ATOM 4187 C CA . ASP A 1 517 ? 1.666 -6.489 -8.182 1.00 89.12 517 ASP A CA 1
ATOM 4188 C C . ASP A 1 517 ? 2.705 -5.879 -9.139 1.00 89.12 517 ASP A C 1
ATOM 4190 O O . ASP A 1 517 ? 2.440 -4.823 -9.707 1.00 89.12 517 ASP A O 1
ATOM 4194 N N . GLU A 1 518 ? 3.817 -6.567 -9.438 1.00 87.50 518 GLU A N 1
ATOM 4195 C CA . GLU A 1 518 ? 4.766 -6.142 -10.483 1.00 87.50 518 GLU A CA 1
ATOM 4196 C C . GLU A 1 518 ? 4.098 -6.043 -11.871 1.00 87.50 518 GLU A C 1
ATOM 4198 O O . GLU A 1 518 ? 4.264 -5.044 -12.581 1.00 87.50 518 GLU A O 1
ATOM 4203 N N . TYR A 1 519 ? 3.305 -7.043 -12.264 1.00 90.69 519 TYR A N 1
ATOM 4204 C CA . TYR A 1 519 ? 2.579 -7.049 -13.540 1.00 90.69 519 TYR A CA 1
ATOM 4205 C C . TYR A 1 519 ? 1.536 -5.925 -13.639 1.00 90.69 519 TYR A C 1
ATOM 4207 O O . TYR A 1 519 ? 1.435 -5.250 -14.666 1.00 90.69 519 TYR A O 1
ATOM 4215 N N . PHE A 1 520 ? 0.778 -5.697 -12.568 1.00 87.50 520 PHE A N 1
ATOM 4216 C CA . PHE A 1 520 ? -0.263 -4.672 -12.504 1.00 87.50 520 PHE A CA 1
ATOM 4217 C C . PHE A 1 520 ? 0.299 -3.256 -12.268 1.00 87.50 520 PHE A C 1
ATOM 4219 O O . PHE A 1 520 ? -0.411 -2.287 -12.524 1.00 87.50 520 PHE A O 1
ATOM 4226 N N . TYR A 1 521 ? 1.559 -3.127 -11.834 1.00 76.44 521 TYR A N 1
ATOM 4227 C CA . TYR A 1 521 ? 2.273 -1.851 -11.692 1.00 76.44 521 TYR A CA 1
ATOM 4228 C C . TYR A 1 521 ? 2.998 -1.414 -12.974 1.00 76.44 521 TYR A C 1
ATOM 4230 O O . TYR A 1 521 ? 3.107 -0.221 -13.256 1.00 76.44 521 TYR A O 1
ATOM 4238 N N . THR A 1 522 ? 3.525 -2.369 -13.748 1.00 62.12 522 THR A N 1
ATOM 4239 C CA . THR A 1 522 ? 4.270 -2.096 -14.993 1.00 62.12 522 THR A CA 1
ATOM 4240 C C . THR A 1 522 ? 3.376 -1.736 -16.184 1.00 62.12 522 THR A C 1
ATOM 4242 O O . THR A 1 522 ? 3.855 -1.094 -17.120 1.00 62.12 522 THR A O 1
ATOM 4245 N N . MET A 1 523 ? 2.094 -2.114 -16.141 1.00 54.84 523 MET A N 1
ATOM 4246 C CA . MET A 1 523 ? 1.014 -1.565 -16.977 1.00 54.84 523 MET A CA 1
ATOM 4247 C C . MET A 1 523 ? 0.391 -0.355 -16.307 1.00 54.84 523 MET A C 1
ATOM 4249 O O . MET A 1 523 ? 0.389 0.727 -16.934 1.00 54.84 523 MET A O 1
#

Foldseek 3Di:
DVVLLVLLLVLLVQLVVCVVVLVLVSNLVSLVVSLVSCVVQPQVNSVHDPVLNLLSLLSNLVSLLSVLAPVSLVVSVVSLVVSVPDPQQQCVLSSLQSVLSSCVLQVLLVSSLVSLVVSLVCLVVVSHPAWDANPNDPHTDQCRHSVSVNVVSVVSNVCSVPPFAAPAFAPQPDAPPPRHRGHHLSRNPQFWKKWWAWPVGDIHIHRPVSVVVCCCPPVVVDDPQVQFQPADPDPPGRTTTAKMFTAGSNRDTPDIHGDPDDPPPDDDDDDDDDDDDDPVVVVVVVVVVVVVVVVVVVVVPPDDDDDDDDDDDPDPCPVVLVVLCVLQVFPLLSVLVVCLVLQQVKDQQDLVVLLVLCVLVLVLVVVVVDVLSVVSNVVVPDPDDDGSSVVSVSCSVVSQLLSSLSNLVSQCVTDPTDPVSNVVSVVVNVQLLVLLLVLLVPCLVVQQQDLCLQLCVRVVLVVVCCVVVVDDPVVSPDTPVVVSVCLNVDRSVNSSSSLSSCSSVVVVVVVCPSSNSVSRHSD

Sequence (523 aa):
MSDMRKELQFLMQDAHMALDDLRSRNAAQAFGQALDLVESATPKELGLSTLDVLLLLFGRTLALTEIGQPEELTEAQKLLEKMKSYEERTFQCLCFYALGKVFLRENRFAVALQQFSDSLQMVKNQISPGKLTWPLTKEVVKETQPDYFRDLLERCIELCRFPPAPDAVCRLEICLCPLKTEIYLTDPDFKGYVQMCCCQSCRVEFHINCWKSLKTTKFSDKNEKDILHEKCLTPDCVGQISSIKIYCPTGLVKCKFESTISKPAVLKRPKGNQKFTSLKKLRSKEEHKVKRKQYKQSSEEKKTSPDEILQQKEESGSQSQQKTWLLYRDRVLLLISQNVDLLREERGLQISVLTGSLKPWLELDLLRGNQIARRLLNHNQQESVKDLGQVVELLLERKNRVWARVFVQELSSCVDIDPKLSSWACQLNAEGLNSARIFIDRHSEHLEQLDLTLLLEFGPLKEMILEKLSIRPEFFSSNGLTVTEYLKQAPPHDMRLFIWTLEEHKDHYVSCHTILDEYFYTM

Secondary structure (DSSP, 8-state):
-HHHHHHHHHHHHHHHHHHHTT-HHHHHHHHHHHHHHHHHH-TTTTT--HHHHHHHHHHHHHHHHHH--HHHHHHHHHHHHHHHTS--GGGHHHHHHHHHHHHHHTT-HHHHHHHHHHHHHHHHTT-S--S-B-TTSS-B-GGGSHHHHHHHHHHHHHHHHSPPPPSEEB--SS-S-SS-SEE-TT-TT---EEEEEETT--EEEEEHHHHHHHHHHHHTT--TTTTTTSBPSSTT---BEEEEEEE-TTSSEEEEEE----------PPPPP-----THHHHHHHHHHHHHHHHHHTTTS----------S--SSSHHHHHHHHHHH-SHHHHHHHHTHHHHHH--SS-HHHHHHHHHHHHHHHHHTT-HHHHHHHHTTSS-S---HHHHHHHHHHHT-HHHHHHHHHHHHT-SSS-HHHHHHHHHHHHHHHHHHHHHHHHHHHHHTTS--HHHHTSHHHHHHHHHHH---GGGGGS-THHHHHHHTTS-HHHHHHHHHHHHHTGGG-GGGHHHHHHHHHH-

pLDDT: mean 83.08, std 18.86, range [24.95, 98.56]

Radius of gyration: 28.93 Å; chains: 1; bounding box: 76×65×83 Å